Protein AF-A0A9W2WEI1-F1 (afdb_monomer)

Foldseek 3Di:
DDDDDPVRLVVCLVVVPQVVLLVLVCVLCVVLLVLLLVLLVVLQPVDDLLVNLVSLLVLLVVVLCSQQNPLCVLLVVLLVVLLVLCVVCQVPLQSLVSSLVVLLVSLQCLCPPDDDNLSNLLQLQLSLLLSLASSLVRVCVSVCVDVGDDDPSLSSSSSSRSLARRLAFRDHSVLSSVLSNNDDDDPLLVVLLVVLLVLLSVLSCCLTRCLVRVLCVVPVPPPDDDDDDPVCVVVVVVVVLSNLLSLLSSLLSNLSSSQSSNLNSCSSSPGQWDDDPNDIHNHDGQADVCCQQQPLALVSNVCRSGVRLNVSLVPSQLVVQCVVPNLRSLQRSLVSVQSSSPDDPLSSCLSNVSSVRRVVLQVVQVVVCVVQLEQSHSDGDDPPDRRPHYPDPVNVVNSNVNSVVSNVSSSVSSVSQVVVCPPDDNDRNCSDCCSSSVPPDDDDDDDDDDDDDQADADLAPPRRDHDPQADAAPDDPVVLVVVLCVVLVVLLVVLLVCLCPVDPDNDDPVVSVVSSVVSNVCCCVCPLLVCLLVCLVVLRNDHPSSSNVQVVVCSVPVVSNPPQCQSNDVGHDDDD

Radius of gyration: 28.06 Å; Cα contacts (8 Å, |Δi|>4): 655; chains: 1; bounding box: 72×70×80 Å

InterPro domains:
  IPR004299 Membrane bound O-acyl transferase, MBOAT [PF03062] (63-362)
  IPR049941 Lysophospholipid acyltransferase 7/Porcupine-like [PTHR13906] (7-425)

pLDDT: mean 80.07, std 18.39, range [24.11, 97.31]

Mean predicted aligned error: 14.89 Å

Organism: Physeter macrocephalus (NCBI:txid9755)

Structure (mmCIF, N/CA/C/O backbone):
data_AF-A0A9W2WEI1-F1
#
_entry.id   AF-A0A9W2WEI1-F1
#
loop_
_atom_site.group_PDB
_atom_site.id
_atom_site.type_symbol
_atom_site.label_atom_id
_atom_site.label_alt_id
_atom_site.label_comp_id
_atom_site.label_asym_id
_atom_site.label_entity_id
_atom_site.label_seq_id
_atom_site.pdbx_PDB_ins_code
_atom_site.Cartn_x
_atom_site.Cartn_y
_atom_site.Cartn_z
_atom_site.occupancy
_atom_site.B_iso_or_equiv
_atom_site.auth_seq_id
_atom_site.auth_comp_id
_atom_site.auth_asym_id
_atom_site.auth_atom_id
_atom_site.pdbx_PDB_model_num
ATOM 1 N N . MET A 1 1 ? 34.973 21.757 -0.760 1.00 37.44 1 MET A N 1
ATOM 2 C CA . MET A 1 1 ? 34.450 21.645 0.619 1.00 37.44 1 MET A CA 1
ATOM 3 C C . MET A 1 1 ? 35.521 21.006 1.488 1.00 37.44 1 MET A C 1
ATOM 5 O O . MET A 1 1 ? 36.190 20.101 1.003 1.00 37.44 1 MET A O 1
ATOM 9 N N . ALA A 1 2 ? 35.740 21.514 2.704 1.00 37.28 2 ALA A N 1
ATOM 10 C CA . ALA A 1 2 ? 36.702 20.939 3.643 1.00 37.28 2 ALA A CA 1
ATOM 11 C C . ALA A 1 2 ? 36.312 19.486 3.955 1.00 37.28 2 ALA A C 1
ATOM 13 O O . ALA A 1 2 ? 35.150 19.197 4.232 1.00 37.28 2 ALA A O 1
ATOM 14 N N . THR A 1 3 ? 37.265 18.564 3.854 1.00 51.44 3 THR A N 1
ATOM 15 C CA . THR A 1 3 ? 37.056 17.156 4.192 1.00 51.44 3 THR A CA 1
ATOM 16 C C . THR A 1 3 ? 36.926 17.042 5.706 1.00 51.44 3 THR A C 1
ATOM 18 O O . THR A 1 3 ? 37.941 17.041 6.401 1.00 51.44 3 THR A O 1
ATOM 21 N N . PHE A 1 4 ? 35.695 16.985 6.218 1.00 57.44 4 PHE A N 1
ATOM 22 C CA . PHE A 1 4 ? 35.443 16.635 7.616 1.00 57.44 4 PHE A CA 1
ATOM 23 C C . PHE A 1 4 ? 36.195 15.349 7.971 1.00 57.44 4 PHE A C 1
ATOM 25 O O . PHE A 1 4 ? 36.218 14.392 7.185 1.00 57.44 4 PHE A O 1
ATOM 32 N N . SER A 1 5 ? 36.797 15.299 9.158 1.00 70.88 5 SER A N 1
ATOM 33 C CA . SER A 1 5 ? 37.268 14.024 9.688 1.00 70.88 5 SER A CA 1
ATOM 34 C C . SER A 1 5 ? 36.066 13.089 9.886 1.00 70.88 5 SER A C 1
ATOM 36 O O . SER A 1 5 ? 34.939 13.529 10.126 1.00 70.88 5 SER A O 1
ATOM 38 N N . ARG A 1 6 ? 36.280 11.769 9.792 1.00 67.44 6 ARG A N 1
ATOM 39 C CA . ARG A 1 6 ? 35.198 10.780 9.988 1.00 67.44 6 ARG A CA 1
ATOM 40 C C . ARG A 1 6 ? 34.459 10.995 11.313 1.00 67.44 6 ARG A C 1
ATOM 42 O O . ARG A 1 6 ? 33.246 10.845 11.355 1.00 67.44 6 ARG A O 1
ATOM 49 N N . GLN A 1 7 ? 35.179 11.365 12.373 1.00 71.94 7 GLN A N 1
ATOM 50 C CA . GLN A 1 7 ? 34.595 11.625 13.690 1.00 71.94 7 GLN A CA 1
ATOM 51 C C . GLN A 1 7 ? 33.699 12.870 13.703 1.00 71.94 7 GLN A C 1
ATOM 53 O O . GLN A 1 7 ? 32.587 12.789 14.218 1.00 71.94 7 GLN A O 1
ATOM 58 N N . GLU A 1 8 ? 34.131 13.976 13.093 1.00 72.50 8 GLU A N 1
ATOM 59 C CA . GLU A 1 8 ? 33.323 15.202 12.998 1.00 72.50 8 GLU A CA 1
ATOM 60 C C . GLU A 1 8 ? 32.055 14.979 12.168 1.00 72.50 8 GLU A C 1
ATOM 62 O O . GLU A 1 8 ? 30.982 15.431 12.561 1.00 72.50 8 GLU A O 1
ATOM 67 N N . PHE A 1 9 ? 32.145 14.217 11.072 1.00 69.94 9 PHE A N 1
ATOM 68 C CA . PHE A 1 9 ? 30.979 13.861 10.258 1.00 69.94 9 PHE A CA 1
ATOM 69 C C . PHE A 1 9 ? 29.944 13.054 11.056 1.00 69.94 9 PHE A C 1
ATOM 71 O O . PHE A 1 9 ? 28.764 13.397 11.058 1.00 69.94 9 PHE A O 1
ATOM 78 N N . PHE A 1 10 ? 30.366 12.009 11.780 1.00 74.25 10 PHE A N 1
ATOM 79 C CA . PHE A 1 10 ? 29.437 11.213 12.592 1.00 74.25 10 PHE A CA 1
ATOM 80 C C . PHE A 1 10 ? 28.855 12.003 13.772 1.00 74.25 10 PHE A C 1
ATOM 82 O O . PHE A 1 10 ? 27.688 11.808 14.109 1.00 74.25 10 PHE A O 1
ATOM 89 N N . GLN A 1 11 ? 29.621 12.917 14.378 1.00 75.69 11 GLN A N 1
ATOM 90 C CA . GLN A 1 11 ? 29.100 13.811 15.417 1.00 75.69 11 GLN A CA 1
ATOM 91 C C . GLN A 1 11 ? 28.064 14.795 14.863 1.00 75.69 11 GLN A C 1
ATOM 93 O O . GLN A 1 11 ? 27.003 14.953 15.469 1.00 75.69 11 GLN A O 1
ATOM 98 N N . GLN A 1 12 ? 28.321 15.397 13.699 1.00 73.25 12 GLN A N 1
ATOM 99 C CA . GLN A 1 12 ? 27.358 16.272 13.029 1.00 73.25 12 GLN A CA 1
ATOM 100 C C . GLN A 1 12 ? 26.109 15.519 12.570 1.00 73.25 12 GLN A C 1
ATOM 102 O O . GLN A 1 12 ? 25.011 16.037 12.723 1.00 73.25 12 GLN A O 1
ATOM 107 N N . LEU A 1 13 ? 26.232 14.285 12.074 1.00 73.38 13 LEU A N 1
ATOM 108 C CA . LEU A 1 13 ? 25.075 13.462 11.712 1.00 73.38 13 LEU A CA 1
ATOM 109 C C . LEU A 1 13 ? 24.208 13.145 12.940 1.00 73.38 13 LEU A C 1
ATOM 111 O O . LEU A 1 13 ? 22.978 13.209 12.878 1.00 73.38 13 LEU A O 1
ATOM 115 N N . LEU A 1 14 ? 24.850 12.833 14.070 1.00 76.50 14 LEU A N 1
ATOM 116 C CA . LEU A 1 14 ? 24.162 12.518 15.318 1.00 76.50 14 LEU A CA 1
ATOM 117 C C . LEU A 1 14 ? 23.419 13.729 15.894 1.00 76.50 14 LEU A C 1
ATOM 119 O O . LEU A 1 14 ? 22.234 13.623 16.210 1.00 76.50 14 LEU A O 1
ATOM 123 N N . GLN A 1 15 ? 24.104 14.867 16.022 1.00 78.19 15 GLN A N 1
ATOM 124 C CA . GLN A 1 15 ? 23.542 16.080 16.625 1.00 78.19 15 GLN A CA 1
ATOM 125 C C . GLN A 1 15 ? 22.657 16.873 15.656 1.00 78.19 15 GLN A C 1
ATOM 127 O O . GLN A 1 15 ? 21.677 17.475 16.081 1.00 78.19 15 GLN A O 1
ATOM 132 N N . GLY A 1 16 ? 22.989 16.865 14.367 1.00 72.56 16 GLY A N 1
ATOM 133 C CA . GLY A 1 16 ? 22.326 17.661 13.338 1.00 72.56 16 GLY A CA 1
ATOM 134 C C . GLY A 1 16 ? 21.128 16.984 12.679 1.00 72.56 16 GLY A C 1
ATOM 135 O O . GLY A 1 16 ? 20.242 17.692 12.216 1.00 72.56 16 GLY A O 1
ATOM 136 N N . CYS A 1 17 ? 21.062 15.646 12.647 1.00 77.56 17 CYS A N 1
ATOM 137 C CA . CYS A 1 17 ? 19.959 14.938 11.986 1.00 77.56 17 CYS A CA 1
ATOM 138 C C . CYS A 1 17 ? 19.306 13.862 12.858 1.00 77.56 17 CYS A C 1
ATOM 140 O O . CYS A 1 17 ? 18.090 13.898 13.051 1.00 77.56 17 CYS A O 1
ATOM 142 N N . LEU A 1 18 ? 20.080 12.925 13.423 1.00 78.44 18 LEU A N 1
ATOM 143 C CA . LEU A 1 18 ? 19.516 11.750 14.105 1.00 78.44 18 LEU A CA 1
ATOM 144 C C . LEU A 1 18 ? 18.673 12.115 15.329 1.00 78.44 18 LEU A C 1
ATOM 146 O O . LEU A 1 18 ? 17.522 11.688 15.425 1.00 78.44 18 LEU A O 1
ATOM 150 N N . LEU A 1 19 ? 19.238 12.885 16.264 1.00 79.19 19 LEU A N 1
ATOM 151 C CA . LEU A 1 19 ? 18.548 13.234 17.504 1.00 79.19 19 LEU A CA 1
ATOM 152 C C . LEU A 1 19 ? 17.327 14.145 17.255 1.00 79.19 19 LEU A C 1
ATOM 154 O O . LEU A 1 19 ? 16.250 13.790 17.737 1.00 79.19 19 LEU A O 1
ATOM 158 N N . PRO A 1 20 ? 17.426 15.234 16.459 1.00 82.25 20 PRO A N 1
ATOM 159 C CA . PRO A 1 20 ? 16.265 16.059 16.125 1.00 82.25 20 PRO A CA 1
ATOM 160 C C . PRO A 1 20 ? 15.157 15.277 15.413 1.00 82.25 20 PRO A C 1
ATOM 162 O O . PRO A 1 20 ? 13.998 15.390 15.799 1.00 82.25 20 PRO A O 1
ATOM 165 N N . THR A 1 21 ? 15.503 14.428 14.436 1.00 79.38 21 THR A N 1
ATOM 166 C CA . THR A 1 21 ? 14.515 13.620 13.699 1.00 79.38 21 THR A CA 1
ATOM 167 C C . THR A 1 21 ? 13.787 12.649 14.628 1.00 79.38 21 THR A C 1
ATOM 169 O O . THR A 1 21 ? 12.565 12.519 14.565 1.00 79.38 21 THR A O 1
ATOM 172 N N . ALA A 1 22 ? 14.523 11.958 15.504 1.00 80.81 22 ALA A N 1
ATOM 173 C CA . ALA A 1 22 ? 13.934 11.016 16.450 1.00 80.81 22 ALA A CA 1
ATOM 174 C C . ALA A 1 22 ? 13.004 11.719 17.449 1.00 80.81 22 ALA A C 1
ATOM 176 O O . ALA A 1 22 ? 11.920 11.214 17.740 1.00 80.81 22 ALA A O 1
ATOM 177 N N . GLN A 1 23 ? 13.420 12.885 17.951 1.00 83.31 23 GLN A N 1
ATOM 178 C CA . GLN A 1 23 ? 12.637 13.674 18.893 1.00 83.31 23 GLN A CA 1
ATOM 179 C C . GLN A 1 23 ? 11.362 14.219 18.241 1.00 83.31 23 GLN A C 1
ATOM 181 O O . GLN A 1 23 ? 10.279 13.986 18.766 1.00 83.31 23 GLN A O 1
ATOM 186 N N . GLN A 1 24 ? 11.467 14.829 17.058 1.00 78.81 24 GLN A N 1
ATOM 187 C CA . GLN A 1 24 ? 10.308 15.309 16.299 1.00 78.81 24 GLN A CA 1
ATOM 188 C C . GLN A 1 24 ? 9.323 14.178 15.986 1.00 78.81 24 GLN A C 1
ATOM 190 O O . GLN A 1 24 ? 8.123 14.324 16.213 1.00 78.81 24 GLN A O 1
ATOM 195 N N . GLY A 1 25 ? 9.828 13.026 15.529 1.00 79.81 25 GLY A N 1
ATOM 196 C CA . GLY A 1 25 ? 8.993 11.861 15.256 1.00 79.81 25 GLY A CA 1
ATOM 197 C C . GLY A 1 25 ? 8.246 11.376 16.500 1.00 79.81 25 GLY A C 1
ATOM 198 O O . GLY A 1 25 ? 7.063 11.057 16.412 1.00 79.81 25 GLY A O 1
ATOM 199 N N . LEU A 1 26 ? 8.900 11.359 17.668 1.00 84.44 26 LEU A N 1
ATOM 200 C CA . LEU A 1 26 ? 8.264 10.985 18.932 1.00 84.44 26 LEU A CA 1
ATOM 201 C C . LEU A 1 26 ? 7.224 12.020 19.382 1.00 84.44 26 LEU A C 1
ATOM 203 O O . LEU A 1 26 ? 6.109 11.634 19.741 1.00 84.44 26 LEU A O 1
ATOM 207 N N . ASP A 1 27 ? 7.562 13.309 19.324 1.00 83.44 27 ASP A N 1
ATOM 208 C CA . ASP A 1 27 ? 6.706 14.427 19.741 1.00 83.44 27 ASP A CA 1
ATOM 209 C C . ASP A 1 27 ? 5.375 14.454 18.979 1.00 83.44 27 ASP A C 1
ATOM 211 O O . ASP A 1 27 ? 4.347 14.860 19.522 1.00 83.44 27 ASP A O 1
ATOM 215 N N . GLN A 1 28 ? 5.364 13.953 17.747 1.00 81.12 28 GLN A N 1
ATOM 216 C CA . GLN A 1 28 ? 4.164 13.926 16.921 1.00 81.12 28 GLN A CA 1
ATOM 217 C C . GLN A 1 28 ? 3.321 12.650 17.091 1.00 81.12 28 GLN A C 1
ATOM 219 O O . GLN A 1 28 ? 2.125 12.667 16.806 1.00 81.12 28 GLN A O 1
ATOM 224 N N . ILE A 1 29 ? 3.895 11.536 17.565 1.00 88.81 29 ILE A N 1
ATOM 225 C CA . ILE A 1 29 ? 3.182 10.244 17.667 1.00 88.81 29 ILE A CA 1
ATOM 226 C C . ILE A 1 29 ? 2.872 9.810 19.102 1.00 88.81 29 ILE A C 1
ATOM 228 O O . ILE A 1 29 ? 2.023 8.935 19.292 1.00 88.81 29 ILE A O 1
ATOM 232 N N . TRP A 1 30 ? 3.540 10.368 20.119 1.00 91.06 30 TRP A N 1
ATOM 233 C CA . TRP A 1 30 ? 3.430 9.874 21.498 1.00 91.06 30 TRP A CA 1
ATOM 234 C C . TRP A 1 30 ? 1.987 9.892 22.007 1.00 91.06 30 TRP A C 1
ATOM 236 O O . TRP A 1 30 ? 1.565 8.946 22.674 1.00 91.06 30 TRP A O 1
ATOM 246 N N . LEU A 1 31 ? 1.210 10.922 21.650 1.00 93.00 31 LEU A N 1
ATOM 247 C CA . LEU A 1 31 ? -0.178 11.045 22.080 1.00 93.00 31 LEU A CA 1
ATOM 248 C C . LEU A 1 31 ? -1.032 9.921 21.483 1.00 93.00 31 LEU A C 1
ATOM 250 O O . LEU A 1 31 ? -1.812 9.295 22.198 1.00 93.00 31 LEU A O 1
ATOM 254 N N . LEU A 1 32 ? -0.833 9.593 20.203 1.00 93.00 32 LEU A N 1
ATOM 255 C CA . LEU A 1 32 ? -1.518 8.475 19.550 1.00 93.00 32 LEU A CA 1
ATOM 256 C C . LEU A 1 32 ? -1.181 7.139 20.224 1.00 93.00 32 LEU A C 1
ATOM 258 O O . LEU A 1 32 ? -2.082 6.341 20.496 1.00 93.00 32 LEU A O 1
ATOM 262 N N . LEU A 1 33 ? 0.098 6.908 20.538 1.00 94.88 33 LEU A N 1
ATOM 263 C CA . LEU A 1 33 ? 0.537 5.706 21.252 1.00 94.88 33 LEU A CA 1
ATOM 264 C C . LEU A 1 33 ? -0.098 5.629 22.650 1.00 94.88 33 LEU A C 1
ATOM 266 O O . LEU A 1 33 ? -0.601 4.574 23.043 1.00 94.88 33 LEU A O 1
ATOM 270 N N . ALA A 1 34 ? -0.145 6.750 23.372 1.00 95.25 34 ALA A N 1
ATOM 271 C CA . ALA A 1 34 ? -0.758 6.833 24.692 1.00 95.25 34 ALA A CA 1
ATOM 272 C C . ALA A 1 34 ? -2.259 6.511 24.649 1.00 95.25 34 ALA A C 1
ATOM 274 O O . ALA A 1 34 ? -2.725 5.702 25.452 1.00 95.25 34 ALA A O 1
ATOM 275 N N . ILE A 1 35 ? -3.013 7.061 23.689 1.00 94.62 35 ILE A N 1
ATOM 276 C CA . ILE A 1 35 ? -4.451 6.772 23.545 1.00 94.62 35 ILE A CA 1
ATOM 277 C C . ILE A 1 35 ? -4.675 5.303 23.161 1.00 94.62 35 ILE A C 1
ATOM 279 O O . ILE A 1 35 ? -5.574 4.663 23.709 1.00 94.62 35 ILE A O 1
ATOM 283 N N . CYS A 1 36 ? -3.861 4.740 22.259 1.00 94.62 36 CYS A N 1
ATOM 284 C CA . CYS A 1 36 ? -3.950 3.325 21.885 1.00 94.62 36 CYS A CA 1
ATOM 285 C C . CYS A 1 36 ? -3.755 2.414 23.105 1.00 94.62 36 CYS A C 1
ATOM 287 O O . CYS A 1 36 ? -4.551 1.498 23.330 1.00 94.62 36 CYS A O 1
ATOM 289 N N . LEU A 1 37 ? -2.731 2.696 23.917 1.00 94.50 37 LEU A N 1
ATOM 290 C CA . LEU A 1 37 ? -2.461 1.959 25.147 1.00 94.50 37 LEU A CA 1
ATOM 291 C C . LEU A 1 37 ? -3.588 2.145 26.172 1.00 94.50 37 LEU A C 1
ATOM 293 O O . LEU A 1 37 ? -4.061 1.161 26.737 1.00 94.50 37 LEU A O 1
ATOM 297 N N . ALA A 1 38 ? -4.062 3.375 26.376 1.00 93.44 38 ALA A N 1
ATOM 298 C CA . ALA A 1 38 ? -5.158 3.675 27.292 1.00 93.44 38 ALA A CA 1
ATOM 299 C C . ALA A 1 38 ? -6.442 2.926 26.902 1.00 93.44 38 ALA A C 1
ATOM 301 O O . ALA A 1 38 ? -7.033 2.247 27.740 1.00 93.44 38 ALA A O 1
ATOM 302 N N . CYS A 1 39 ? -6.830 2.952 25.622 1.00 91.00 39 CYS A N 1
ATOM 303 C CA . CYS A 1 39 ? -7.976 2.191 25.116 1.00 91.00 39 CYS A CA 1
ATOM 304 C C . CYS A 1 39 ? -7.804 0.686 25.352 1.00 91.00 39 CYS A C 1
ATOM 306 O O . CYS A 1 39 ? -8.732 0.019 25.816 1.00 91.00 39 CYS A O 1
ATOM 308 N N . ARG A 1 40 ? -6.601 0.150 25.108 1.00 90.69 40 ARG A N 1
ATOM 309 C CA . ARG A 1 40 ? -6.307 -1.267 25.337 1.00 90.69 40 ARG A CA 1
ATOM 310 C C . ARG A 1 40 ? -6.428 -1.655 26.812 1.00 90.69 40 ARG A C 1
ATOM 312 O O . ARG A 1 40 ? -6.963 -2.723 27.113 1.00 90.69 40 ARG A O 1
ATOM 319 N N . LEU A 1 41 ? -5.953 -0.807 27.725 1.00 91.31 41 LEU A N 1
ATOM 320 C CA . LEU A 1 41 ? -6.079 -1.012 29.170 1.00 91.31 41 LEU A CA 1
ATOM 321 C C . LEU A 1 41 ? -7.541 -0.916 29.628 1.00 91.31 41 LEU A C 1
ATOM 323 O O . LEU A 1 41 ? -7.974 -1.740 30.429 1.00 91.31 41 LEU A O 1
ATOM 327 N N . LEU A 1 42 ? -8.332 0.003 29.068 1.00 89.44 42 LEU A N 1
ATOM 328 C CA . LEU A 1 42 ? -9.763 0.118 29.370 1.00 89.44 42 LEU A CA 1
ATOM 329 C C . LEU A 1 42 ? -10.542 -1.151 28.997 1.00 89.44 42 LEU A C 1
ATOM 331 O O . LEU A 1 42 ? -11.377 -1.614 29.774 1.00 89.44 42 LEU A O 1
ATOM 335 N N . TRP A 1 43 ? -10.250 -1.784 27.855 1.00 87.06 43 TRP A N 1
ATOM 336 C CA . TRP A 1 43 ? -10.948 -3.015 27.446 1.00 87.06 43 TRP A CA 1
ATOM 337 C C . TRP A 1 43 ? -10.664 -4.222 28.344 1.00 87.06 43 TRP A C 1
ATOM 339 O O . TRP A 1 43 ? -11.417 -5.200 28.301 1.00 87.06 43 TRP A O 1
ATOM 349 N N . ARG A 1 44 ? -9.617 -4.150 29.176 1.00 87.12 44 ARG A N 1
ATOM 350 C CA . ARG A 1 44 ? -9.281 -5.169 30.179 1.00 87.12 44 ARG A CA 1
ATOM 351 C C . ARG A 1 44 ? -10.162 -5.096 31.420 1.00 87.12 44 ARG A C 1
ATOM 353 O O . ARG A 1 44 ? -10.273 -6.100 32.113 1.00 87.12 44 ARG A O 1
ATOM 360 N N . LEU A 1 45 ? -10.815 -3.964 31.682 1.00 86.56 45 LEU A N 1
ATOM 361 C CA . LEU A 1 45 ? -11.621 -3.737 32.889 1.00 86.56 45 LEU A CA 1
ATOM 362 C C . LEU A 1 45 ? -12.979 -4.468 32.876 1.00 86.56 45 LEU A C 1
ATOM 364 O O . LEU A 1 45 ? -13.866 -4.126 33.647 1.00 86.56 45 LEU A O 1
ATOM 368 N N . GLY A 1 46 ? -13.176 -5.452 31.989 1.00 80.31 46 GLY A N 1
ATOM 369 C CA . GLY A 1 46 ? -14.416 -6.236 31.925 1.00 80.31 46 GLY A CA 1
ATOM 370 C C . GLY A 1 46 ? -15.657 -5.432 31.517 1.00 80.31 46 GLY A C 1
ATOM 371 O O . GLY A 1 46 ? -16.772 -5.863 31.787 1.00 80.31 46 GLY A O 1
ATOM 372 N N . LEU A 1 47 ? -15.480 -4.268 30.879 1.00 86.06 47 LEU A N 1
ATOM 373 C CA . LEU A 1 47 ? -16.584 -3.383 30.504 1.00 86.06 47 LEU A CA 1
ATOM 374 C C . LEU A 1 47 ? -17.580 -4.059 29.534 1.00 86.06 47 LEU A C 1
ATOM 376 O O . LEU A 1 47 ? -17.163 -4.853 28.684 1.00 86.06 47 LEU A O 1
ATOM 380 N N . PRO A 1 48 ? -18.876 -3.699 29.586 1.00 90.06 48 PRO A N 1
ATOM 381 C CA . PRO A 1 48 ? -19.859 -4.050 28.563 1.00 90.06 48 PRO A CA 1
ATOM 382 C C . PRO A 1 48 ? -19.373 -3.729 27.142 1.00 90.06 48 PRO A C 1
ATOM 384 O O . PRO A 1 48 ? -18.743 -2.694 26.919 1.00 90.06 48 PRO A O 1
ATOM 387 N N . SER A 1 49 ? -19.715 -4.576 26.164 1.00 88.19 49 SER A N 1
ATOM 388 C CA . SER A 1 49 ? -19.280 -4.426 24.760 1.00 88.19 49 SER A CA 1
ATOM 389 C C . SER A 1 49 ? -19.594 -3.034 24.190 1.00 88.19 49 SER A C 1
ATOM 391 O O . SER A 1 49 ? -18.697 -2.396 23.640 1.00 88.19 49 SER A O 1
ATOM 393 N N . TYR A 1 50 ? -20.798 -2.499 24.426 1.00 88.94 50 TYR A N 1
ATOM 394 C CA . TYR A 1 50 ? -21.180 -1.147 23.994 1.00 88.94 50 TYR A CA 1
ATOM 395 C C . TYR A 1 50 ? -20.206 -0.062 24.478 1.00 88.94 50 TYR A C 1
ATOM 397 O O . TYR A 1 50 ? -19.793 0.792 23.695 1.00 88.94 50 TYR A O 1
ATOM 405 N N . LEU A 1 51 ? -19.778 -0.120 25.747 1.00 90.88 51 LEU A N 1
ATOM 406 C CA . LEU A 1 51 ? -18.833 0.850 26.307 1.00 90.88 51 LEU A CA 1
ATOM 407 C C . LEU A 1 51 ? -17.442 0.722 25.683 1.00 90.88 51 LEU A C 1
ATOM 409 O O . LEU A 1 51 ? -16.771 1.733 25.497 1.00 90.88 51 LEU A O 1
ATOM 413 N N . LYS A 1 52 ? -17.020 -0.487 25.300 1.00 91.75 52 LYS A N 1
ATOM 414 C CA . LYS A 1 52 ? -15.746 -0.686 24.596 1.00 91.75 52 LYS A CA 1
ATOM 415 C C . LYS A 1 52 ? -15.777 -0.132 23.165 1.00 91.75 52 LYS A C 1
ATOM 417 O O . LYS A 1 52 ? -14.795 0.460 22.707 1.00 91.75 52 LYS A O 1
ATOM 422 N N . HIS A 1 53 ? -16.901 -0.282 22.462 1.00 93.75 53 HIS A N 1
ATOM 423 C CA . HIS A 1 53 ? -17.096 0.334 21.146 1.00 93.75 53 HIS A CA 1
ATOM 424 C C . HIS A 1 53 ? -17.154 1.863 21.263 1.00 93.75 53 HIS A C 1
ATOM 426 O O . HIS A 1 53 ? -16.426 2.553 20.555 1.00 93.75 53 HIS A O 1
ATOM 432 N N . ALA A 1 54 ? -17.918 2.397 22.219 1.00 93.38 54 ALA A N 1
ATOM 433 C CA . ALA A 1 54 ? -18.005 3.834 22.471 1.00 93.38 54 ALA A CA 1
ATOM 434 C C . ALA A 1 54 ? -16.653 4.452 22.875 1.00 93.38 54 ALA A C 1
ATOM 436 O O . ALA A 1 54 ? -16.302 5.523 22.384 1.00 93.38 54 ALA A O 1
ATOM 437 N N . SER A 1 55 ? -15.852 3.768 23.703 1.00 92.19 55 SER A N 1
ATOM 438 C CA . SER A 1 55 ? -14.512 4.244 24.077 1.00 92.19 55 SER A CA 1
ATOM 439 C C . SER A 1 55 ? -13.582 4.317 22.867 1.00 92.19 55 SER A C 1
ATOM 441 O O . SER A 1 55 ? -12.782 5.240 22.747 1.00 92.19 55 SER A O 1
ATOM 443 N N . THR A 1 56 ? -13.710 3.354 21.952 1.00 92.25 56 THR A N 1
ATOM 444 C CA . THR A 1 56 ? -12.972 3.340 20.690 1.00 92.25 56 THR A CA 1
ATOM 445 C C . THR A 1 56 ? -13.380 4.511 19.805 1.00 92.25 56 THR A C 1
ATOM 447 O O . THR A 1 56 ? -12.506 5.196 19.286 1.00 92.25 56 THR A O 1
ATOM 450 N N . VAL A 1 57 ? -14.687 4.768 19.670 1.00 95.38 57 VAL A N 1
ATOM 451 C CA . VAL A 1 57 ? -15.210 5.921 18.923 1.00 95.38 57 VAL A CA 1
ATOM 452 C C . VAL A 1 57 ? -14.644 7.217 19.495 1.00 95.38 57 VAL A C 1
ATOM 454 O O . VAL A 1 57 ? -14.085 8.007 18.745 1.00 95.38 57 VAL A O 1
ATOM 457 N N . ALA A 1 58 ? -14.716 7.412 20.814 1.00 95.25 58 ALA A N 1
ATOM 458 C CA . ALA A 1 58 ? -14.192 8.609 21.467 1.00 95.25 58 ALA A CA 1
ATOM 459 C C . ALA A 1 58 ? -12.676 8.775 21.253 1.00 95.25 58 ALA A C 1
ATOM 461 O O . ALA A 1 58 ? -12.223 9.853 20.872 1.00 95.25 58 ALA A O 1
ATOM 462 N N . GLY A 1 59 ? -11.896 7.701 21.432 1.00 94.62 59 GLY A N 1
ATOM 463 C CA . GLY A 1 59 ? -10.450 7.712 21.202 1.00 94.62 59 GLY A CA 1
ATOM 464 C C . GLY A 1 59 ? -10.082 8.004 19.746 1.00 94.62 59 GLY A C 1
ATOM 465 O O . GLY A 1 59 ? -9.200 8.819 19.487 1.00 94.62 59 GLY A O 1
ATOM 466 N N . GLY A 1 60 ? -10.792 7.394 18.794 1.00 94.88 60 GLY A N 1
ATOM 467 C CA . GLY A 1 60 ? -10.596 7.620 17.365 1.00 94.88 60 GLY A CA 1
ATOM 468 C C . GLY A 1 60 ? -10.976 9.031 16.920 1.00 94.88 60 GLY A C 1
ATOM 469 O O . GLY A 1 60 ? -10.218 9.645 16.176 1.00 94.88 60 GLY A O 1
ATOM 470 N N . PHE A 1 61 ? -12.089 9.578 17.419 1.00 94.56 61 PHE A N 1
ATOM 471 C CA . PHE A 1 61 ? -12.476 10.975 17.188 1.00 94.56 61 PHE A CA 1
ATOM 472 C C . PHE A 1 61 ? -11.440 11.950 17.747 1.00 94.56 61 PHE A C 1
ATOM 474 O O . PHE A 1 61 ? -11.057 12.892 17.061 1.00 94.56 61 PHE A O 1
ATOM 481 N N . PHE A 1 62 ? -10.948 11.710 18.964 1.00 95.25 62 PHE A N 1
ATOM 482 C CA . PHE A 1 62 ? -9.902 12.539 19.557 1.00 95.25 62 PHE A CA 1
ATOM 483 C C . PHE A 1 62 ? -8.599 12.475 18.748 1.00 95.25 62 PHE A C 1
ATOM 485 O O . PHE A 1 62 ? -7.998 13.511 18.476 1.00 95.25 62 PHE A O 1
ATOM 492 N N . SER A 1 63 ? -8.187 11.283 18.295 1.00 93.50 63 SER A N 1
ATOM 493 C CA . SER A 1 63 ? -7.030 11.135 17.400 1.00 93.50 63 SER A CA 1
ATOM 494 C C . SER A 1 63 ? -7.235 11.858 16.065 1.00 93.50 63 SER A C 1
ATOM 496 O O . SER A 1 63 ? -6.342 12.570 15.622 1.00 93.50 63 SER A O 1
ATOM 498 N N . LEU A 1 64 ? -8.411 11.734 15.444 1.00 93.12 64 LEU A N 1
ATOM 499 C CA . LEU A 1 64 ? -8.738 12.455 14.211 1.00 93.12 64 LEU A CA 1
ATOM 500 C C . LEU A 1 64 ? -8.675 13.974 14.404 1.00 93.12 64 LEU A C 1
ATOM 502 O O . LEU A 1 64 ? -8.079 14.660 13.580 1.00 93.12 64 LEU A O 1
ATOM 506 N N . TYR A 1 65 ? -9.239 14.494 15.494 1.00 93.62 65 TYR A N 1
ATOM 507 C CA . TYR A 1 65 ? -9.186 15.920 15.809 1.00 93.62 65 TYR A CA 1
ATOM 508 C C . TYR A 1 65 ? -7.752 16.394 16.059 1.00 93.62 65 TYR A C 1
ATOM 510 O O . TYR A 1 65 ? -7.360 17.451 15.582 1.00 93.62 65 TYR A O 1
ATOM 518 N N . HIS A 1 66 ? -6.938 15.606 16.761 1.00 91.50 66 HIS A N 1
ATOM 519 C CA . HIS A 1 66 ? -5.552 15.973 17.032 1.00 91.50 66 HIS A CA 1
ATOM 520 C C . HIS A 1 66 ? -4.729 16.150 15.744 1.00 91.50 66 HIS A C 1
ATOM 522 O O . HIS A 1 66 ? -4.029 17.152 15.606 1.00 91.50 66 HIS A O 1
ATOM 528 N N . PHE A 1 67 ? -4.852 15.220 14.789 1.00 88.94 67 PHE A N 1
ATOM 529 C CA . PHE A 1 67 ? -4.083 15.256 13.537 1.00 88.94 67 PHE A CA 1
ATOM 530 C C . PHE A 1 67 ? -4.698 16.160 12.460 1.00 88.94 67 PHE A C 1
ATOM 532 O O . PHE A 1 67 ? -3.969 16.841 11.745 1.00 88.94 67 PHE A O 1
ATOM 539 N N . PHE A 1 68 ? -6.027 16.185 12.333 1.00 89.50 68 PHE A N 1
ATOM 540 C CA . PHE A 1 68 ? -6.719 16.858 11.225 1.00 89.50 68 PHE A CA 1
ATOM 541 C C . PHE A 1 68 ? -7.547 18.075 11.654 1.00 89.50 68 PHE A C 1
ATOM 543 O O . PHE A 1 68 ? -8.112 18.756 10.799 1.00 89.50 68 PHE A O 1
ATOM 550 N N . GLN A 1 69 ? -7.631 18.377 12.951 1.00 90.38 69 GLN A N 1
ATOM 551 C CA . GLN A 1 69 ? -8.402 19.499 13.495 1.00 90.38 69 GLN A CA 1
ATOM 552 C C . GLN A 1 69 ? -9.861 19.462 12.999 1.00 90.38 69 GLN A C 1
ATOM 554 O O . GLN A 1 69 ? -10.486 18.399 12.959 1.00 90.38 69 GLN A O 1
ATOM 559 N N . LEU A 1 70 ? -10.424 20.603 12.586 1.00 89.62 70 LEU A N 1
ATOM 560 C CA . LEU A 1 70 ? -11.787 20.686 12.046 1.00 89.62 70 LEU A CA 1
ATOM 561 C C . LEU A 1 70 ? -11.967 19.936 10.720 1.00 89.62 70 LEU A C 1
ATOM 563 O O . LEU A 1 70 ? -13.090 19.585 10.358 1.00 89.62 70 LEU A O 1
ATOM 567 N N . HIS A 1 71 ? -10.886 19.626 10.007 1.00 89.50 71 HIS A N 1
ATOM 568 C CA . HIS A 1 71 ? -10.976 18.926 8.733 1.00 89.50 71 HIS A CA 1
ATOM 569 C C . HIS A 1 71 ? -11.419 17.463 8.876 1.00 89.50 71 HIS A C 1
ATOM 571 O O . HIS A 1 71 ? -11.865 16.859 7.900 1.00 89.50 71 HIS A O 1
ATOM 577 N N . MET A 1 72 ? -11.408 16.903 10.094 1.00 91.56 72 MET A N 1
ATOM 578 C CA . MET A 1 72 ? -11.959 15.570 10.357 1.00 91.56 72 MET A CA 1
ATOM 579 C C . MET A 1 72 ? -13.445 15.437 9.979 1.00 91.56 72 MET A C 1
ATOM 581 O O . MET A 1 72 ? -13.920 14.321 9.773 1.00 91.56 72 MET A O 1
ATOM 585 N N . VAL A 1 73 ? -14.182 16.554 9.864 1.00 92.69 73 VAL A N 1
ATOM 586 C CA . VAL A 1 73 ? -15.602 16.576 9.475 1.00 92.69 73 VAL A CA 1
ATOM 587 C C . VAL A 1 73 ? -15.841 15.806 8.177 1.00 92.69 73 VAL A C 1
ATOM 589 O O . VAL A 1 73 ? -16.816 15.070 8.090 1.00 92.69 73 VAL A O 1
ATOM 592 N N . TRP A 1 74 ? -14.937 15.877 7.200 1.00 92.38 74 TRP A N 1
ATOM 593 C CA . TRP A 1 74 ? -15.080 15.142 5.940 1.00 92.38 74 TRP A CA 1
ATOM 594 C C . TRP A 1 74 ? -14.984 13.621 6.127 1.00 92.38 74 TRP A C 1
ATOM 596 O O . TRP A 1 74 ? -15.789 12.867 5.586 1.00 92.38 74 TRP A O 1
ATOM 606 N N . VAL A 1 75 ? -14.068 13.150 6.978 1.00 94.12 75 VAL A N 1
ATOM 607 C CA . VAL A 1 75 ? -13.978 11.723 7.344 1.00 94.12 75 VAL A CA 1
ATOM 608 C C . VAL A 1 75 ? -15.260 11.268 8.055 1.00 94.12 75 VAL A C 1
ATOM 610 O O . VAL A 1 75 ? -15.763 10.163 7.822 1.00 94.12 75 VAL A O 1
ATOM 613 N N . VAL A 1 76 ? -15.829 12.142 8.889 1.00 95.06 76 VAL A N 1
ATOM 614 C CA . VAL A 1 76 ? -17.085 11.876 9.599 1.00 95.06 76 VAL A CA 1
ATOM 615 C C . VAL A 1 76 ? -18.276 11.826 8.648 1.00 95.06 76 VAL A C 1
ATOM 617 O O . VAL A 1 76 ? -19.071 10.889 8.724 1.00 95.06 76 VAL A O 1
ATOM 620 N N . LEU A 1 77 ? -18.376 12.769 7.711 1.00 95.38 77 LEU A N 1
ATOM 621 C CA . LEU A 1 77 ? -19.416 12.797 6.683 1.00 95.38 77 LEU A CA 1
ATOM 622 C C . LEU A 1 77 ? -19.382 11.535 5.816 1.00 95.38 77 LEU A C 1
ATOM 624 O O . LEU A 1 77 ? -20.430 10.925 5.602 1.00 95.38 77 LEU A O 1
ATOM 628 N N . LEU A 1 78 ? -18.194 11.094 5.387 1.00 96.12 78 LEU A N 1
ATOM 629 C CA . LEU A 1 78 ? -18.033 9.830 4.664 1.00 96.12 78 LEU A CA 1
ATOM 630 C C . LEU A 1 78 ? -18.546 8.642 5.489 1.00 96.12 78 LEU A C 1
ATOM 632 O O . LEU A 1 78 ? -19.285 7.804 4.976 1.00 96.12 78 LEU A O 1
ATOM 636 N N . SER A 1 79 ? -18.197 8.578 6.774 1.00 96.56 79 SER A N 1
ATOM 637 C CA . SER A 1 79 ? -18.610 7.484 7.664 1.00 96.56 79 SER A CA 1
ATOM 638 C C . SER A 1 79 ? -20.129 7.442 7.871 1.00 96.56 79 SER A C 1
ATOM 640 O O . SER A 1 79 ? -20.735 6.369 7.831 1.00 96.56 79 SER A O 1
ATOM 642 N N . LEU A 1 80 ? -20.765 8.606 8.043 1.00 96.75 80 LEU A N 1
ATOM 643 C CA . LEU A 1 80 ? -22.221 8.733 8.151 1.00 96.75 80 LEU A CA 1
ATOM 644 C C . LEU A 1 80 ? -22.919 8.326 6.849 1.00 96.75 80 LEU A C 1
ATOM 646 O O . LEU A 1 80 ? -23.885 7.563 6.888 1.00 96.75 80 LEU A O 1
ATOM 650 N N . LEU A 1 81 ? -22.398 8.772 5.702 1.00 97.06 81 LEU A N 1
ATOM 651 C CA . LEU A 1 81 ? -22.897 8.388 4.383 1.00 97.06 81 LEU A CA 1
ATOM 652 C C . LEU A 1 81 ? -22.798 6.871 4.171 1.00 97.06 81 LEU A C 1
ATOM 654 O O . LEU A 1 81 ? -23.758 6.251 3.716 1.00 97.06 81 LEU A O 1
ATOM 658 N N . CYS A 1 82 ? -21.681 6.254 4.565 1.00 97.31 82 CYS A N 1
ATOM 659 C CA . CYS A 1 82 ? -21.498 4.806 4.479 1.00 97.31 82 CYS A CA 1
ATOM 660 C C . CYS A 1 82 ? -22.547 4.043 5.298 1.00 97.31 82 CYS A C 1
ATOM 662 O O . CYS A 1 82 ? -23.142 3.083 4.802 1.00 97.31 82 CYS A O 1
ATOM 664 N N . TYR A 1 83 ? -22.800 4.473 6.539 1.00 96.31 83 TYR A N 1
ATOM 665 C CA . TYR A 1 83 ? -23.813 3.842 7.385 1.00 96.31 83 TYR A CA 1
ATOM 666 C C . TYR A 1 83 ? -25.223 4.021 6.818 1.00 96.31 83 TYR A C 1
ATOM 668 O O . TYR A 1 83 ? -25.998 3.066 6.785 1.00 96.31 83 TYR A O 1
ATOM 676 N N . LEU A 1 84 ? -25.543 5.220 6.321 1.00 95.75 84 LEU A N 1
ATOM 677 C CA . LEU A 1 84 ? -26.826 5.511 5.687 1.00 95.75 84 LEU A CA 1
ATOM 678 C C . LEU A 1 84 ? -27.074 4.585 4.491 1.00 95.75 84 LEU A C 1
ATOM 680 O O . LEU A 1 84 ? -28.133 3.967 4.412 1.00 95.75 84 LEU A O 1
ATOM 684 N N . VAL A 1 85 ? -26.094 4.429 3.596 1.00 95.62 85 VAL A N 1
ATOM 685 C CA . VAL A 1 85 ? -26.208 3.523 2.441 1.00 95.62 85 VAL A CA 1
ATOM 686 C C . VAL A 1 85 ? -26.405 2.078 2.891 1.00 95.62 85 VAL A C 1
ATOM 688 O O . VAL A 1 85 ? -27.291 1.402 2.369 1.00 95.62 85 VAL A O 1
ATOM 691 N N . LEU A 1 86 ? -25.639 1.604 3.880 1.00 94.12 86 LEU A N 1
ATOM 692 C CA . LEU A 1 86 ? -25.797 0.246 4.415 1.00 94.12 86 LEU A CA 1
ATOM 693 C C . LEU A 1 86 ? -27.176 0.025 5.043 1.00 94.12 86 LEU A C 1
ATOM 695 O O . LEU A 1 86 ? -27.775 -1.032 4.851 1.00 94.12 86 LEU A O 1
ATOM 699 N N . PHE A 1 87 ? -27.698 1.023 5.755 1.00 93.06 87 PHE A N 1
ATOM 700 C CA . PHE A 1 87 ? -29.018 0.970 6.370 1.00 93.06 87 PHE A CA 1
ATOM 701 C C . PHE A 1 87 ? -30.146 0.968 5.328 1.00 93.06 87 PHE A C 1
ATOM 703 O O . PHE A 1 87 ? -31.066 0.151 5.416 1.00 93.06 87 PHE A O 1
ATOM 710 N N . LEU A 1 88 ? -30.063 1.838 4.315 1.00 93.44 88 LEU A N 1
ATOM 711 C CA . LEU A 1 88 ? -31.023 1.893 3.207 1.00 93.44 88 LEU A CA 1
ATOM 712 C C . LEU A 1 88 ? -30.990 0.605 2.373 1.00 93.44 88 LEU A C 1
ATOM 714 O O . LEU A 1 88 ? -32.033 0.092 1.976 1.00 93.44 88 LEU A O 1
ATOM 718 N N . CYS A 1 89 ? -29.802 0.033 2.173 1.00 91.88 89 CYS A N 1
ATOM 719 C CA . CYS A 1 89 ? -29.601 -1.194 1.408 1.00 91.88 89 CYS A CA 1
ATOM 720 C C . CYS A 1 89 ? -29.661 -2.472 2.262 1.00 91.88 89 CYS A C 1
ATOM 722 O O . CYS A 1 89 ? -29.290 -3.532 1.763 1.00 91.88 89 CYS A O 1
ATOM 724 N N . ARG A 1 90 ? -30.130 -2.431 3.519 1.00 89.06 90 ARG A N 1
ATOM 725 C CA . ARG A 1 90 ? -30.052 -3.582 4.449 1.00 89.06 90 ARG A CA 1
ATOM 726 C C . ARG A 1 90 ? -30.705 -4.871 3.938 1.00 89.06 90 ARG A C 1
ATOM 728 O O . ARG A 1 90 ? -30.287 -5.957 4.324 1.00 89.06 90 ARG A O 1
ATOM 735 N N . HIS A 1 91 ? -31.712 -4.751 3.072 1.00 87.38 91 HIS A N 1
ATOM 736 C CA . HIS A 1 91 ? -32.419 -5.882 2.458 1.00 87.38 91 HIS A CA 1
ATOM 737 C C . HIS A 1 91 ? -31.904 -6.243 1.055 1.00 87.38 91 HIS A C 1
ATOM 739 O O . HIS A 1 91 ? -32.341 -7.234 0.482 1.00 87.38 91 HIS A O 1
ATOM 745 N N . SER A 1 92 ? -30.975 -5.463 0.497 1.00 89.75 92 SER A N 1
ATOM 746 C CA . SER A 1 92 ? -30.365 -5.726 -0.809 1.00 89.75 92 SER A CA 1
ATOM 747 C C . SER A 1 92 ? -29.283 -6.807 -0.712 1.00 89.75 92 SER A C 1
ATOM 749 O O . SER A 1 92 ? -28.676 -6.994 0.345 1.00 89.75 92 SER A O 1
ATOM 751 N N . SER A 1 93 ? -29.015 -7.492 -1.825 1.00 88.50 93 SER A N 1
ATOM 752 C CA . SER A 1 93 ? -27.920 -8.470 -1.981 1.00 88.50 93 SER A CA 1
ATOM 753 C C . SER A 1 93 ? -26.647 -7.869 -2.600 1.00 88.50 93 SER A C 1
ATOM 755 O O . SER A 1 93 ? -25.705 -8.599 -2.898 1.00 88.50 93 SER A O 1
ATOM 757 N N . HIS A 1 94 ? -26.636 -6.556 -2.859 1.00 91.38 94 HIS A N 1
ATOM 758 C CA . HIS A 1 94 ? -25.540 -5.847 -3.534 1.00 91.38 94 HIS A CA 1
ATOM 759 C C . HIS A 1 94 ? -25.024 -4.649 -2.720 1.00 91.38 94 HIS A C 1
ATOM 761 O O . HIS A 1 94 ? -24.672 -3.607 -3.281 1.00 91.38 94 HIS A O 1
ATOM 767 N N . ARG A 1 95 ? -25.007 -4.763 -1.387 1.00 92.62 95 ARG A N 1
ATOM 768 C CA . ARG A 1 95 ? -24.654 -3.675 -0.460 1.00 92.62 95 ARG A CA 1
ATOM 769 C C . ARG A 1 95 ? -23.236 -3.178 -0.709 1.00 92.62 95 ARG A C 1
ATOM 771 O O . ARG A 1 95 ? -23.021 -1.971 -0.781 1.00 92.62 95 ARG A O 1
ATOM 778 N N . GLY A 1 96 ? -22.286 -4.096 -0.893 1.00 92.00 96 GLY A N 1
ATOM 779 C CA . GLY A 1 96 ? -20.880 -3.792 -1.152 1.00 92.00 96 GLY A CA 1
ATOM 780 C C . GLY A 1 96 ? -20.677 -2.976 -2.427 1.00 92.00 96 GLY A C 1
ATOM 781 O O . GLY A 1 96 ? -19.889 -2.030 -2.432 1.00 92.00 96 GLY A O 1
ATOM 782 N N . VAL A 1 97 ? -21.435 -3.274 -3.488 1.00 92.88 97 VAL A N 1
ATOM 783 C CA . VAL A 1 97 ? -21.358 -2.546 -4.768 1.00 92.88 97 VAL A CA 1
ATOM 784 C C . VAL A 1 97 ? -21.909 -1.128 -4.629 1.00 92.88 97 VAL A C 1
ATOM 786 O O . VAL A 1 97 ? -21.206 -0.179 -4.975 1.00 92.88 97 VAL A O 1
ATOM 789 N N . PHE A 1 98 ? -23.118 -0.961 -4.079 1.00 94.25 98 PHE A N 1
ATOM 790 C CA . PHE A 1 98 ? -23.704 0.370 -3.859 1.00 94.25 98 PHE A CA 1
ATOM 791 C C . PHE A 1 98 ? -22.819 1.243 -2.966 1.00 94.25 98 PHE A C 1
ATOM 793 O O . PHE A 1 98 ? -22.591 2.419 -3.261 1.00 94.25 98 PHE A O 1
ATOM 800 N N . LEU A 1 99 ? -22.271 0.648 -1.907 1.00 95.50 99 LEU A N 1
ATOM 801 C CA . LEU A 1 99 ? -21.367 1.326 -0.993 1.00 95.50 99 LEU A CA 1
ATOM 802 C C . LEU A 1 99 ? -20.055 1.733 -1.679 1.00 95.50 99 LEU A C 1
ATOM 804 O O . LEU A 1 99 ? -19.641 2.880 -1.546 1.00 95.50 99 LEU A O 1
ATOM 808 N N . SER A 1 100 ? -19.447 0.846 -2.473 1.00 94.62 100 SER A N 1
ATOM 809 C CA . SER A 1 100 ? -18.220 1.146 -3.230 1.00 94.62 100 SER A CA 1
ATOM 810 C C . SER A 1 100 ? -18.418 2.299 -4.213 1.00 94.62 100 SER A C 1
ATOM 812 O O . SER A 1 100 ? -17.591 3.204 -4.264 1.00 94.62 100 SER A O 1
ATOM 814 N N . VAL A 1 101 ? -19.524 2.295 -4.967 1.00 94.44 101 VAL A N 1
ATOM 815 C CA . VAL A 1 101 ? -19.841 3.366 -5.925 1.00 94.44 101 VAL A CA 1
ATOM 816 C C . VAL A 1 101 ? -20.072 4.691 -5.201 1.00 94.44 101 VAL A C 1
ATOM 818 O O . VAL A 1 101 ? -19.531 5.711 -5.616 1.00 94.44 101 VAL A O 1
ATOM 821 N N . THR A 1 102 ? -20.820 4.681 -4.095 1.00 95.94 102 THR A N 1
ATOM 822 C CA . THR A 1 102 ? -21.092 5.900 -3.318 1.00 95.94 102 THR A CA 1
ATOM 823 C C . THR A 1 102 ? -19.812 6.495 -2.732 1.00 95.94 102 THR A C 1
ATOM 825 O O . THR A 1 102 ? -19.588 7.699 -2.837 1.00 95.94 102 THR A O 1
ATOM 828 N N . ILE A 1 103 ? -18.948 5.654 -2.155 1.00 95.94 103 ILE A N 1
ATOM 829 C CA . ILE A 1 103 ? -17.650 6.075 -1.619 1.00 95.94 103 ILE A CA 1
ATOM 830 C C . ILE A 1 103 ? -16.770 6.637 -2.733 1.00 95.94 103 ILE A C 1
ATOM 832 O O . ILE A 1 103 ? -16.177 7.695 -2.554 1.00 95.94 103 ILE A O 1
ATOM 836 N N . LEU A 1 104 ? -16.705 5.967 -3.886 1.00 93.81 104 LEU A N 1
ATOM 837 C CA . LEU A 1 104 ? -15.930 6.456 -5.021 1.00 93.81 104 LEU A CA 1
ATOM 838 C C . LEU A 1 104 ? -16.420 7.841 -5.459 1.00 93.81 104 LEU A C 1
ATOM 840 O O . LEU A 1 104 ? -15.611 8.752 -5.564 1.00 93.81 104 LEU A O 1
ATOM 844 N N . ILE A 1 105 ? -17.730 8.031 -5.642 1.00 93.12 105 ILE A N 1
ATOM 845 C CA . ILE A 1 105 ? -18.299 9.342 -5.995 1.00 93.12 105 ILE A CA 1
ATOM 846 C C . ILE A 1 105 ? -17.916 10.397 -4.953 1.00 93.12 105 ILE A C 1
ATOM 848 O O . ILE A 1 105 ? -17.459 11.470 -5.331 1.00 93.12 105 ILE A O 1
ATOM 852 N N . TYR A 1 106 ? -18.038 10.086 -3.659 1.00 94.25 106 TYR A N 1
ATOM 853 C CA . TYR A 1 106 ? -17.658 11.003 -2.584 1.00 94.25 106 TYR A CA 1
ATOM 854 C C . TYR A 1 106 ? -16.181 11.411 -2.663 1.00 94.25 106 TYR A C 1
ATOM 856 O O . TYR A 1 106 ? -15.869 12.599 -2.607 1.00 94.25 106 TYR A O 1
ATOM 864 N N . LEU A 1 107 ? -15.272 10.445 -2.834 1.00 91.62 107 LEU A N 1
ATOM 865 C CA . LEU A 1 107 ? -13.835 10.715 -2.921 1.00 91.62 107 LEU A CA 1
ATOM 866 C C . LEU A 1 107 ? -13.488 11.559 -4.158 1.00 91.62 107 LEU A C 1
ATOM 868 O O . LEU A 1 107 ? -12.690 12.488 -4.060 1.00 91.62 107 LEU A O 1
ATOM 872 N N . LEU A 1 108 ? -14.116 11.286 -5.307 1.00 89.19 108 LEU A N 1
ATOM 873 C CA . LEU A 1 108 ? -13.894 12.056 -6.536 1.00 89.19 108 LEU A CA 1
ATOM 874 C C . LEU A 1 108 ? -14.501 13.464 -6.458 1.00 89.19 108 LEU A C 1
ATOM 876 O O . LEU A 1 108 ? -13.902 14.418 -6.951 1.00 89.19 108 LEU A O 1
ATOM 880 N N . MET A 1 109 ? -15.669 13.620 -5.830 1.00 89.31 109 MET A N 1
ATOM 881 C CA . MET A 1 109 ? -16.253 14.937 -5.559 1.00 89.31 109 MET A CA 1
ATOM 882 C C . MET A 1 109 ? -15.356 15.755 -4.634 1.00 89.31 109 MET A C 1
ATOM 884 O O . MET A 1 109 ? -15.139 16.938 -4.891 1.00 89.31 109 MET A O 1
ATOM 888 N N . GLY A 1 110 ? -14.810 15.121 -3.597 1.00 86.19 110 GLY A N 1
ATOM 889 C CA . GLY A 1 110 ? -13.862 15.740 -2.683 1.00 86.19 110 GLY A CA 1
ATOM 890 C C . GLY A 1 110 ? -12.609 16.262 -3.378 1.00 86.19 110 GLY A C 1
ATOM 891 O O . GLY A 1 110 ? -12.244 17.413 -3.167 1.00 86.19 110 GLY A O 1
ATOM 892 N N . GLU A 1 111 ? -12.028 15.455 -4.271 1.00 82.94 111 GLU A N 1
ATOM 893 C CA . GLU A 1 111 ? -10.836 15.818 -5.048 1.00 82.94 111 GLU A CA 1
ATOM 894 C C . GLU A 1 111 ? -11.085 16.972 -6.030 1.00 82.94 111 GLU A C 1
ATOM 896 O O . GLU A 1 111 ? -10.210 17.808 -6.228 1.00 82.94 111 GLU A O 1
ATOM 901 N N . MET A 1 112 ? -12.254 17.005 -6.679 1.00 81.62 112 MET A N 1
ATOM 902 C CA . MET A 1 112 ? -12.512 17.937 -7.784 1.00 81.62 112 MET A CA 1
ATOM 903 C C . MET A 1 112 ? -13.259 19.215 -7.375 1.00 81.62 112 MET A C 1
ATOM 905 O O . MET A 1 112 ? -13.161 20.210 -8.089 1.00 81.62 112 MET A O 1
ATOM 909 N N . HIS A 1 113 ? -14.051 19.197 -6.295 1.00 75.50 113 HIS A N 1
ATOM 910 C CA . HIS A 1 113 ? -15.049 20.251 -6.055 1.00 75.50 113 HIS A CA 1
ATOM 911 C C . HIS A 1 113 ? -15.215 20.717 -4.601 1.00 75.50 113 HIS A C 1
ATOM 913 O O . HIS A 1 113 ? -15.706 21.827 -4.408 1.00 75.50 113 HIS A O 1
ATOM 919 N N . MET A 1 114 ? -14.904 19.909 -3.577 1.00 66.00 114 MET A N 1
ATOM 920 C CA . MET A 1 114 ? -15.356 20.230 -2.207 1.00 66.00 114 MET A CA 1
ATOM 921 C C . MET A 1 114 ? -14.330 20.953 -1.329 1.00 66.00 114 MET A C 1
ATOM 923 O O . MET A 1 114 ? -14.737 21.720 -0.457 1.00 66.00 114 MET A O 1
ATOM 927 N N . VAL A 1 115 ? -13.032 20.691 -1.497 1.00 70.75 115 VAL A N 1
ATOM 928 C CA . VAL A 1 115 ? -11.980 21.154 -0.573 1.00 70.75 115 VAL A CA 1
ATOM 929 C C . VAL A 1 115 ? -10.749 21.581 -1.367 1.00 70.75 115 VAL A C 1
ATOM 931 O O . VAL A 1 115 ? -10.502 21.068 -2.456 1.00 70.75 115 VAL A O 1
ATOM 934 N N . ASP A 1 116 ? -9.969 22.518 -0.826 1.00 78.38 116 ASP A N 1
ATOM 935 C CA . ASP A 1 116 ? -8.647 22.823 -1.362 1.00 78.38 116 ASP A CA 1
ATOM 936 C C . ASP A 1 116 ? -7.768 21.562 -1.399 1.00 78.38 116 ASP A C 1
ATOM 938 O O . ASP A 1 116 ? -7.813 20.705 -0.509 1.00 78.38 116 ASP A O 1
ATOM 942 N N . THR A 1 117 ? -6.964 21.443 -2.453 1.00 73.62 117 THR A N 1
ATOM 943 C CA . THR A 1 117 ? -6.161 20.246 -2.733 1.00 73.62 117 THR A CA 1
ATOM 944 C C . THR A 1 117 ? -5.238 19.895 -1.568 1.00 73.62 117 THR A C 1
ATOM 946 O O . THR A 1 117 ? -5.181 18.737 -1.161 1.00 73.62 117 THR A O 1
ATOM 949 N N . VAL A 1 118 ? -4.597 20.899 -0.965 1.00 74.94 118 VAL A N 1
ATOM 950 C CA . VAL A 1 118 ? -3.671 20.732 0.163 1.00 74.94 118 VAL A CA 1
ATOM 951 C C . VAL A 1 118 ? -4.373 20.104 1.366 1.00 74.94 118 VAL A C 1
ATOM 953 O O . VAL A 1 118 ? -3.904 19.107 1.915 1.00 74.94 118 VAL A O 1
ATOM 956 N N . THR A 1 119 ? -5.516 20.645 1.778 1.00 77.94 119 THR A N 1
ATOM 957 C CA . THR A 1 119 ? -6.275 20.123 2.918 1.00 77.94 119 THR A CA 1
ATOM 958 C C . THR A 1 119 ? -6.850 18.742 2.629 1.00 77.94 119 THR A C 1
ATOM 960 O O . THR A 1 119 ? -6.787 17.859 3.490 1.00 77.94 119 THR A O 1
ATOM 963 N N . TRP A 1 120 ? -7.375 18.515 1.423 1.00 82.75 120 TRP A N 1
ATOM 964 C CA . TRP A 1 120 ? -7.891 17.208 1.019 1.00 82.75 120 TRP A CA 1
ATOM 965 C C . TRP A 1 120 ? -6.803 16.128 1.063 1.00 82.75 120 TRP A C 1
ATOM 967 O O . TRP A 1 120 ? -7.016 15.042 1.611 1.00 82.75 120 TRP A O 1
ATOM 977 N N . HIS A 1 121 ? -5.600 16.444 0.574 1.00 78.94 121 HIS A N 1
ATOM 978 C CA . HIS A 1 121 ? -4.456 15.531 0.596 1.00 78.94 121 HIS A CA 1
ATOM 979 C C . HIS A 1 121 ? -4.026 15.165 2.022 1.00 78.94 121 HIS A C 1
ATOM 981 O O . HIS A 1 121 ? -3.719 13.995 2.252 1.00 78.94 121 HIS A O 1
ATOM 987 N N . LYS A 1 122 ? -4.116 16.087 3.000 1.00 79.94 122 LYS A N 1
ATOM 988 C CA . LYS A 1 122 ? -3.808 15.795 4.420 1.00 79.94 122 LYS A CA 1
ATOM 989 C C . LYS A 1 122 ? -4.652 14.654 4.981 1.00 79.94 122 LYS A C 1
ATOM 991 O O . LYS A 1 122 ? -4.128 13.769 5.648 1.00 79.94 122 LYS A O 1
ATOM 996 N N . MET A 1 123 ? -5.958 14.655 4.718 1.00 83.69 123 MET A N 1
ATOM 997 C CA . MET A 1 123 ? -6.888 13.679 5.306 1.00 83.69 123 MET A CA 1
ATOM 998 C C . MET A 1 123 ? -7.167 12.457 4.423 1.00 83.69 123 MET A C 1
ATOM 1000 O O . MET A 1 123 ? -7.850 11.526 4.864 1.00 83.69 123 MET A O 1
ATOM 1004 N N . ARG A 1 124 ? -6.661 12.444 3.183 1.00 86.00 124 ARG A N 1
ATOM 1005 C CA . ARG A 1 124 ? -6.902 11.378 2.198 1.00 86.00 124 ARG A CA 1
ATOM 1006 C C . ARG A 1 124 ? -6.593 9.994 2.766 1.00 86.00 124 ARG A C 1
ATOM 1008 O O . ARG A 1 124 ? -7.389 9.074 2.595 1.00 86.00 124 ARG A O 1
ATOM 1015 N N . GLY A 1 125 ? -5.478 9.847 3.485 1.00 87.62 125 GLY A N 1
ATOM 1016 C CA . GLY A 1 125 ? -5.086 8.574 4.100 1.00 87.62 125 GLY A CA 1
ATOM 1017 C C . GLY A 1 125 ? -6.161 8.007 5.038 1.00 87.62 125 GLY A C 1
ATOM 1018 O O . GLY A 1 125 ? -6.560 6.851 4.898 1.00 87.62 125 GLY A O 1
ATOM 1019 N N . ALA A 1 126 ? -6.707 8.838 5.931 1.00 91.44 126 ALA A N 1
ATOM 1020 C CA . ALA A 1 126 ? -7.771 8.433 6.851 1.00 91.44 126 ALA A CA 1
ATOM 1021 C C . ALA A 1 126 ? -9.076 8.082 6.112 1.00 91.44 126 ALA A C 1
ATOM 1023 O O . ALA A 1 126 ? -9.740 7.096 6.445 1.00 91.44 126 ALA A O 1
ATOM 1024 N N . GLN A 1 127 ? -9.427 8.839 5.066 1.00 92.50 127 GLN A N 1
ATOM 1025 C CA . GLN A 1 127 ? -10.596 8.540 4.233 1.00 92.50 127 GLN A CA 1
ATOM 1026 C C . GLN A 1 127 ? -10.460 7.210 3.490 1.00 92.50 127 GLN A C 1
ATOM 1028 O O . GLN A 1 127 ? -11.415 6.437 3.454 1.00 92.50 127 GLN A O 1
ATOM 1033 N N . MET A 1 128 ? -9.278 6.908 2.945 1.00 92.19 128 MET A N 1
ATOM 1034 C CA . MET A 1 128 ? -9.001 5.624 2.297 1.00 92.19 128 MET A CA 1
ATOM 1035 C C . MET A 1 128 ? -9.183 4.453 3.269 1.00 92.19 128 MET A C 1
ATOM 1037 O O . MET A 1 128 ? -9.793 3.448 2.909 1.00 92.19 128 MET A O 1
ATOM 1041 N N . ILE A 1 129 ? -8.719 4.581 4.516 1.00 94.19 129 ILE A N 1
ATOM 1042 C CA . ILE A 1 129 ? -8.884 3.535 5.537 1.00 94.19 129 ILE A CA 1
ATOM 1043 C C . ILE A 1 129 ? -10.369 3.315 5.850 1.00 94.19 129 ILE A C 1
ATOM 1045 O O . ILE A 1 129 ? -10.830 2.170 5.872 1.00 94.19 129 ILE A O 1
ATOM 1049 N N . VAL A 1 130 ? -11.134 4.396 6.046 1.00 95.94 130 VAL A N 1
ATOM 1050 C CA . VAL A 1 130 ? -12.591 4.329 6.249 1.00 95.94 130 VAL A CA 1
ATOM 1051 C C . VAL A 1 130 ? -13.282 3.677 5.050 1.00 95.94 130 VAL A C 1
ATOM 1053 O O . VAL A 1 130 ? -14.080 2.759 5.236 1.00 95.94 130 VAL A O 1
ATOM 1056 N N . ALA A 1 131 ? -12.928 4.085 3.830 1.00 95.81 131 ALA A N 1
ATOM 1057 C CA . ALA A 1 131 ? -13.451 3.531 2.588 1.00 95.81 131 ALA A CA 1
ATOM 1058 C C . ALA A 1 131 ? -13.203 2.020 2.490 1.00 95.81 131 ALA A C 1
ATOM 1060 O O . ALA A 1 131 ? -14.141 1.245 2.306 1.00 95.81 131 ALA A O 1
ATOM 1061 N N . MET A 1 132 ? -11.957 1.579 2.679 1.00 96.00 132 MET A N 1
ATOM 1062 C CA . MET A 1 132 ? -11.591 0.163 2.613 1.00 96.00 132 MET A CA 1
ATOM 1063 C C . MET A 1 132 ? -12.346 -0.661 3.656 1.00 96.00 132 MET A C 1
ATOM 1065 O O . MET A 1 132 ? -12.881 -1.724 3.334 1.00 96.00 132 MET A O 1
ATOM 1069 N N . LYS A 1 133 ? -12.432 -0.180 4.901 1.00 97.06 133 LYS A N 1
ATOM 1070 C CA . LYS A 1 133 ? -13.175 -0.846 5.979 1.00 97.06 133 LYS A CA 1
ATOM 1071 C C . LYS A 1 133 ? -14.666 -0.957 5.667 1.00 97.06 133 LYS A C 1
ATOM 1073 O O . LYS A 1 133 ? -15.228 -2.047 5.758 1.00 97.06 133 LYS A O 1
ATOM 1078 N N . ALA A 1 134 ? -15.293 0.145 5.258 1.00 96.81 134 ALA A N 1
ATOM 1079 C CA . ALA A 1 134 ? -16.713 0.185 4.931 1.00 96.81 134 ALA A CA 1
ATOM 1080 C C . ALA A 1 134 ? -17.044 -0.747 3.753 1.00 96.81 134 ALA A C 1
ATOM 1082 O O . ALA A 1 134 ? -17.940 -1.582 3.873 1.00 96.81 134 ALA A O 1
ATOM 1083 N N . VAL A 1 135 ? -16.279 -0.677 2.656 1.00 96.31 135 VAL A N 1
ATOM 1084 C CA . VAL A 1 135 ? -16.443 -1.564 1.491 1.00 96.31 135 VAL A CA 1
ATOM 1085 C C . VAL A 1 135 ? -16.278 -3.033 1.878 1.00 96.31 135 VAL A C 1
ATOM 1087 O O . VAL A 1 135 ? -17.082 -3.861 1.452 1.00 96.31 135 VAL A O 1
ATOM 1090 N N . SER A 1 136 ? -15.280 -3.353 2.709 1.00 96.31 136 SER A N 1
ATOM 1091 C CA . SER A 1 136 ? -15.059 -4.728 3.188 1.00 96.31 136 SER A CA 1
ATOM 1092 C C . SER A 1 136 ? -16.285 -5.253 3.912 1.00 96.31 136 SER A C 1
ATOM 1094 O O . SER A 1 136 ? -16.828 -6.279 3.523 1.00 96.31 136 SER A O 1
ATOM 1096 N N . LEU A 1 137 ? -16.786 -4.490 4.889 1.00 96.44 137 LEU A N 1
ATOM 1097 C CA . LEU A 1 137 ? -17.980 -4.859 5.639 1.00 96.44 137 LEU A CA 1
ATOM 1098 C C . LEU A 1 137 ? -19.202 -5.022 4.723 1.00 96.44 137 LEU A C 1
ATOM 1100 O O . LEU A 1 137 ? -19.972 -5.960 4.898 1.00 96.44 137 LEU A O 1
ATOM 1104 N N . GLY A 1 138 ? -19.370 -4.145 3.728 1.00 95.44 138 GLY A N 1
ATOM 1105 C CA . GLY A 1 138 ? -20.446 -4.254 2.742 1.00 95.44 138 GLY A CA 1
ATOM 1106 C C . GLY A 1 138 ? -20.403 -5.566 1.951 1.00 95.44 138 GLY A C 1
ATOM 1107 O O . GLY A 1 138 ? -21.430 -6.225 1.806 1.00 95.44 138 GLY A O 1
ATOM 1108 N N . PHE A 1 139 ? -19.224 -5.979 1.479 1.00 95.38 139 PHE A N 1
ATOM 1109 C CA . PHE A 1 139 ? -19.058 -7.250 0.766 1.00 95.38 139 PHE A CA 1
ATOM 1110 C C . PHE A 1 139 ? -19.125 -8.476 1.683 1.00 95.38 139 PHE A C 1
ATOM 1112 O O . PHE A 1 139 ? -19.661 -9.501 1.269 1.00 95.38 139 PHE A O 1
ATOM 1119 N N . ASP A 1 140 ? -18.613 -8.391 2.910 1.00 95.25 140 ASP A N 1
ATOM 1120 C CA . ASP A 1 140 ? -18.680 -9.483 3.888 1.00 95.25 140 ASP A CA 1
ATOM 1121 C C . ASP A 1 140 ? -20.143 -9.749 4.306 1.00 95.25 140 ASP A C 1
ATOM 1123 O O . ASP A 1 140 ? -20.548 -10.900 4.480 1.00 95.25 140 ASP A O 1
ATOM 1127 N N . LEU A 1 141 ? -20.973 -8.698 4.374 1.00 94.56 141 LEU A N 1
ATOM 1128 C CA . LEU A 1 141 ? -22.428 -8.801 4.538 1.00 94.56 141 LEU A CA 1
ATOM 1129 C C . LEU A 1 141 ? -23.108 -9.463 3.328 1.00 94.56 141 LEU A C 1
ATOM 1131 O O . LEU A 1 141 ? -23.984 -10.304 3.517 1.00 94.56 141 LEU A O 1
ATOM 1135 N N . ASP A 1 142 ? -22.716 -9.108 2.099 1.00 93.69 142 ASP A N 1
ATOM 1136 C CA . ASP A 1 142 ? -23.265 -9.719 0.876 1.00 93.69 142 ASP A CA 1
ATOM 1137 C C . ASP A 1 142 ? -22.894 -11.211 0.758 1.00 93.69 142 ASP A C 1
ATOM 1139 O O . ASP A 1 142 ? -23.666 -12.007 0.226 1.00 93.69 142 ASP A O 1
ATOM 1143 N N . ARG A 1 143 ? -21.719 -11.605 1.271 1.00 93.31 143 ARG A N 1
ATOM 1144 C CA . ARG A 1 143 ? -21.240 -13.000 1.310 1.00 93.31 143 ARG A CA 1
ATOM 1145 C C . ARG A 1 143 ? -21.832 -13.823 2.456 1.00 93.31 143 ARG A C 1
ATOM 1147 O O . ARG A 1 143 ? -21.658 -15.038 2.464 1.00 93.31 143 ARG A O 1
ATOM 1154 N N . GLY A 1 144 ? -22.508 -13.184 3.412 1.00 90.31 144 GLY A N 1
ATOM 1155 C CA . GLY A 1 144 ? -23.017 -13.837 4.620 1.00 90.31 144 GLY A CA 1
ATOM 1156 C C . GLY A 1 144 ? -21.936 -14.189 5.650 1.00 90.31 144 GLY A C 1
ATOM 1157 O O . GLY A 1 144 ? -22.205 -14.965 6.561 1.00 90.31 144 GLY A O 1
ATOM 1158 N N . GLU A 1 145 ? -20.729 -13.623 5.534 1.00 90.31 145 GLU A N 1
ATOM 1159 C CA . GLU A 1 145 ? -19.666 -13.767 6.542 1.00 90.31 145 GLU A CA 1
ATOM 1160 C C . GLU A 1 145 ? -20.010 -12.988 7.824 1.00 90.31 145 GLU A C 1
ATOM 1162 O O . GLU A 1 145 ? -19.623 -13.376 8.926 1.00 90.31 145 GLU A O 1
ATOM 1167 N N . VAL A 1 146 ? -20.792 -11.911 7.688 1.00 89.38 146 VAL A N 1
ATOM 1168 C CA . VAL A 1 146 ? -21.373 -11.149 8.798 1.00 89.38 146 VAL A CA 1
ATOM 1169 C C . VAL A 1 146 ? -22.893 -11.320 8.770 1.00 89.38 146 VAL A C 1
ATOM 1171 O O . VAL A 1 146 ? -23.546 -10.968 7.790 1.00 89.38 146 VAL A O 1
ATOM 1174 N N . GLY A 1 147 ? -23.469 -11.863 9.848 1.00 82.31 147 GLY A N 1
ATOM 1175 C CA . GLY A 1 147 ? -24.874 -12.295 9.871 1.00 82.31 147 GLY A CA 1
ATOM 1176 C C . GLY A 1 147 ? -25.919 -11.173 9.788 1.00 82.31 147 GLY A C 1
ATOM 1177 O O . GLY A 1 147 ? -27.026 -11.405 9.310 1.00 82.31 147 GLY A O 1
ATOM 1178 N N . ALA A 1 148 ? -25.592 -9.956 10.229 1.00 87.25 148 ALA A N 1
ATOM 1179 C CA . ALA A 1 148 ? -26.493 -8.805 10.185 1.00 87.25 148 ALA A CA 1
ATOM 1180 C C . ALA A 1 148 ? -25.717 -7.483 10.133 1.00 87.25 148 ALA A C 1
ATOM 1182 O O . ALA A 1 148 ? -24.540 -7.428 10.488 1.00 87.25 148 ALA A O 1
ATOM 1183 N N . VAL A 1 149 ? -26.389 -6.406 9.709 1.00 89.44 149 VAL A N 1
ATOM 1184 C CA . VAL A 1 149 ? -25.813 -5.052 9.736 1.00 89.44 149 VAL A CA 1
ATOM 1185 C C . VAL A 1 149 ? -25.482 -4.681 11.192 1.00 89.44 149 VAL A C 1
ATOM 1187 O O . VAL A 1 149 ? -26.390 -4.734 12.025 1.00 89.44 149 VAL A O 1
ATOM 1190 N N . PRO A 1 150 ? -24.227 -4.305 11.512 1.00 92.88 150 PRO A N 1
ATOM 1191 C CA . PRO A 1 150 ? -23.845 -3.928 12.872 1.00 92.88 150 PRO A CA 1
ATOM 1192 C C . PRO A 1 150 ? -24.625 -2.718 13.393 1.00 92.88 150 PRO A C 1
ATOM 1194 O O . PRO A 1 150 ? -25.095 -1.871 12.622 1.00 92.88 150 PRO A O 1
ATOM 1197 N N . SER A 1 151 ? -24.718 -2.596 14.718 1.00 93.38 151 SER A N 1
ATOM 1198 C CA . SER A 1 151 ? -25.289 -1.399 15.340 1.00 93.38 151 SER A CA 1
ATOM 1199 C C . SER A 1 151 ? -24.482 -0.141 14.967 1.00 93.38 151 SER A C 1
ATOM 1201 O O . SER A 1 151 ? -23.293 -0.247 14.645 1.00 93.38 151 SER A O 1
ATOM 1203 N N . PRO A 1 152 ? -25.069 1.073 15.034 1.00 93.81 152 PRO A N 1
ATOM 1204 C CA . PRO A 1 152 ? -24.342 2.303 14.714 1.00 93.81 152 PRO A CA 1
ATOM 1205 C C . PRO A 1 152 ? -23.041 2.447 15.513 1.00 93.81 152 PRO A C 1
ATOM 1207 O O . PRO A 1 152 ? -22.030 2.894 14.982 1.00 93.81 152 PRO A O 1
ATOM 1210 N N . VAL A 1 153 ? -23.042 2.028 16.781 1.00 94.00 153 VAL A N 1
ATOM 1211 C CA . VAL A 1 153 ? -21.878 2.155 17.667 1.00 94.00 153 VAL A CA 1
ATOM 1212 C C . VAL A 1 153 ? -20.798 1.121 17.346 1.00 94.00 153 VAL A C 1
ATOM 1214 O O . VAL A 1 153 ? -19.620 1.467 17.359 1.00 94.00 153 VAL A O 1
ATOM 1217 N N . GLU A 1 154 ? -21.162 -0.111 16.981 1.00 94.62 154 GLU A N 1
ATOM 1218 C CA . GLU A 1 154 ? -20.194 -1.110 16.498 1.00 94.62 154 GLU A CA 1
ATOM 1219 C C . GLU A 1 154 ? -19.592 -0.710 15.149 1.00 94.62 154 GLU A C 1
ATOM 1221 O O . GLU A 1 154 ? -18.382 -0.828 14.955 1.00 94.62 154 GLU A O 1
ATOM 1226 N N . PHE A 1 155 ? -20.419 -0.199 14.232 1.00 95.94 155 PHE A N 1
ATOM 1227 C CA . PHE A 1 155 ? -19.973 0.281 12.927 1.00 95.94 155 PHE A CA 1
ATOM 1228 C C . PHE A 1 155 ? -19.010 1.465 13.064 1.00 95.94 155 PHE A C 1
ATOM 1230 O O . PHE A 1 155 ? -17.896 1.425 12.542 1.00 95.94 155 PHE A O 1
ATOM 1237 N N . MET A 1 156 ? -19.400 2.498 13.818 1.00 96.38 156 MET A N 1
ATOM 1238 C CA . MET A 1 156 ? -18.540 3.660 14.058 1.00 96.38 156 MET A CA 1
ATOM 1239 C C . MET A 1 156 ? -17.292 3.274 14.853 1.00 96.38 156 MET A C 1
ATOM 1241 O O . MET A 1 156 ? -16.207 3.772 14.565 1.00 96.38 156 MET A O 1
ATOM 1245 N N . GLY A 1 157 ? -17.407 2.349 15.808 1.00 95.81 157 GLY A N 1
ATOM 1246 C CA . GLY A 1 157 ? -16.266 1.826 16.556 1.00 95.81 157 GLY A CA 1
ATOM 1247 C C . GLY A 1 157 ? -15.265 1.086 15.669 1.00 95.81 157 GLY A C 1
ATOM 1248 O O . GLY A 1 157 ? -14.060 1.212 15.882 1.00 95.81 157 GLY A O 1
ATOM 1249 N N . TYR A 1 158 ? -15.738 0.350 14.661 1.00 96.81 158 TYR A N 1
ATOM 1250 C CA . TYR A 1 158 ? -14.881 -0.315 13.681 1.00 96.81 158 TYR A CA 1
ATOM 1251 C C . TYR A 1 158 ? -14.154 0.688 12.783 1.00 96.81 158 TYR A C 1
ATOM 1253 O O . TYR A 1 158 ? -12.931 0.594 12.613 1.00 96.81 158 TYR A O 1
ATOM 1261 N N . LEU A 1 159 ? -14.881 1.663 12.226 1.00 96.69 159 LEU A N 1
ATOM 1262 C CA . LEU A 1 159 ? -14.288 2.693 11.373 1.00 96.69 159 LEU A CA 1
ATOM 1263 C C . LEU A 1 159 ? -13.247 3.504 12.149 1.00 96.69 159 LEU A C 1
ATOM 1265 O O . LEU A 1 159 ? -12.079 3.523 11.754 1.00 96.69 159 LEU A O 1
ATOM 1269 N N . TYR A 1 160 ? -13.632 4.039 13.308 1.00 96.31 160 TYR A N 1
ATOM 1270 C CA . TYR A 1 160 ? -12.794 4.870 14.174 1.00 96.31 160 TYR A CA 1
ATOM 1271 C C . TYR A 1 160 ? -11.936 4.076 15.157 1.00 96.31 160 TYR A C 1
ATOM 1273 O O . TYR A 1 160 ? -11.557 4.588 16.209 1.00 96.31 160 TYR A O 1
ATOM 1281 N N . PHE A 1 161 ? -11.591 2.829 14.833 1.00 96.12 161 PHE A N 1
ATOM 1282 C CA . PHE A 1 161 ? -10.664 2.071 15.660 1.00 96.12 161 PHE A CA 1
ATOM 1283 C C . PHE A 1 161 ? -9.334 2.817 15.811 1.00 96.12 161 PHE A C 1
ATOM 1285 O O . PHE A 1 161 ? -8.600 2.980 14.832 1.00 96.12 161 PHE A O 1
ATOM 1292 N N . VAL A 1 162 ? -9.037 3.248 17.044 1.00 94.31 162 VAL A N 1
ATOM 1293 C CA . VAL A 1 162 ? -7.948 4.180 17.385 1.00 94.31 162 VAL A CA 1
ATOM 1294 C C . VAL A 1 162 ? -6.592 3.765 16.814 1.00 94.31 162 VAL A C 1
ATOM 1296 O O . VAL A 1 162 ? -5.894 4.585 16.230 1.00 94.31 162 VAL A O 1
ATOM 1299 N N . GLY A 1 163 ? -6.258 2.473 16.874 1.00 92.88 163 GLY A N 1
ATOM 1300 C CA . GLY A 1 163 ? -4.984 1.959 16.364 1.00 92.88 163 GLY A CA 1
ATOM 1301 C C . GLY A 1 163 ? -4.861 1.989 14.841 1.00 92.88 163 GLY A C 1
ATOM 1302 O O . GLY A 1 163 ? -3.781 1.714 14.321 1.00 92.88 163 GLY A O 1
ATOM 1303 N N . THR A 1 164 ? -5.951 2.303 14.129 1.00 95.25 164 THR A N 1
ATOM 1304 C CA . THR A 1 164 ? -6.001 2.265 12.663 1.00 95.25 164 THR A CA 1
ATOM 1305 C C . THR A 1 164 ? -6.482 3.512 11.952 1.00 95.25 164 THR A C 1
ATOM 1307 O O . THR A 1 164 ? -6.182 3.648 10.780 1.00 95.25 164 THR A O 1
ATOM 1310 N N . ILE A 1 165 ? -7.194 4.423 12.608 1.00 93.94 165 ILE A N 1
ATOM 1311 C CA . ILE A 1 165 ? -7.894 5.503 11.900 1.00 93.94 165 ILE A CA 1
ATOM 1312 C C . ILE A 1 165 ? -6.969 6.551 11.251 1.00 93.94 165 ILE A C 1
ATOM 1314 O O . ILE A 1 165 ? -7.317 7.082 10.202 1.00 93.94 165 ILE A O 1
ATOM 1318 N N . VAL A 1 166 ? -5.805 6.842 11.846 1.00 90.12 166 VAL A N 1
ATOM 1319 C CA . VAL A 1 166 ? -4.874 7.864 11.321 1.00 90.12 166 VAL A CA 1
ATOM 1320 C C . VAL A 1 166 ? -3.877 7.254 10.332 1.00 90.12 166 VAL A C 1
ATOM 1322 O O . VAL A 1 166 ? -3.875 7.607 9.159 1.00 90.12 166 VAL A O 1
ATOM 1325 N N . PHE A 1 167 ? -3.055 6.308 10.798 1.00 84.69 167 PHE A N 1
ATOM 1326 C CA . PHE A 1 167 ? -1.977 5.705 10.001 1.00 84.69 167 PHE A CA 1
ATOM 1327 C C . PHE A 1 167 ? -2.135 4.205 9.780 1.00 84.69 167 PHE A C 1
ATOM 1329 O O . PHE A 1 167 ? -1.352 3.624 9.037 1.00 84.69 167 PHE A O 1
ATOM 1336 N N . GLY A 1 168 ? -3.057 3.548 10.490 1.00 82.50 168 GLY A N 1
ATOM 1337 C CA . GLY A 1 168 ? -2.989 2.098 10.630 1.00 82.50 168 GLY A CA 1
ATOM 1338 C C . GLY A 1 168 ? -3.433 1.321 9.394 1.00 82.50 168 GLY A C 1
ATOM 1339 O O . GLY A 1 168 ? -4.122 1.841 8.516 1.00 82.50 168 GLY A O 1
ATOM 1340 N N . PRO A 1 169 ? -3.079 0.033 9.337 1.00 93.00 169 PRO A N 1
ATOM 1341 C CA . PRO A 1 169 ? -3.468 -0.817 8.234 1.00 93.00 169 PRO A CA 1
ATOM 1342 C C . PRO A 1 169 ? -4.973 -1.082 8.232 1.00 93.00 169 PRO A C 1
ATOM 1344 O O . PRO A 1 169 ? -5.656 -1.034 9.260 1.00 93.00 169 PRO A O 1
ATOM 1347 N N . TRP A 1 170 ? -5.478 -1.467 7.063 1.00 95.12 170 TRP A N 1
ATOM 1348 C CA . TRP A 1 170 ? -6.791 -2.085 6.974 1.00 95.12 170 TRP A CA 1
ATOM 1349 C C . TRP A 1 170 ? -6.834 -3.386 7.794 1.00 95.12 170 TRP A C 1
ATOM 1351 O O . TRP A 1 170 ? -5.927 -4.216 7.716 1.00 95.12 170 TRP A O 1
ATOM 1361 N N . ILE A 1 171 ? -7.914 -3.564 8.558 1.00 94.75 171 ILE A N 1
ATOM 1362 C CA . ILE A 1 171 ? -8.233 -4.786 9.304 1.00 94.75 171 ILE A CA 1
ATOM 1363 C C . ILE A 1 171 ? -9.680 -5.191 9.019 1.00 94.75 171 ILE A C 1
ATOM 1365 O O . ILE A 1 171 ? -10.540 -4.328 8.815 1.00 94.75 171 ILE A O 1
ATOM 1369 N N . SER A 1 172 ? -9.964 -6.493 9.039 1.00 94.50 172 SER A N 1
ATOM 1370 C CA . SER A 1 172 ? -11.332 -7.005 8.886 1.00 94.50 172 SER A CA 1
ATOM 1371 C C . SER A 1 172 ? -12.214 -6.641 10.088 1.00 94.50 172 SER A C 1
ATOM 1373 O O . SER A 1 172 ? -11.713 -6.399 11.193 1.00 94.50 172 SER A O 1
ATOM 1375 N N . PHE A 1 173 ? -13.536 -6.646 9.894 1.00 95.38 173 PHE A N 1
ATOM 1376 C CA . PHE A 1 173 ? -14.488 -6.420 10.986 1.00 95.38 173 PHE A CA 1
ATOM 1377 C C . PHE A 1 173 ? -14.353 -7.482 12.091 1.00 95.38 173 PHE A C 1
ATOM 1379 O O . PHE A 1 173 ? -14.350 -7.154 13.276 1.00 95.38 173 PHE A O 1
ATOM 1386 N N . HIS A 1 174 ? -14.128 -8.743 11.716 1.00 93.00 174 HIS A N 1
ATOM 1387 C CA . HIS A 1 174 ? -13.892 -9.828 12.668 1.00 93.00 174 HIS A CA 1
ATOM 1388 C C . HIS A 1 174 ? -12.636 -9.592 13.527 1.00 93.00 174 HIS A C 1
ATOM 1390 O O . HIS A 1 174 ? -12.688 -9.697 14.753 1.00 93.00 174 HIS A O 1
ATOM 1396 N N . SER A 1 175 ? -11.516 -9.197 12.909 1.00 92.62 175 SER A N 1
ATOM 1397 C CA . SER A 1 175 ? -10.275 -8.872 13.630 1.00 92.62 175 SER A CA 1
ATOM 1398 C C . SER A 1 175 ? -10.456 -7.695 14.596 1.00 92.62 175 SER A C 1
ATOM 1400 O O . SER A 1 175 ? -9.869 -7.684 15.678 1.00 92.62 175 SER A O 1
ATOM 1402 N N . TYR A 1 176 ? -11.286 -6.713 14.234 1.00 94.50 176 TYR A N 1
ATOM 1403 C CA . TYR A 1 176 ? -11.655 -5.615 15.126 1.00 94.50 176 TYR A CA 1
ATOM 1404 C C . TYR A 1 176 ? -12.426 -6.106 16.360 1.00 94.50 176 TYR A C 1
ATOM 1406 O O . TYR A 1 176 ? -12.052 -5.765 17.483 1.00 94.50 176 TYR A O 1
ATOM 1414 N N . LEU A 1 177 ? -13.450 -6.947 16.180 1.00 92.81 177 LEU A N 1
ATOM 1415 C CA . LEU A 1 177 ? -14.215 -7.506 17.301 1.00 92.81 177 LEU A CA 1
ATOM 1416 C C . LEU A 1 177 ? -13.306 -8.274 18.273 1.00 92.81 177 LEU A C 1
ATOM 1418 O O . LEU A 1 177 ? -13.399 -8.096 19.489 1.00 92.81 177 LEU A O 1
ATOM 1422 N N . GLN A 1 178 ? -12.363 -9.058 17.745 1.00 91.31 178 GLN A N 1
ATOM 1423 C CA . GLN A 1 178 ? -11.358 -9.761 18.544 1.00 91.31 178 GLN A CA 1
ATOM 1424 C C . GLN A 1 178 ? -10.414 -8.811 19.305 1.00 91.31 178 GLN A C 1
ATOM 1426 O O . GLN A 1 178 ? -10.035 -9.096 20.445 1.00 91.31 178 GLN A O 1
ATOM 1431 N N . ALA A 1 179 ? -10.047 -7.667 18.720 1.00 91.44 179 ALA A N 1
ATOM 1432 C CA . ALA A 1 179 ? -9.233 -6.658 19.398 1.00 91.44 179 ALA A CA 1
ATOM 1433 C C . ALA A 1 179 ? -9.981 -6.040 20.594 1.00 91.44 179 ALA A C 1
ATOM 1435 O O . ALA A 1 179 ? -9.414 -5.925 21.685 1.00 91.44 179 ALA A O 1
ATOM 1436 N N . VAL A 1 180 ? -11.269 -5.724 20.418 1.00 91.06 180 VAL A N 1
ATOM 1437 C CA . VAL A 1 180 ? -12.140 -5.129 21.448 1.00 91.06 180 VAL A CA 1
ATOM 1438 C C . VAL A 1 180 ? -12.420 -6.092 22.611 1.00 91.06 180 VAL A C 1
ATOM 1440 O O . VAL A 1 180 ? -12.613 -5.659 23.749 1.00 91.06 180 VAL A O 1
ATOM 1443 N N . GLN A 1 181 ? -12.375 -7.410 22.392 1.00 87.31 181 GLN A N 1
ATOM 1444 C CA . GLN A 1 181 ? -12.542 -8.388 23.477 1.00 87.31 181 GLN A CA 1
ATOM 1445 C C . GLN A 1 181 ? -11.515 -8.213 24.615 1.00 87.31 181 GLN A C 1
ATOM 1447 O O . GLN A 1 181 ? -11.852 -8.487 25.766 1.00 87.31 181 GLN A O 1
ATOM 1452 N N . GLY A 1 182 ? -10.329 -7.646 24.351 1.00 78.94 182 GLY A N 1
ATOM 1453 C CA . GLY A 1 182 ? -9.397 -7.220 25.406 1.00 78.94 182 GLY A CA 1
ATOM 1454 C C . GLY A 1 182 ? -8.536 -8.349 25.991 1.00 78.94 182 GLY A C 1
ATOM 1455 O O . GLY A 1 182 ? -8.464 -8.533 27.209 1.00 78.94 182 GLY A O 1
ATOM 1456 N N . ARG A 1 183 ? -7.849 -9.107 25.125 1.00 82.69 183 ARG A N 1
ATOM 1457 C CA . ARG A 1 183 ? -6.918 -10.187 25.520 1.00 82.69 183 ARG A CA 1
ATOM 1458 C C . ARG A 1 183 ? -5.780 -9.708 26.446 1.00 82.69 183 ARG A C 1
ATOM 1460 O O . ARG A 1 183 ? -5.380 -8.542 26.360 1.00 82.69 183 ARG A O 1
ATOM 1467 N N . PRO A 1 184 ? -5.228 -10.590 27.307 1.00 84.12 184 PRO A N 1
ATOM 1468 C CA . PRO A 1 184 ? -4.138 -10.238 28.216 1.00 84.12 184 PRO A CA 1
ATOM 1469 C C . PRO A 1 184 ? -2.888 -9.743 27.498 1.00 84.12 184 PRO A C 1
ATOM 1471 O O . PRO A 1 184 ? -2.555 -10.183 26.398 1.00 84.12 184 PRO A O 1
ATOM 1474 N N . LEU A 1 185 ? -2.197 -8.808 28.152 1.00 87.50 185 LEU A N 1
ATOM 1475 C CA . LEU A 1 185 ? -0.915 -8.298 27.688 1.00 87.50 185 LEU A CA 1
ATOM 1476 C C . LEU A 1 185 ? 0.119 -9.419 27.811 1.00 87.50 185 LEU A C 1
ATOM 1478 O O . LEU A 1 185 ? 0.312 -9.983 28.886 1.00 87.50 185 LEU A O 1
ATOM 1482 N N . SER A 1 186 ? 0.767 -9.752 26.700 1.00 90.19 186 SER A N 1
ATOM 1483 C CA . SER A 1 186 ? 1.795 -10.792 26.649 1.00 90.19 186 SER A CA 1
ATOM 1484 C C . SER A 1 186 ? 3.175 -10.172 26.437 1.00 90.19 186 SER A C 1
ATOM 1486 O O . SER A 1 186 ? 3.306 -9.079 25.887 1.00 90.19 186 SER A O 1
ATOM 1488 N N . ARG A 1 187 ? 4.241 -10.880 26.828 1.00 91.12 187 ARG A N 1
ATOM 1489 C CA . ARG A 1 187 ? 5.614 -10.429 26.533 1.00 91.12 187 ARG A CA 1
ATOM 1490 C C . ARG A 1 187 ? 5.877 -10.358 25.024 1.00 91.12 187 ARG A C 1
ATOM 1492 O O . ARG A 1 187 ? 6.521 -9.421 24.570 1.00 91.12 187 ARG A O 1
ATOM 1499 N N . ARG A 1 188 ? 5.322 -11.304 24.253 1.00 92.19 188 ARG A N 1
ATOM 1500 C CA . ARG A 1 188 ? 5.414 -11.339 22.781 1.00 92.19 188 ARG A CA 1
ATOM 1501 C C . ARG A 1 188 ? 4.764 -10.112 22.134 1.00 92.19 188 ARG A C 1
ATOM 1503 O O . ARG A 1 188 ? 5.328 -9.553 21.203 1.00 92.19 188 ARG A O 1
ATOM 1510 N N . TRP A 1 189 ? 3.628 -9.662 22.669 1.00 93.31 189 TRP A N 1
ATOM 1511 C CA . TRP A 1 189 ? 2.971 -8.421 22.251 1.00 93.31 189 TRP A CA 1
ATOM 1512 C C . TRP A 1 189 ? 3.882 -7.204 22.434 1.00 93.31 189 TRP A C 1
ATOM 1514 O O . TRP A 1 189 ? 4.125 -6.469 21.481 1.00 93.31 189 TRP A O 1
ATOM 1524 N N . LEU A 1 190 ? 4.441 -7.024 23.636 1.00 94.06 190 LEU A N 1
ATOM 1525 C CA . LEU A 1 190 ? 5.311 -5.880 23.923 1.00 94.06 190 LEU A CA 1
ATOM 1526 C C . LEU A 1 190 ? 6.579 -5.912 23.059 1.00 94.06 190 LEU A C 1
ATOM 1528 O O . LEU A 1 190 ? 6.986 -4.885 22.524 1.00 94.06 190 LEU A O 1
ATOM 1532 N N . GLN A 1 191 ? 7.170 -7.097 22.873 1.00 94.88 191 GLN A N 1
ATOM 1533 C CA . GLN A 1 191 ? 8.311 -7.296 21.976 1.00 94.88 191 GLN A CA 1
ATOM 1534 C C . GLN A 1 191 ? 7.975 -6.928 20.529 1.00 94.88 191 GLN A C 1
ATOM 1536 O O . GLN A 1 191 ? 8.791 -6.293 19.864 1.00 94.88 191 GLN A O 1
ATOM 1541 N N . LYS A 1 192 ? 6.783 -7.294 20.042 1.00 94.81 192 LYS A N 1
ATOM 1542 C CA . LYS A 1 192 ? 6.322 -6.925 18.702 1.00 94.81 192 LYS A CA 1
ATOM 1543 C C . LYS A 1 192 ? 6.175 -5.410 18.570 1.00 94.81 192 LYS A C 1
ATOM 1545 O O . LYS A 1 192 ? 6.789 -4.853 17.670 1.00 94.81 192 LYS A O 1
ATOM 1550 N N . VAL A 1 193 ? 5.465 -4.746 19.488 1.00 95.31 193 VAL A N 1
ATOM 1551 C CA . VAL A 1 193 ? 5.307 -3.278 19.475 1.00 95.31 193 VAL A CA 1
ATOM 1552 C C . VAL A 1 193 ? 6.667 -2.575 19.502 1.00 95.31 193 VAL A C 1
ATOM 1554 O O . VAL A 1 193 ? 6.927 -1.712 18.667 1.00 95.31 193 VAL A O 1
ATOM 1557 N N . ALA A 1 194 ? 7.559 -2.973 20.415 1.00 95.75 194 ALA A N 1
ATOM 1558 C CA . ALA A 1 194 ? 8.893 -2.386 20.531 1.00 95.75 194 ALA A CA 1
ATOM 1559 C C . ALA A 1 194 ? 9.724 -2.587 19.254 1.00 95.75 194 ALA A C 1
ATOM 1561 O O . ALA A 1 194 ? 10.381 -1.657 18.790 1.00 95.75 194 ALA A O 1
ATOM 1562 N N . ARG A 1 195 ? 9.660 -3.780 18.645 1.00 96.00 195 ARG A N 1
ATOM 1563 C CA . ARG A 1 195 ? 10.339 -4.072 17.377 1.00 96.00 195 ARG A CA 1
ATOM 1564 C C . ARG A 1 195 ? 9.795 -3.219 16.232 1.00 96.00 195 ARG A C 1
ATOM 1566 O O . ARG A 1 195 ? 10.594 -2.691 15.466 1.00 96.00 195 ARG A O 1
ATOM 1573 N N . SER A 1 196 ? 8.477 -3.082 16.108 1.00 95.75 196 SER A N 1
ATOM 1574 C CA . SER A 1 196 ? 7.856 -2.268 15.058 1.00 95.75 196 SER A CA 1
ATOM 1575 C C . SER A 1 196 ? 8.227 -0.789 15.212 1.00 95.75 196 SER A C 1
ATOM 1577 O O . SER A 1 196 ? 8.631 -0.170 14.235 1.00 95.75 196 SER A O 1
ATOM 1579 N N . LEU A 1 197 ? 8.214 -0.242 16.435 1.00 94.50 197 LEU A N 1
ATOM 1580 C CA . LEU A 1 197 ? 8.658 1.136 16.697 1.00 94.50 197 LEU A CA 1
ATOM 1581 C C . LEU A 1 197 ? 10.149 1.342 16.391 1.00 94.50 197 LEU A C 1
ATOM 1583 O O . LEU A 1 197 ? 10.513 2.342 15.776 1.00 94.50 197 LEU A O 1
ATOM 1587 N N . ALA A 1 198 ? 11.010 0.391 16.763 1.00 94.44 198 ALA A N 1
ATOM 1588 C CA . ALA A 1 198 ? 12.437 0.462 16.453 1.00 94.44 198 ALA A CA 1
ATOM 1589 C C . ALA A 1 198 ? 12.700 0.427 14.938 1.00 94.44 198 ALA A C 1
ATOM 1591 O O . ALA A 1 198 ? 13.523 1.191 14.436 1.00 94.44 198 ALA A O 1
ATOM 1592 N N . LEU A 1 199 ? 11.982 -0.425 14.197 1.00 94.62 199 LEU A N 1
ATOM 1593 C CA . LEU A 1 199 ? 12.064 -0.477 12.734 1.00 94.62 199 LEU A CA 1
ATOM 1594 C C . LEU A 1 199 ? 11.506 0.790 12.079 1.00 94.62 199 LEU A C 1
ATOM 1596 O O . LEU A 1 199 ? 12.095 1.262 11.110 1.00 94.62 199 LEU A O 1
ATOM 1600 N N . ALA A 1 200 ? 10.421 1.359 12.612 1.00 92.38 200 ALA A N 1
ATOM 1601 C CA . ALA A 1 200 ? 9.881 2.632 12.149 1.00 92.38 200 ALA A CA 1
ATOM 1602 C C . ALA A 1 200 ? 10.929 3.744 12.303 1.00 92.38 200 ALA A C 1
ATOM 1604 O O . ALA A 1 200 ? 11.272 4.396 11.320 1.00 92.38 200 ALA A O 1
ATOM 1605 N N . LEU A 1 201 ? 11.509 3.898 13.498 1.00 90.06 201 LEU A N 1
ATOM 1606 C CA . LEU A 1 201 ? 12.551 4.893 13.757 1.00 90.06 201 LEU A CA 1
ATOM 1607 C C . LEU A 1 201 ? 13.774 4.696 12.850 1.00 90.06 201 LEU A C 1
ATOM 1609 O O . LEU A 1 201 ? 14.288 5.664 12.297 1.00 90.06 201 LEU A O 1
ATOM 1613 N N . LEU A 1 202 ? 14.209 3.447 12.653 1.00 91.00 202 LEU A N 1
ATOM 1614 C CA . LEU A 1 202 ? 15.289 3.128 11.722 1.00 91.00 202 LEU A CA 1
ATOM 1615 C C . LEU A 1 202 ? 14.949 3.572 10.293 1.00 91.00 202 LEU A C 1
ATOM 1617 O O . LEU A 1 202 ? 15.794 4.163 9.630 1.00 91.00 202 LEU A O 1
ATOM 1621 N N . CYS A 1 203 ? 13.728 3.317 9.817 1.00 90.56 203 CYS A N 1
ATOM 1622 C CA . CYS A 1 203 ? 13.309 3.724 8.475 1.00 90.56 203 CYS A CA 1
ATOM 1623 C C . CYS A 1 203 ? 13.227 5.246 8.329 1.00 90.56 203 CYS A C 1
ATOM 1625 O O . CYS A 1 203 ? 13.677 5.774 7.316 1.00 90.56 203 CYS A O 1
ATOM 1627 N N . LEU A 1 204 ? 12.729 5.945 9.354 1.00 85.56 204 LEU A N 1
ATOM 1628 C CA . LEU A 1 204 ? 12.691 7.406 9.383 1.00 85.56 204 LEU A CA 1
ATOM 1629 C C . LEU A 1 204 ? 14.107 7.976 9.250 1.00 85.56 204 LEU A C 1
ATOM 1631 O O . LEU A 1 204 ? 14.379 8.736 8.326 1.00 85.56 204 LEU A O 1
ATOM 1635 N N . VAL A 1 205 ? 15.030 7.502 10.089 1.00 82.69 205 VAL A N 1
ATOM 1636 C CA . VAL A 1 205 ? 16.453 7.863 10.040 1.00 82.69 205 VAL A CA 1
ATOM 1637 C C . VAL A 1 205 ? 17.082 7.554 8.679 1.00 82.69 205 VAL A C 1
ATOM 1639 O O . VAL A 1 205 ? 17.851 8.361 8.159 1.00 82.69 205 VAL A O 1
ATOM 1642 N N . LEU A 1 206 ? 16.779 6.395 8.088 1.00 83.12 206 LEU A N 1
ATOM 1643 C CA . LEU A 1 206 ? 17.322 6.027 6.781 1.00 83.12 206 LEU A CA 1
ATOM 1644 C C . LEU A 1 206 ? 16.832 6.975 5.677 1.00 83.12 206 LEU A C 1
ATOM 1646 O O . LEU A 1 206 ? 17.636 7.392 4.844 1.00 83.12 206 LEU A O 1
ATOM 1650 N N . SER A 1 207 ? 15.553 7.359 5.711 1.00 81.50 207 SER A N 1
ATOM 1651 C CA . SER A 1 207 ? 14.969 8.286 4.736 1.00 81.50 207 SER A CA 1
ATOM 1652 C C . SER A 1 207 ? 15.499 9.719 4.865 1.00 81.50 207 SER A C 1
ATOM 1654 O O . SER A 1 207 ? 15.844 10.331 3.859 1.00 81.50 207 SER A O 1
ATOM 1656 N N . THR A 1 208 ? 15.629 10.250 6.086 1.00 75.81 208 THR A N 1
ATOM 1657 C CA . THR A 1 208 ? 15.961 11.669 6.302 1.00 75.81 208 THR A CA 1
ATOM 1658 C C . THR A 1 208 ? 17.452 11.930 6.483 1.00 75.81 208 THR A C 1
ATOM 1660 O O . THR A 1 208 ? 17.955 12.955 6.035 1.00 75.81 208 THR A O 1
ATOM 1663 N N . CYS A 1 209 ? 18.177 11.014 7.129 1.00 72.38 209 CYS A N 1
ATOM 1664 C CA . CYS A 1 209 ? 19.568 11.235 7.523 1.00 72.38 209 CYS A CA 1
ATOM 1665 C C . CYS A 1 209 ? 20.565 10.426 6.698 1.00 72.38 209 CYS A C 1
ATOM 1667 O O . CYS A 1 209 ? 21.702 10.854 6.534 1.00 72.38 209 CYS A O 1
ATOM 1669 N N . VAL A 1 210 ? 20.197 9.245 6.197 1.00 68.44 210 VAL A N 1
ATOM 1670 C CA . VAL A 1 210 ? 21.161 8.396 5.480 1.00 68.44 210 VAL A CA 1
ATOM 1671 C C . VAL A 1 210 ? 21.172 8.675 3.985 1.00 68.44 210 VAL A C 1
ATOM 1673 O O . VAL A 1 210 ? 22.264 8.788 3.440 1.00 68.44 210 VAL A O 1
ATOM 1676 N N . GLY A 1 211 ? 20.018 8.859 3.337 1.00 64.12 211 GLY A N 1
ATOM 1677 C CA . GLY A 1 211 ? 19.972 9.256 1.922 1.00 64.12 211 GLY A CA 1
ATOM 1678 C C . GLY A 1 211 ? 20.828 10.504 1.644 1.00 64.12 211 GLY A C 1
ATOM 1679 O O . GLY A 1 211 ? 21.891 10.369 1.035 1.00 64.12 211 GLY A O 1
ATOM 1680 N N . PRO A 1 212 ? 20.479 11.670 2.226 1.00 59.41 212 PRO A N 1
ATOM 1681 C CA . PRO A 1 212 ? 21.124 12.942 1.889 1.00 59.41 212 PRO A CA 1
ATOM 1682 C C . PRO A 1 212 ? 22.594 13.072 2.314 1.00 59.41 212 PRO A C 1
ATOM 1684 O O . PRO A 1 212 ? 23.336 13.845 1.717 1.00 59.41 212 PRO A O 1
ATOM 1687 N N . TYR A 1 213 ? 23.039 12.357 3.356 1.00 59.00 213 TYR A N 1
ATOM 1688 C CA . TYR A 1 213 ? 24.391 12.530 3.915 1.00 59.00 213 TYR A CA 1
ATOM 1689 C C . TYR A 1 213 ? 25.345 11.378 3.586 1.00 59.00 213 TYR A C 1
ATOM 1691 O O . TYR A 1 213 ? 26.545 11.599 3.422 1.00 59.00 213 TYR A O 1
ATOM 1699 N N . LEU A 1 214 ? 24.849 10.140 3.500 1.00 57.97 214 LEU A N 1
ATOM 1700 C CA . LEU A 1 214 ? 25.693 8.960 3.305 1.00 57.97 214 LEU A CA 1
ATOM 1701 C C . LEU A 1 214 ? 26.000 8.726 1.819 1.00 57.97 214 LEU A C 1
ATOM 1703 O O . LEU A 1 214 ? 27.108 8.302 1.480 1.00 57.97 214 LEU A O 1
ATOM 1707 N N . PHE A 1 215 ? 25.044 9.018 0.931 1.00 58.22 215 PHE A N 1
ATOM 1708 C CA . PHE A 1 215 ? 25.207 8.802 -0.507 1.00 58.22 215 PHE A CA 1
ATOM 1709 C C . PHE A 1 215 ? 26.254 9.746 -1.129 1.00 58.22 215 PHE A C 1
ATOM 1711 O O . PHE A 1 215 ? 27.178 9.237 -1.777 1.00 58.22 215 PHE A O 1
ATOM 1718 N N . PRO A 1 216 ? 26.251 11.066 -0.835 1.00 56.00 216 PRO A N 1
ATOM 1719 C CA . PRO A 1 216 ? 27.309 11.972 -1.297 1.00 56.00 216 PRO A CA 1
ATOM 1720 C C . PRO A 1 216 ? 28.681 11.691 -0.665 1.00 56.00 216 PRO A C 1
ATOM 1722 O O . PRO A 1 216 ? 29.712 12.015 -1.256 1.00 56.00 216 PRO A O 1
ATOM 1725 N N . TYR A 1 217 ? 28.715 11.075 0.527 1.00 54.59 217 TYR A N 1
ATOM 1726 C CA . TYR A 1 217 ? 29.956 10.724 1.226 1.00 54.59 217 TYR A CA 1
ATOM 1727 C C . TYR A 1 217 ? 30.667 9.506 0.610 1.00 54.59 217 TYR A C 1
ATOM 1729 O O . TYR A 1 217 ? 31.887 9.528 0.441 1.00 54.59 217 TYR A O 1
ATOM 1737 N N . PHE A 1 218 ? 29.934 8.440 0.258 1.00 56.22 218 PHE A N 1
ATOM 1738 C CA . PHE A 1 218 ? 30.526 7.240 -0.358 1.00 56.22 218 PHE A CA 1
ATOM 1739 C C . PHE A 1 218 ? 30.732 7.365 -1.869 1.00 56.22 218 PHE A C 1
ATOM 1741 O O . PHE A 1 218 ? 31.651 6.749 -2.413 1.00 56.22 218 PHE A O 1
ATOM 1748 N N . ILE A 1 219 ? 29.899 8.153 -2.547 1.00 53.41 219 ILE A N 1
ATOM 1749 C CA . ILE A 1 219 ? 30.007 8.419 -3.978 1.00 53.41 219 ILE A CA 1
ATOM 1750 C C . ILE A 1 219 ? 30.160 9.935 -4.133 1.00 53.41 219 ILE A C 1
ATOM 1752 O O . ILE A 1 219 ? 29.157 10.635 -4.234 1.00 53.41 219 ILE A O 1
ATOM 1756 N N . PRO A 1 220 ? 31.391 10.480 -4.147 1.00 52.38 220 PRO A N 1
ATOM 1757 C CA . PRO A 1 220 ? 31.595 11.896 -4.420 1.00 52.38 220 PRO A CA 1
ATOM 1758 C C . PRO A 1 220 ? 31.141 12.194 -5.856 1.00 52.38 220 PRO A C 1
ATOM 1760 O O . PRO A 1 220 ? 31.825 11.868 -6.832 1.00 52.38 220 PRO A O 1
ATOM 1763 N N . LEU A 1 221 ? 29.938 12.755 -5.974 1.00 51.66 221 LEU A N 1
ATOM 1764 C CA . LEU A 1 221 ? 29.313 13.142 -7.238 1.00 51.66 221 LEU A CA 1
ATOM 1765 C C . LEU A 1 221 ? 29.875 14.471 -7.771 1.00 51.66 221 LEU A C 1
ATOM 1767 O O . LEU A 1 221 ? 29.885 14.672 -8.983 1.00 51.66 221 LEU A O 1
ATOM 1771 N N . ASP A 1 222 ? 30.462 15.295 -6.897 1.00 46.41 222 ASP A N 1
ATOM 1772 C CA . ASP A 1 222 ? 31.132 16.553 -7.242 1.00 46.41 222 ASP A CA 1
ATOM 1773 C C . ASP A 1 222 ? 32.655 16.375 -7.290 1.00 46.41 222 ASP A C 1
ATOM 1775 O O . ASP A 1 222 ? 33.415 16.815 -6.428 1.00 46.41 222 ASP A O 1
ATOM 1779 N N . GLY A 1 223 ? 33.109 15.665 -8.320 1.00 42.19 223 GLY A N 1
ATOM 1780 C CA . GLY A 1 223 ? 34.521 15.488 -8.655 1.00 42.19 223 GLY A CA 1
ATOM 1781 C C . GLY A 1 223 ? 34.810 16.003 -10.057 1.00 42.19 223 GLY A C 1
ATOM 1782 O O . GLY A 1 223 ? 35.235 15.235 -10.920 1.00 42.19 223 GLY A O 1
ATOM 1783 N N . ASP A 1 224 ? 34.527 17.280 -10.304 1.00 43.31 224 ASP A N 1
ATOM 1784 C CA . ASP A 1 224 ? 34.798 17.921 -11.586 1.00 43.31 224 ASP A CA 1
ATOM 1785 C C . ASP A 1 224 ? 36.253 18.399 -11.631 1.00 43.31 224 ASP A C 1
ATOM 1787 O O . ASP A 1 224 ? 36.617 19.397 -11.009 1.00 43.31 224 ASP A O 1
ATOM 1791 N N . ARG A 1 225 ? 37.099 17.653 -12.353 1.00 44.28 225 ARG A N 1
ATOM 1792 C CA . ARG A 1 225 ? 38.139 18.166 -13.266 1.00 44.28 225 ARG A CA 1
ATOM 1793 C C . ARG A 1 225 ? 38.968 17.009 -13.827 1.00 44.28 225 ARG A C 1
ATOM 1795 O O . ARG A 1 225 ? 39.570 16.238 -13.093 1.00 44.28 225 ARG A O 1
ATOM 1802 N N . VAL A 1 226 ? 39.048 16.988 -15.160 1.00 47.78 226 VAL A N 1
ATOM 1803 C CA . VAL A 1 226 ? 39.932 16.158 -15.997 1.00 47.78 226 VAL A CA 1
ATOM 1804 C C . VAL A 1 226 ? 39.518 14.682 -16.089 1.00 47.78 226 VAL A C 1
ATOM 1806 O O . VAL A 1 226 ? 39.852 13.905 -15.210 1.00 47.78 226 VAL A O 1
ATOM 1809 N N . LEU A 1 227 ? 38.823 14.280 -17.175 1.00 43.03 227 LEU A N 1
ATOM 1810 C CA . LEU A 1 227 ? 39.057 13.032 -17.949 1.00 43.03 227 LEU A CA 1
ATOM 1811 C C . LEU A 1 227 ? 38.008 12.803 -19.082 1.00 43.03 227 LEU A C 1
ATOM 1813 O O . LEU A 1 227 ? 36.837 12.524 -18.844 1.00 43.03 227 LEU A O 1
ATOM 1817 N N . ARG A 1 228 ? 38.508 12.887 -20.326 1.00 43.44 228 ARG A N 1
ATOM 1818 C CA . ARG A 1 228 ? 38.082 12.402 -21.671 1.00 43.44 228 ARG A CA 1
ATOM 1819 C C . ARG A 1 228 ? 36.631 11.895 -21.946 1.00 43.44 228 ARG A C 1
ATOM 1821 O O . ARG A 1 228 ? 36.139 10.922 -21.373 1.00 43.44 228 ARG A O 1
ATOM 1828 N N . ASN A 1 229 ? 36.040 12.457 -23.014 1.00 54.59 229 ASN A N 1
ATOM 1829 C CA . ASN A 1 229 ? 34.612 12.528 -23.397 1.00 54.59 229 ASN A CA 1
ATOM 1830 C C . ASN A 1 229 ? 33.751 11.245 -23.539 1.00 54.59 229 ASN A C 1
ATOM 1832 O O . ASN A 1 229 ? 32.547 11.340 -23.324 1.00 54.59 229 ASN A O 1
ATOM 1836 N N . LYS A 1 230 ? 34.268 10.041 -23.832 1.00 45.25 230 LYS A N 1
ATOM 1837 C CA . LYS A 1 230 ? 33.394 8.836 -23.945 1.00 45.25 230 LYS A CA 1
ATOM 1838 C C . LYS A 1 230 ? 33.049 8.193 -22.595 1.00 45.25 230 LYS A C 1
ATOM 1840 O O . LYS A 1 230 ? 31.949 7.679 -22.416 1.00 45.25 230 LYS A O 1
ATOM 1845 N N . LYS A 1 231 ? 33.956 8.276 -21.615 1.00 46.66 231 LYS A N 1
ATOM 1846 C CA . LYS A 1 231 ? 33.723 7.778 -20.246 1.00 46.66 231 LYS A CA 1
ATOM 1847 C C . LYS A 1 231 ? 32.756 8.690 -19.471 1.00 46.66 231 LYS A C 1
ATOM 1849 O O . LYS A 1 231 ? 32.057 8.211 -18.585 1.00 46.66 231 LYS A O 1
ATOM 1854 N N . ARG A 1 232 ? 32.666 9.975 -19.852 1.00 46.94 232 ARG A N 1
ATOM 1855 C CA . ARG A 1 232 ? 31.794 11.003 -19.252 1.00 46.94 232 ARG A CA 1
ATOM 1856 C C . ARG A 1 232 ? 30.299 10.768 -19.510 1.00 46.94 232 ARG A C 1
ATOM 1858 O O . ARG A 1 232 ? 29.525 10.923 -18.577 1.00 46.94 232 ARG A O 1
ATOM 1865 N N . LYS A 1 233 ? 29.882 10.328 -20.709 1.00 46.94 233 LYS A N 1
ATOM 1866 C CA . LYS A 1 233 ? 28.454 10.065 -21.018 1.00 46.94 233 LYS A CA 1
ATOM 1867 C C . LYS A 1 233 ? 27.910 8.847 -20.256 1.00 46.94 233 LYS A C 1
ATOM 1869 O O . LYS A 1 233 ? 26.848 8.928 -19.644 1.00 46.94 233 LYS A O 1
ATOM 1874 N N . ALA A 1 234 ? 28.680 7.755 -20.206 1.00 49.88 234 ALA A N 1
ATOM 1875 C CA . ALA A 1 234 ? 28.332 6.567 -19.420 1.00 49.88 234 ALA A CA 1
ATOM 1876 C C . ALA A 1 234 ? 28.372 6.840 -17.904 1.00 49.88 234 ALA A C 1
ATOM 1878 O O . ALA A 1 234 ? 27.447 6.458 -17.193 1.00 49.88 234 ALA A O 1
ATOM 1879 N N . ARG A 1 235 ? 29.391 7.567 -17.413 1.00 54.00 235 ARG A N 1
ATOM 1880 C CA . ARG A 1 235 ? 29.480 7.975 -16.000 1.00 54.00 235 ARG A CA 1
ATOM 1881 C C . ARG A 1 235 ? 28.357 8.942 -15.616 1.00 54.00 235 ARG A C 1
ATOM 1883 O O . ARG A 1 235 ? 27.768 8.760 -14.565 1.00 54.00 235 ARG A O 1
ATOM 1890 N N . GLY A 1 236 ? 28.007 9.901 -16.473 1.00 61.75 236 GLY A N 1
ATOM 1891 C CA . GLY A 1 236 ? 26.897 10.831 -16.245 1.00 61.75 236 GLY A CA 1
ATOM 1892 C C . GLY A 1 236 ? 25.531 10.142 -16.225 1.00 61.75 236 GLY A C 1
ATOM 1893 O O . GLY A 1 236 ? 24.696 10.478 -15.397 1.00 61.75 236 GLY A O 1
ATOM 1894 N N . THR A 1 237 ? 25.320 9.135 -17.077 1.00 64.25 237 THR A N 1
ATOM 1895 C CA . THR A 1 237 ? 24.088 8.324 -17.061 1.00 64.25 237 THR A CA 1
ATOM 1896 C C . THR A 1 237 ? 24.016 7.462 -15.798 1.00 64.25 237 THR A C 1
ATOM 1898 O O . THR A 1 237 ? 22.994 7.449 -15.127 1.00 64.25 237 THR A O 1
ATOM 1901 N N . MET A 1 238 ? 25.115 6.801 -15.411 1.00 67.19 238 MET A N 1
ATOM 1902 C CA . MET A 1 238 ? 25.188 6.029 -14.162 1.00 67.19 238 MET A CA 1
ATOM 1903 C C . MET A 1 238 ? 24.948 6.908 -12.927 1.00 67.19 238 MET A C 1
ATOM 1905 O O . MET A 1 238 ? 24.247 6.493 -12.015 1.00 67.19 238 MET A O 1
ATOM 1909 N N . VAL A 1 239 ? 25.496 8.125 -12.909 1.00 66.88 239 VAL A N 1
ATOM 1910 C CA . VAL A 1 239 ? 25.275 9.106 -11.837 1.00 66.88 239 VAL A CA 1
ATOM 1911 C C . VAL A 1 239 ? 23.804 9.512 -11.735 1.00 66.88 239 VAL A C 1
ATOM 1913 O O . VAL A 1 239 ? 23.278 9.568 -10.629 1.00 66.88 239 VAL A O 1
ATOM 1916 N N . ARG A 1 240 ? 23.126 9.742 -12.866 1.00 68.31 240 ARG A N 1
ATOM 1917 C CA . ARG A 1 240 ? 21.693 10.080 -12.885 1.00 68.31 240 ARG A CA 1
ATOM 1918 C C . ARG A 1 240 ? 20.832 8.936 -12.355 1.00 68.31 240 ARG A C 1
ATOM 1920 O O . ARG A 1 240 ? 20.036 9.149 -11.450 1.00 68.31 240 ARG A O 1
ATOM 1927 N N . TRP A 1 241 ? 21.098 7.702 -12.785 1.00 69.44 241 TRP A N 1
ATOM 1928 C CA . TRP A 1 241 ? 20.426 6.518 -12.233 1.00 69.44 241 TRP A CA 1
ATOM 1929 C C . TRP A 1 241 ? 20.700 6.296 -10.745 1.00 69.44 241 TRP A C 1
ATOM 1931 O O . TRP A 1 241 ? 19.816 5.845 -10.025 1.00 69.44 241 TRP A O 1
ATOM 1941 N N . LEU A 1 242 ? 21.906 6.613 -10.273 1.00 71.75 242 LEU A N 1
ATOM 1942 C CA . LEU A 1 242 ? 22.246 6.528 -8.855 1.00 71.75 242 LEU A CA 1
ATOM 1943 C C . LEU A 1 242 ? 21.476 7.558 -8.018 1.00 71.75 242 LEU A C 1
ATOM 1945 O O . LEU A 1 242 ? 20.986 7.188 -6.958 1.00 71.75 242 LEU A O 1
ATOM 1949 N N . ARG A 1 243 ? 21.305 8.796 -8.505 1.00 69.31 243 ARG A N 1
ATOM 1950 C CA . ARG A 1 243 ? 20.450 9.804 -7.850 1.00 69.31 243 ARG A CA 1
ATOM 1951 C C . ARG A 1 243 ? 18.971 9.425 -7.882 1.00 69.31 243 ARG A C 1
ATOM 1953 O O . ARG A 1 243 ? 18.305 9.505 -6.859 1.00 69.31 243 ARG A O 1
ATOM 1960 N N . ALA A 1 244 ? 18.471 8.944 -9.020 1.00 68.94 244 ALA A N 1
ATOM 1961 C CA . ALA A 1 244 ? 17.096 8.454 -9.125 1.00 68.94 244 ALA A CA 1
ATOM 1962 C C . ALA A 1 244 ? 16.841 7.289 -8.152 1.00 68.94 244 ALA A C 1
ATOM 1964 O O . ALA A 1 244 ? 15.801 7.229 -7.501 1.00 68.94 244 ALA A O 1
ATOM 1965 N N . TYR A 1 245 ? 17.815 6.386 -8.003 1.00 76.12 245 TYR A N 1
ATOM 1966 C CA . TYR A 1 245 ? 17.762 5.310 -7.018 1.00 76.12 245 TYR A CA 1
ATOM 1967 C C . TYR A 1 245 ? 17.814 5.836 -5.577 1.00 76.12 245 TYR A C 1
ATOM 1969 O O . TYR A 1 245 ? 17.046 5.369 -4.745 1.00 76.12 245 TYR A O 1
ATOM 1977 N N . GLU A 1 246 ? 18.674 6.810 -5.269 1.00 74.81 246 GLU A N 1
ATOM 1978 C CA . GLU A 1 246 ? 18.734 7.462 -3.953 1.00 74.81 246 GLU A CA 1
ATOM 1979 C C . GLU A 1 246 ? 17.385 8.088 -3.567 1.00 74.81 246 GLU A C 1
ATOM 1981 O O . GLU A 1 246 ? 16.861 7.798 -2.488 1.00 74.81 246 GLU A O 1
ATOM 1986 N N . SER A 1 247 ? 16.800 8.885 -4.467 1.00 71.56 247 SER A N 1
ATOM 1987 C CA . SER A 1 247 ? 15.491 9.521 -4.276 1.00 71.56 247 SER A CA 1
ATOM 1988 C C . SER A 1 247 ? 14.388 8.471 -4.086 1.00 71.56 247 SER A C 1
ATOM 1990 O O . SER A 1 247 ? 13.639 8.516 -3.105 1.00 71.56 247 SER A O 1
ATOM 1992 N N . ALA A 1 248 ? 14.364 7.435 -4.936 1.00 75.94 248 ALA A N 1
ATOM 1993 C CA . ALA A 1 248 ? 13.420 6.325 -4.815 1.00 75.94 248 ALA A CA 1
ATOM 1994 C C . ALA A 1 248 ? 13.552 5.594 -3.468 1.00 75.94 248 ALA A C 1
ATOM 1996 O O . ALA A 1 248 ? 12.553 5.362 -2.791 1.00 75.94 248 ALA A O 1
ATOM 1997 N N . VAL A 1 249 ? 14.773 5.279 -3.031 1.00 78.38 249 VAL A N 1
ATOM 1998 C CA . VAL A 1 249 ? 15.027 4.615 -1.745 1.00 78.38 249 VAL A CA 1
ATOM 1999 C C . VAL A 1 249 ? 14.573 5.496 -0.581 1.00 78.38 249 VAL A C 1
ATOM 2001 O O . VAL A 1 249 ? 13.884 5.002 0.310 1.00 78.38 249 VAL A O 1
ATOM 2004 N N . SER A 1 250 ? 14.884 6.795 -0.582 1.00 78.69 250 SER A N 1
ATOM 2005 C CA . SER A 1 250 ? 14.402 7.712 0.462 1.00 78.69 250 SER A CA 1
ATOM 2006 C C . SER A 1 250 ? 12.869 7.716 0.543 1.00 78.69 250 SER A C 1
ATOM 2008 O O . SER A 1 250 ? 12.291 7.518 1.621 1.00 78.69 250 SER A O 1
ATOM 2010 N N . PHE A 1 251 ? 12.200 7.800 -0.613 1.00 78.94 251 PHE A N 1
ATOM 2011 C CA . PHE A 1 251 ? 10.748 7.690 -0.709 1.00 78.94 251 PHE A CA 1
ATOM 2012 C C . PHE A 1 251 ? 10.232 6.341 -0.178 1.00 78.94 251 PHE A C 1
ATOM 2014 O O . PHE A 1 251 ? 9.285 6.309 0.613 1.00 78.94 251 PHE A O 1
ATOM 2021 N N . HIS A 1 252 ? 10.860 5.216 -0.519 1.00 87.12 252 HIS A N 1
ATOM 2022 C CA . HIS A 1 252 ? 10.463 3.899 -0.012 1.00 87.12 252 HIS A CA 1
ATOM 2023 C C . HIS A 1 252 ? 10.586 3.801 1.512 1.00 87.12 252 HIS A C 1
ATOM 2025 O O . HIS A 1 252 ? 9.647 3.370 2.184 1.00 87.12 252 HIS A O 1
ATOM 2031 N N . PHE A 1 253 ? 11.708 4.248 2.082 1.00 87.31 253 PHE A N 1
ATOM 2032 C CA . PHE A 1 253 ? 11.940 4.193 3.525 1.00 87.31 253 PHE A CA 1
ATOM 2033 C C . PHE A 1 253 ? 10.991 5.104 4.312 1.00 87.31 253 PHE A C 1
ATOM 2035 O O . PHE A 1 253 ? 10.553 4.715 5.397 1.00 87.31 253 PHE A O 1
ATOM 2042 N N . SER A 1 254 ? 10.567 6.237 3.742 1.00 84.69 254 SER A N 1
ATOM 2043 C CA . SER A 1 254 ? 9.495 7.049 4.333 1.00 84.69 254 SER A CA 1
ATOM 2044 C C . SER A 1 254 ? 8.161 6.290 4.419 1.00 84.69 254 SER A C 1
ATOM 2046 O O . SER A 1 254 ? 7.474 6.332 5.441 1.00 84.69 254 SER A O 1
ATOM 2048 N N . ASN A 1 255 ? 7.823 5.511 3.386 1.00 86.81 255 ASN A N 1
ATOM 2049 C CA . ASN A 1 255 ? 6.627 4.669 3.372 1.00 86.81 255 ASN A CA 1
ATOM 2050 C C . ASN A 1 255 ? 6.757 3.490 4.346 1.00 86.81 255 ASN A C 1
ATOM 2052 O O . ASN A 1 255 ? 5.793 3.156 5.036 1.00 86.81 255 ASN A O 1
ATOM 2056 N N . TYR A 1 256 ? 7.941 2.878 4.461 1.00 92.62 256 TYR A N 1
ATOM 2057 C CA . TYR A 1 256 ? 8.189 1.823 5.448 1.00 92.62 256 TYR A CA 1
ATOM 2058 C C . TYR A 1 256 ? 8.081 2.336 6.880 1.00 92.62 256 TYR A C 1
ATOM 2060 O O . TYR A 1 256 ? 7.563 1.615 7.730 1.00 92.62 256 TYR A O 1
ATOM 2068 N N . PHE A 1 257 ? 8.512 3.571 7.155 1.00 92.06 257 PHE A N 1
ATOM 2069 C CA . PHE A 1 257 ? 8.298 4.205 8.455 1.00 92.06 257 PHE A CA 1
ATOM 2070 C C . PHE A 1 257 ? 6.808 4.245 8.806 1.00 92.06 257 PHE A C 1
ATOM 2072 O O . PHE A 1 257 ? 6.423 3.728 9.857 1.00 92.06 257 PHE A O 1
ATOM 2079 N N . VAL A 1 258 ? 5.965 4.767 7.907 1.00 90.38 258 VAL A N 1
ATOM 2080 C CA . VAL A 1 258 ? 4.508 4.793 8.114 1.00 90.38 258 VAL A CA 1
ATOM 2081 C C . VAL A 1 258 ? 3.962 3.369 8.252 1.00 90.38 258 VAL A C 1
ATOM 2083 O O . VAL A 1 258 ? 3.175 3.103 9.155 1.00 90.38 258 VAL A O 1
ATOM 2086 N N . GLY A 1 259 ? 4.433 2.421 7.437 1.00 93.44 259 GLY A N 1
ATOM 2087 C CA . GLY A 1 259 ? 4.059 1.008 7.518 1.00 93.44 259 GLY A CA 1
ATOM 2088 C C . GLY A 1 259 ? 4.367 0.372 8.879 1.00 93.44 259 GLY A C 1
ATOM 2089 O O . GLY A 1 259 ? 3.493 -0.244 9.487 1.00 93.44 259 GLY A O 1
ATOM 2090 N N . PHE A 1 260 ? 5.567 0.553 9.426 1.00 95.50 260 PHE A N 1
ATOM 2091 C CA . PHE A 1 260 ? 5.920 0.012 10.742 1.00 95.50 260 PHE A CA 1
ATOM 2092 C C . PHE A 1 260 ? 5.266 0.773 11.902 1.00 95.50 260 PHE A C 1
ATOM 2094 O O . PHE A 1 260 ? 4.921 0.159 12.913 1.00 95.50 260 PHE A O 1
ATOM 2101 N N . LEU A 1 261 ? 5.033 2.080 11.759 1.00 93.94 261 LEU A N 1
ATOM 2102 C CA . LEU A 1 261 ? 4.263 2.860 12.729 1.00 93.94 261 LEU A CA 1
ATOM 2103 C C . LEU A 1 261 ? 2.808 2.375 12.787 1.00 93.94 261 LEU A C 1
ATOM 2105 O O . LEU A 1 261 ? 2.277 2.147 13.870 1.00 93.94 261 LEU A O 1
ATOM 2109 N N . SER A 1 262 ? 2.200 2.142 11.624 1.00 94.44 262 SER A N 1
ATOM 2110 C CA . SER A 1 262 ? 0.845 1.607 11.469 1.00 94.44 262 SER A CA 1
ATOM 2111 C C . SER A 1 262 ? 0.694 0.224 12.122 1.00 94.44 262 SER A C 1
ATOM 2113 O O . SER A 1 262 ? -0.303 -0.076 12.784 1.00 94.44 262 SER A O 1
ATOM 2115 N N . GLU A 1 263 ? 1.726 -0.611 11.993 1.00 95.44 263 GLU A N 1
ATOM 2116 C CA . GLU A 1 263 ? 1.828 -1.911 12.644 1.00 95.44 263 GLU A CA 1
ATOM 2117 C C . GLU A 1 263 ? 1.928 -1.767 14.166 1.00 95.44 263 GLU A C 1
ATOM 2119 O O . GLU A 1 263 ? 1.241 -2.482 14.902 1.00 95.44 263 GLU A O 1
ATOM 2124 N N . ALA A 1 264 ? 2.738 -0.817 14.643 1.00 95.56 264 ALA A N 1
ATOM 2125 C CA . ALA A 1 264 ? 2.903 -0.534 16.061 1.00 95.56 264 ALA A CA 1
ATOM 2126 C C . ALA A 1 264 ? 1.600 -0.033 16.698 1.00 95.56 264 ALA A C 1
ATOM 2128 O O . ALA A 1 264 ? 1.205 -0.569 17.730 1.00 95.56 264 ALA A O 1
ATOM 2129 N N . THR A 1 265 ? 0.898 0.932 16.092 1.00 95.50 265 THR A N 1
ATOM 2130 C CA . THR A 1 265 ? -0.359 1.485 16.632 1.00 95.50 265 THR A CA 1
ATOM 2131 C C . THR A 1 265 ? -1.478 0.447 16.646 1.00 95.50 265 THR A C 1
ATOM 2133 O O . THR A 1 265 ? -2.186 0.319 17.647 1.00 95.50 265 THR A O 1
ATOM 2136 N N . ALA A 1 266 ? -1.613 -0.351 15.582 1.00 95.44 266 ALA A N 1
ATOM 2137 C CA . ALA A 1 266 ? -2.614 -1.412 15.512 1.00 95.44 266 ALA A CA 1
ATOM 2138 C C . ALA A 1 266 ? -2.333 -2.526 16.533 1.00 95.44 266 ALA A C 1
ATOM 2140 O O . ALA A 1 266 ? -3.244 -2.943 17.252 1.00 95.44 266 ALA A O 1
ATOM 2141 N N . THR A 1 267 ? -1.070 -2.951 16.654 1.00 95.06 267 THR A N 1
ATOM 2142 C CA . THR A 1 267 ? -0.645 -3.957 17.640 1.00 95.06 267 THR A CA 1
ATOM 2143 C C . THR A 1 267 ? -0.795 -3.433 19.066 1.00 95.06 267 THR A C 1
ATOM 2145 O O . THR A 1 267 ? -1.293 -4.147 19.932 1.00 95.06 267 THR A O 1
ATOM 2148 N N . LEU A 1 268 ? -0.432 -2.175 19.328 1.00 94.94 268 LEU A N 1
ATOM 2149 C CA . LEU A 1 268 ? -0.559 -1.528 20.638 1.00 94.94 268 LEU A CA 1
ATOM 2150 C C . LEU A 1 268 ? -2.026 -1.419 21.072 1.00 94.94 268 LEU A C 1
ATOM 2152 O O . LEU A 1 268 ? -2.352 -1.745 22.213 1.00 94.94 268 LEU A O 1
ATOM 2156 N N . ALA A 1 269 ? -2.920 -1.065 20.144 1.00 93.44 269 ALA A N 1
ATOM 2157 C CA . ALA A 1 269 ? -4.365 -1.129 20.352 1.00 93.44 269 ALA A CA 1
ATOM 2158 C C . ALA A 1 269 ? -4.886 -2.579 20.449 1.00 93.44 269 ALA A C 1
ATOM 2160 O O . ALA A 1 269 ? -6.016 -2.806 20.861 1.00 93.44 269 ALA A O 1
ATOM 2161 N N . GLY A 1 270 ? -4.073 -3.588 20.133 1.00 91.50 270 GLY A N 1
ATOM 2162 C CA . GLY A 1 270 ? -4.370 -5.001 20.355 1.00 91.50 270 GLY A CA 1
ATOM 2163 C C . GLY A 1 270 ? -5.062 -5.721 19.199 1.00 91.50 270 GLY A C 1
ATOM 2164 O O . GLY A 1 270 ? -5.704 -6.746 19.436 1.00 91.50 270 GLY A O 1
ATOM 2165 N N . ALA A 1 271 ? -4.931 -5.195 17.982 1.00 92.00 271 ALA A N 1
ATOM 2166 C CA . ALA A 1 271 ? -5.252 -5.879 16.732 1.00 92.00 271 ALA A CA 1
ATOM 2167 C C . ALA A 1 271 ? -3.998 -6.552 16.138 1.00 92.00 271 ALA A C 1
ATOM 2169 O O . ALA A 1 271 ? -2.880 -6.266 16.557 1.00 92.00 271 ALA A O 1
ATOM 2170 N N . GLY A 1 272 ? -4.170 -7.419 15.135 1.00 85.88 272 GLY A N 1
ATOM 2171 C CA . GLY A 1 272 ? -3.031 -7.940 14.371 1.00 85.88 272 GLY A CA 1
ATOM 2172 C C . GLY A 1 272 ? -2.341 -9.171 14.966 1.00 85.88 272 GLY A C 1
ATOM 2173 O O . GLY A 1 272 ? -1.113 -9.258 14.957 1.00 85.88 272 GLY A O 1
ATOM 2174 N N . PHE A 1 273 ? -3.134 -10.097 15.503 1.00 88.06 273 PHE A N 1
ATOM 2175 C CA . PHE A 1 273 ? -2.667 -11.402 15.954 1.00 88.06 273 PHE A CA 1
ATOM 2176 C C . PHE A 1 273 ? -3.392 -12.520 15.205 1.00 88.06 273 PHE A C 1
ATOM 2178 O O . PHE A 1 273 ? -4.569 -12.376 14.860 1.00 88.06 273 PHE A O 1
ATOM 2185 N N . THR A 1 274 ? -2.699 -13.638 15.033 1.00 85.25 274 THR A N 1
ATOM 2186 C CA . THR A 1 274 ? -3.250 -14.898 14.539 1.00 85.25 274 THR A CA 1
ATOM 2187 C C . THR A 1 274 ? -3.235 -15.916 15.679 1.00 85.25 274 THR A C 1
ATOM 2189 O O . THR A 1 274 ? -2.305 -15.962 16.489 1.00 85.25 274 THR A O 1
ATOM 2192 N N . GLU A 1 275 ? -4.299 -16.708 15.778 1.00 80.50 275 GLU A N 1
ATOM 2193 C CA . GLU A 1 275 ? -4.434 -17.772 16.770 1.00 80.50 275 GLU A CA 1
ATOM 2194 C C . GLU A 1 275 ? -4.669 -19.094 16.048 1.00 80.50 275 GLU A C 1
ATOM 2196 O O . GLU A 1 275 ? -5.684 -19.275 15.377 1.00 80.50 275 GLU A O 1
ATOM 2201 N N . GLU A 1 276 ? -3.721 -20.017 16.191 1.00 78.44 276 GLU A N 1
ATOM 2202 C CA . GLU A 1 276 ? -3.839 -21.374 15.670 1.00 78.44 276 GLU A CA 1
ATOM 2203 C C . GLU A 1 276 ? -3.578 -22.371 16.802 1.00 78.44 276 GLU A C 1
ATOM 2205 O O . GLU A 1 276 ? -2.490 -22.386 17.374 1.00 78.44 276 GLU A O 1
ATOM 2210 N N . LYS A 1 277 ? -4.580 -23.202 17.131 1.00 70.62 277 LYS A N 1
ATOM 2211 C CA . LYS A 1 277 ? -4.485 -24.294 18.126 1.00 70.62 277 LYS A CA 1
ATOM 2212 C C . LYS A 1 277 ? -3.794 -23.861 19.436 1.00 70.62 277 LYS A C 1
ATOM 2214 O O . LYS A 1 277 ? -2.799 -24.457 19.839 1.00 70.62 277 LYS A O 1
ATOM 2219 N N . ASP A 1 278 ? -4.300 -22.790 20.052 1.00 71.44 278 ASP A N 1
ATOM 2220 C CA . ASP A 1 278 ? -3.791 -22.154 21.284 1.00 71.44 278 ASP A CA 1
ATOM 2221 C C . ASP A 1 278 ? -2.416 -21.461 21.184 1.00 71.44 278 ASP A C 1
ATOM 2223 O O . ASP A 1 278 ? -1.946 -20.860 22.156 1.00 71.44 278 ASP A O 1
ATOM 2227 N N . HIS A 1 279 ? -1.770 -21.459 20.013 1.00 81.19 279 HIS A N 1
ATOM 2228 C CA . HIS A 1 279 ? -0.572 -20.660 19.779 1.00 81.19 279 HIS A CA 1
ATOM 2229 C C . HIS A 1 279 ? -0.951 -19.271 19.257 1.00 81.19 279 HIS A C 1
ATOM 2231 O O . HIS A 1 279 ? -1.384 -19.103 18.117 1.00 81.19 279 HIS A O 1
ATOM 2237 N N . LEU A 1 280 ? -0.784 -18.264 20.118 1.00 83.19 280 LEU A N 1
ATOM 2238 C CA . LEU A 1 280 ? -1.002 -16.865 19.767 1.00 83.19 280 LEU A CA 1
ATOM 2239 C C . LEU A 1 280 ? 0.298 -16.222 19.270 1.00 83.19 280 LEU A C 1
ATOM 2241 O O . LEU A 1 280 ? 1.297 -16.137 20.002 1.00 83.19 280 LEU A O 1
ATOM 2245 N N . GLU A 1 281 ? 0.251 -15.713 18.042 1.00 86.88 281 GLU A N 1
ATOM 2246 C CA . GLU A 1 281 ? 1.342 -14.983 17.402 1.00 86.88 281 GLU A CA 1
ATOM 2247 C C . GLU A 1 281 ? 0.908 -13.568 17.018 1.00 86.88 281 GLU A C 1
ATOM 2249 O O . GLU A 1 281 ? -0.175 -13.351 16.484 1.00 86.88 281 GLU A O 1
ATOM 2254 N N . TRP A 1 282 ? 1.766 -12.587 17.309 1.00 88.00 282 TRP A N 1
ATOM 2255 C CA . TRP A 1 282 ? 1.579 -11.196 16.887 1.00 88.00 282 TRP A CA 1
ATOM 2256 C C . TRP A 1 282 ? 2.338 -10.971 15.582 1.00 88.00 282 TRP A C 1
ATOM 2258 O O . TRP A 1 282 ? 3.503 -10.562 15.579 1.00 88.00 282 TRP A O 1
ATOM 2268 N N . ASP A 1 283 ? 1.683 -11.300 14.479 1.00 87.06 283 ASP A N 1
ATOM 2269 C CA . ASP A 1 283 ? 2.268 -11.479 13.151 1.00 87.06 283 ASP A CA 1
ATOM 2270 C C . ASP A 1 283 ? 1.809 -10.430 12.125 1.00 87.06 283 ASP A C 1
ATOM 2272 O O . ASP A 1 283 ? 2.201 -10.505 10.954 1.00 87.06 283 ASP A O 1
ATOM 2276 N N . LEU A 1 284 ? 1.059 -9.403 12.554 1.00 91.44 284 LEU A N 1
ATOM 2277 C CA . LEU A 1 284 ? 0.713 -8.270 11.695 1.00 91.44 284 LEU A CA 1
ATOM 2278 C C . LEU A 1 284 ? 1.968 -7.718 11.029 1.00 91.44 284 LEU A C 1
ATOM 2280 O O . LEU A 1 284 ? 2.926 -7.322 11.694 1.00 91.44 284 LEU A O 1
ATOM 2284 N N . THR A 1 285 ? 1.947 -7.741 9.703 1.00 93.50 285 THR A N 1
ATOM 2285 C CA . THR A 1 285 ? 3.049 -7.305 8.856 1.00 93.50 285 THR A CA 1
ATOM 2286 C C . THR A 1 285 ? 2.472 -6.400 7.788 1.00 93.50 285 THR A C 1
ATOM 2288 O O . THR A 1 285 ? 1.680 -6.854 6.961 1.00 93.50 285 THR A O 1
ATOM 2291 N N . VAL A 1 286 ? 2.858 -5.127 7.806 1.00 94.44 286 VAL A N 1
ATOM 2292 C CA . VAL A 1 286 ? 2.326 -4.142 6.851 1.00 94.44 286 VAL A CA 1
ATOM 2293 C C . VAL A 1 286 ? 3.159 -4.090 5.576 1.00 94.44 286 VAL A C 1
ATOM 2295 O O . VAL A 1 286 ? 2.598 -4.098 4.481 1.00 94.44 286 VAL A O 1
ATOM 2298 N N . SER A 1 287 ? 4.484 -4.145 5.704 1.00 93.75 287 SER A N 1
ATOM 2299 C CA . SER A 1 287 ? 5.422 -4.071 4.580 1.00 93.75 287 SER A CA 1
ATOM 2300 C C . SER A 1 287 ? 6.583 -5.048 4.772 1.00 93.75 287 SER A C 1
ATOM 2302 O O . SER A 1 287 ? 6.957 -5.376 5.899 1.00 93.75 287 SER A O 1
ATOM 2304 N N . LYS A 1 288 ? 7.179 -5.518 3.670 1.00 94.50 288 LYS A N 1
ATOM 2305 C CA . LYS A 1 288 ? 8.395 -6.354 3.678 1.00 94.50 288 LYS A CA 1
ATOM 2306 C C . LYS A 1 288 ? 9.509 -5.675 2.865 1.00 94.50 288 LYS A C 1
ATOM 2308 O O . LYS A 1 288 ? 9.695 -6.048 1.707 1.00 94.50 288 LYS A O 1
ATOM 2313 N N . PRO A 1 289 ? 10.278 -4.739 3.461 1.00 93.06 289 PRO A N 1
ATOM 2314 C CA . PRO A 1 289 ? 11.268 -3.928 2.742 1.00 93.06 289 PRO A CA 1
ATOM 2315 C C . PRO A 1 289 ? 12.274 -4.749 1.933 1.00 93.06 289 PRO A C 1
ATOM 2317 O O . PRO A 1 289 ? 12.533 -4.453 0.775 1.00 93.06 289 PRO A O 1
ATOM 2320 N N . LEU A 1 290 ? 12.776 -5.858 2.488 1.00 91.88 290 LEU A N 1
ATOM 2321 C CA . LEU A 1 290 ? 13.757 -6.706 1.799 1.00 91.88 290 LEU A CA 1
ATOM 2322 C C . LEU A 1 290 ? 13.236 -7.267 0.465 1.00 91.88 290 LEU A C 1
ATOM 2324 O O . LEU A 1 290 ? 13.989 -7.378 -0.494 1.00 91.88 290 LEU A O 1
ATOM 2328 N N . ASN A 1 291 ? 11.946 -7.599 0.401 1.00 93.00 291 ASN A N 1
ATOM 2329 C CA . ASN A 1 291 ? 11.312 -8.130 -0.804 1.00 93.00 291 ASN A CA 1
ATOM 2330 C C . ASN A 1 291 ? 11.010 -7.043 -1.847 1.00 93.00 291 ASN A C 1
ATOM 2332 O O . ASN A 1 291 ? 10.697 -7.375 -2.988 1.00 93.00 291 ASN A O 1
ATOM 2336 N N . VAL A 1 292 ? 11.045 -5.773 -1.444 1.00 92.00 292 VAL A N 1
ATOM 2337 C CA . VAL A 1 292 ? 10.827 -4.617 -2.316 1.00 92.00 292 VAL A CA 1
ATOM 2338 C C . VAL A 1 292 ? 12.158 -4.093 -2.848 1.00 92.00 292 VAL A C 1
ATOM 2340 O O . VAL A 1 292 ? 12.273 -3.898 -4.051 1.00 92.00 292 VAL A O 1
ATOM 2343 N N . GLU A 1 293 ? 13.162 -3.933 -1.979 1.00 90.25 293 GLU A N 1
ATOM 2344 C CA . GLU A 1 293 ? 14.489 -3.414 -2.347 1.00 90.25 293 GLU A CA 1
ATOM 2345 C C . GLU A 1 293 ? 15.354 -4.457 -3.070 1.00 90.25 293 GLU A C 1
ATOM 2347 O O . GLU A 1 293 ? 16.140 -4.122 -3.952 1.00 90.25 293 GLU A O 1
ATOM 2352 N N . LEU A 1 294 ? 15.195 -5.745 -2.736 1.00 91.06 294 LEU A N 1
ATOM 2353 C CA . LEU A 1 294 ? 15.872 -6.862 -3.408 1.00 91.06 294 LEU A CA 1
ATOM 2354 C C . LEU A 1 294 ? 14.844 -7.850 -3.983 1.00 91.06 294 LEU A C 1
ATOM 2356 O O . LEU A 1 294 ? 14.779 -9.013 -3.562 1.00 91.06 294 LEU A O 1
ATOM 2360 N N . PRO A 1 295 ? 14.012 -7.406 -4.940 1.00 93.56 295 PRO A N 1
ATOM 2361 C CA . PRO A 1 295 ? 12.878 -8.178 -5.398 1.00 93.56 295 PRO A CA 1
ATOM 2362 C C . PRO A 1 295 ? 13.311 -9.320 -6.305 1.00 93.56 295 PRO A C 1
ATOM 2364 O O . PRO A 1 295 ? 14.156 -9.176 -7.192 1.00 93.56 295 PRO A O 1
ATOM 2367 N N . ARG A 1 296 ? 12.639 -10.467 -6.175 1.00 92.38 296 ARG A N 1
ATOM 2368 C CA . ARG A 1 296 ? 12.728 -11.505 -7.199 1.00 92.38 296 ARG A CA 1
ATOM 2369 C C . ARG A 1 296 ? 11.996 -11.086 -8.459 1.00 92.38 296 ARG A C 1
ATOM 2371 O O . ARG A 1 296 ? 12.409 -11.558 -9.507 1.00 92.38 296 ARG A O 1
ATOM 2378 N N . SER A 1 297 ? 10.888 -10.339 -8.362 1.00 94.25 297 SER A N 1
ATOM 2379 C CA . SER A 1 297 ? 10.009 -9.910 -9.470 1.00 94.25 297 SER A CA 1
ATOM 2380 C C . SER A 1 297 ? 9.149 -8.705 -9.077 1.00 94.25 297 SER A C 1
ATOM 2382 O O . SER A 1 297 ? 8.918 -8.486 -7.889 1.00 94.25 297 SER A O 1
ATOM 2384 N N . MET A 1 298 ? 8.565 -7.998 -10.047 1.00 91.50 298 MET A N 1
ATOM 2385 C CA . MET A 1 298 ? 7.653 -6.879 -9.775 1.00 91.50 298 MET A CA 1
ATOM 2386 C C . MET A 1 298 ? 6.369 -7.325 -9.071 1.00 91.50 298 MET A C 1
ATOM 2388 O O . MET A 1 298 ? 5.817 -6.590 -8.261 1.00 91.50 298 MET A O 1
ATOM 2392 N N . VAL A 1 299 ? 5.903 -8.557 -9.304 1.00 91.06 299 VAL A N 1
ATOM 2393 C CA . VAL A 1 299 ? 4.764 -9.119 -8.552 1.00 91.06 299 VAL A CA 1
ATOM 2394 C C . VAL A 1 299 ? 5.085 -9.229 -7.054 1.00 91.06 299 VAL A C 1
ATOM 2396 O O . VAL A 1 299 ? 4.205 -9.060 -6.210 1.00 91.06 299 VAL A O 1
ATOM 2399 N N . GLU A 1 300 ? 6.336 -9.526 -6.702 1.00 92.38 300 GLU A N 1
ATOM 2400 C CA . GLU A 1 300 ? 6.769 -9.567 -5.304 1.00 92.38 300 GLU A CA 1
ATOM 2401 C C . GLU A 1 300 ? 6.844 -8.163 -4.699 1.00 92.38 300 GLU A C 1
ATOM 2403 O O . GLU A 1 300 ? 6.362 -7.994 -3.581 1.00 92.38 300 GLU A O 1
ATOM 2408 N N . VAL A 1 301 ? 7.326 -7.169 -5.457 1.00 92.38 301 VAL A N 1
ATOM 2409 C CA . VAL A 1 301 ? 7.327 -5.747 -5.063 1.00 92.38 301 VAL A CA 1
ATOM 2410 C C . VAL A 1 301 ? 5.918 -5.299 -4.682 1.00 92.38 301 VAL A C 1
ATOM 2412 O O . VAL A 1 301 ? 5.670 -4.932 -3.535 1.00 92.38 301 VAL A O 1
ATOM 2415 N N . VAL A 1 302 ? 4.962 -5.409 -5.610 1.00 90.44 302 VAL A N 1
ATOM 2416 C CA . VAL A 1 302 ? 3.608 -4.863 -5.406 1.00 90.44 302 VAL A CA 1
ATOM 2417 C C . VAL A 1 302 ? 2.859 -5.531 -4.265 1.00 90.44 302 VAL A C 1
ATOM 2419 O O . VAL A 1 302 ? 2.115 -4.870 -3.554 1.00 90.44 302 VAL A O 1
ATOM 2422 N N . THR A 1 303 ? 3.085 -6.830 -4.053 1.00 91.12 303 THR A N 1
ATOM 2423 C CA . THR A 1 303 ? 2.435 -7.575 -2.965 1.00 91.12 303 THR A CA 1
ATOM 2424 C C . THR A 1 303 ? 3.159 -7.465 -1.623 1.00 91.12 303 THR A C 1
ATOM 2426 O O . THR A 1 303 ? 2.593 -7.859 -0.604 1.00 91.12 303 THR A O 1
ATOM 2429 N N . SER A 1 304 ? 4.384 -6.931 -1.604 1.00 93.94 304 SER A N 1
ATOM 2430 C CA . SER A 1 304 ? 5.199 -6.741 -0.395 1.00 93.94 304 SER A CA 1
ATOM 2431 C C . SER A 1 304 ? 5.256 -5.286 0.083 1.00 93.94 304 SER A C 1
ATOM 2433 O O . SER A 1 304 ? 5.659 -5.050 1.222 1.00 93.94 304 SER A O 1
ATOM 2435 N N . TRP A 1 305 ? 4.846 -4.332 -0.759 1.00 91.25 305 TRP A N 1
ATOM 2436 C CA . TRP A 1 305 ? 4.847 -2.898 -0.460 1.00 91.25 305 TRP A CA 1
ATOM 2437 C C . TRP A 1 305 ? 3.871 -2.530 0.662 1.00 91.25 305 TRP A C 1
ATOM 2439 O O . TRP A 1 305 ? 4.262 -1.961 1.677 1.00 91.25 305 TRP A O 1
ATOM 2449 N N . ASN A 1 306 ? 2.601 -2.905 0.498 1.00 93.56 306 ASN A N 1
ATOM 2450 C CA . ASN A 1 306 ? 1.543 -2.733 1.491 1.00 93.56 306 ASN A CA 1
ATOM 2451 C C . ASN A 1 306 ? 0.653 -3.982 1.459 1.00 93.56 306 ASN A C 1
ATOM 2453 O O . ASN A 1 306 ? -0.213 -4.134 0.590 1.00 93.56 306 ASN A O 1
ATOM 2457 N N . LEU A 1 307 ? 0.921 -4.916 2.372 1.00 94.06 307 LEU A N 1
ATOM 2458 C CA . LEU A 1 307 ? 0.252 -6.214 2.447 1.00 94.06 307 LEU A CA 1
ATOM 2459 C C . LEU A 1 307 ? -1.255 -6.073 2.728 1.00 94.06 307 LEU A C 1
ATOM 2461 O O . LEU A 1 307 ? -2.026 -6.692 1.993 1.00 94.06 307 LEU A O 1
ATOM 2465 N N . PRO A 1 308 ? -1.708 -5.269 3.715 1.00 94.44 308 PRO A N 1
ATOM 2466 C CA . PRO A 1 308 ? -3.134 -5.057 3.972 1.00 94.44 308 PRO A CA 1
ATOM 2467 C C . PRO A 1 308 ? -3.896 -4.535 2.750 1.00 94.44 308 PRO A C 1
ATOM 2469 O O . PRO A 1 308 ? -4.931 -5.096 2.394 1.00 94.44 308 PRO A O 1
ATOM 2472 N N . MET A 1 309 ? -3.358 -3.525 2.057 1.00 92.62 309 MET A N 1
ATOM 2473 C CA . MET A 1 309 ? -3.958 -2.992 0.828 1.00 92.62 309 MET A CA 1
ATOM 2474 C C . MET A 1 309 ? -3.967 -4.036 -0.293 1.00 92.62 309 MET A C 1
ATOM 2476 O O . MET A 1 309 ? -4.989 -4.240 -0.942 1.00 92.62 309 MET A O 1
ATOM 2480 N N . SER A 1 310 ? -2.862 -4.761 -0.484 1.00 93.12 310 SER A N 1
ATOM 2481 C CA . SER A 1 310 ? -2.764 -5.820 -1.499 1.00 93.12 310 SER A CA 1
ATOM 2482 C C . SER A 1 310 ? -3.761 -6.954 -1.253 1.00 93.12 310 SER A C 1
ATOM 2484 O O . SER A 1 310 ? -4.383 -7.459 -2.189 1.00 93.12 310 SER A O 1
ATOM 2486 N N . TYR A 1 311 ? -3.932 -7.360 0.007 1.00 94.31 311 TYR A N 1
ATOM 2487 C CA . TYR A 1 311 ? -4.902 -8.375 0.404 1.00 94.31 311 TYR A CA 1
ATOM 2488 C C . TYR A 1 311 ? -6.338 -7.885 0.193 1.00 94.31 311 TYR A C 1
ATOM 2490 O O . TYR A 1 311 ? -7.160 -8.620 -0.360 1.00 94.31 311 TYR A O 1
ATOM 2498 N N . TRP A 1 312 ? -6.625 -6.638 0.573 1.00 95.81 312 TRP A N 1
ATOM 2499 C CA . TRP A 1 312 ? -7.922 -6.003 0.362 1.00 95.81 312 TRP A CA 1
ATOM 2500 C C . TRP A 1 312 ? -8.279 -5.925 -1.130 1.00 95.81 312 TRP A C 1
ATOM 2502 O O . TRP A 1 312 ? -9.308 -6.462 -1.546 1.00 95.81 312 TRP A O 1
ATOM 2512 N N . LEU A 1 313 ? -7.387 -5.368 -1.956 1.00 94.81 313 LEU A N 1
ATOM 2513 C CA . LEU A 1 313 ? -7.541 -5.292 -3.411 1.00 94.81 313 LEU A CA 1
ATOM 2514 C C . LEU A 1 313 ? -7.778 -6.676 -4.015 1.00 94.81 313 LEU A C 1
ATOM 2516 O O . LEU A 1 313 ? -8.684 -6.857 -4.827 1.00 94.81 313 LEU A O 1
ATOM 2520 N N . ASN A 1 314 ? -7.009 -7.680 -3.588 1.00 93.56 314 ASN A N 1
ATOM 2521 C CA . ASN A 1 314 ? -7.170 -9.039 -4.083 1.00 93.56 314 ASN A CA 1
ATOM 2522 C C . ASN A 1 314 ? -8.558 -9.622 -3.751 1.00 93.56 314 ASN A C 1
ATOM 2524 O O . ASN A 1 314 ? -9.195 -10.241 -4.604 1.00 93.56 314 ASN A O 1
ATOM 2528 N N . ASN A 1 315 ? -9.043 -9.435 -2.522 1.00 93.88 315 ASN A N 1
ATOM 2529 C CA . ASN A 1 315 ? -10.281 -10.066 -2.060 1.00 93.88 315 ASN A CA 1
ATOM 2530 C C . ASN A 1 315 ? -11.561 -9.341 -2.470 1.00 93.88 315 ASN A C 1
ATOM 2532 O O . ASN A 1 315 ? -12.563 -10.012 -2.731 1.00 93.88 315 ASN A O 1
ATOM 2536 N N . TYR A 1 316 ? -11.538 -8.012 -2.522 1.00 94.00 316 TYR A N 1
ATOM 2537 C CA . TYR A 1 316 ? -12.733 -7.198 -2.752 1.00 94.00 316 TYR A CA 1
ATOM 2538 C C . TYR A 1 316 ? -12.804 -6.611 -4.164 1.00 94.00 316 TYR A C 1
ATOM 2540 O O . TYR A 1 316 ? -13.900 -6.317 -4.636 1.00 94.00 316 TYR A O 1
ATOM 2548 N N . VAL A 1 317 ? -11.678 -6.518 -4.882 1.00 94.50 317 VAL A N 1
ATOM 2549 C CA . VAL A 1 317 ? -11.644 -5.997 -6.258 1.00 94.50 317 VAL A CA 1
ATOM 2550 C C . VAL A 1 317 ? -11.270 -7.095 -7.252 1.00 94.50 317 VAL A C 1
ATOM 2552 O O . VAL A 1 317 ? -12.098 -7.487 -8.073 1.00 94.50 317 VAL A O 1
ATOM 2555 N N . PHE A 1 318 ? -10.068 -7.665 -7.145 1.00 93.31 318 PHE A N 1
ATOM 2556 C CA . PHE A 1 318 ? -9.530 -8.608 -8.129 1.00 93.31 318 PHE A CA 1
ATOM 2557 C C . PHE A 1 318 ? -10.391 -9.863 -8.279 1.00 93.31 318 PHE A C 1
ATOM 2559 O O . PHE A 1 318 ? -10.830 -10.169 -9.385 1.00 93.31 318 PHE A O 1
ATOM 2566 N N . LYS A 1 319 ? -10.684 -10.578 -7.180 1.00 92.81 319 LYS A N 1
ATOM 2567 C CA . LYS A 1 319 ? -11.508 -11.802 -7.215 1.00 92.81 319 LYS A CA 1
ATOM 2568 C C . LYS A 1 319 ? -12.906 -11.561 -7.790 1.00 92.81 319 LYS A C 1
ATOM 2570 O O . LYS A 1 319 ? -13.425 -12.424 -8.492 1.00 92.81 319 LYS A O 1
ATOM 2575 N N . ASN A 1 320 ? -13.488 -10.390 -7.536 1.00 90.19 320 ASN A N 1
ATOM 2576 C CA . ASN A 1 320 ? -14.782 -10.005 -8.097 1.00 90.19 320 ASN A CA 1
ATOM 2577 C C . ASN A 1 320 ? -14.667 -9.680 -9.601 1.00 90.19 320 ASN A C 1
ATOM 2579 O O . ASN A 1 320 ? -15.527 -10.078 -10.387 1.00 90.19 320 ASN A O 1
ATOM 2583 N N . ALA A 1 321 ? -13.571 -9.039 -10.020 1.00 91.75 321 ALA A N 1
ATOM 2584 C CA . ALA A 1 321 ? -13.280 -8.700 -11.413 1.00 91.75 321 ALA A CA 1
ATOM 2585 C C . ALA A 1 321 ? -12.767 -9.885 -12.257 1.00 91.75 321 ALA A C 1
ATOM 2587 O O . ALA A 1 321 ? -12.769 -9.798 -13.484 1.00 91.75 321 ALA A O 1
ATOM 2588 N N . LEU A 1 322 ? -12.377 -11.014 -11.646 1.00 91.19 322 LEU A N 1
ATOM 2589 C CA . LEU A 1 322 ? -11.900 -12.215 -12.355 1.00 91.19 322 LEU A CA 1
ATOM 2590 C C . LEU A 1 322 ? -12.892 -12.744 -13.397 1.00 91.19 322 LEU A C 1
ATOM 2592 O O . LEU A 1 322 ? -12.470 -13.351 -14.381 1.00 91.19 322 LEU A O 1
ATOM 2596 N N . ARG A 1 323 ? -14.193 -12.476 -13.221 1.00 89.81 323 ARG A N 1
ATOM 2597 C CA . ARG A 1 323 ? -15.241 -12.819 -14.196 1.00 89.81 323 ARG A CA 1
ATOM 2598 C C . ARG A 1 323 ? -15.022 -12.159 -15.567 1.00 89.81 323 ARG A C 1
ATOM 2600 O O . ARG A 1 323 ? -15.495 -12.686 -16.565 1.00 89.81 323 ARG A O 1
ATOM 2607 N N . LEU A 1 324 ? -14.275 -11.052 -15.625 1.00 87.94 324 LEU A N 1
ATOM 2608 C CA . LEU A 1 324 ? -13.930 -10.310 -16.847 1.00 87.94 324 LEU A CA 1
ATOM 2609 C C . LEU A 1 324 ? -12.640 -10.815 -17.528 1.00 87.94 324 LEU A C 1
ATOM 2611 O O . LEU A 1 324 ? -12.223 -10.266 -18.548 1.00 87.94 324 LEU A O 1
ATOM 2615 N N . GLY A 1 325 ? -11.986 -11.837 -16.963 1.00 87.12 325 GLY A N 1
ATOM 2616 C CA . GLY A 1 325 ? -10.691 -12.354 -17.408 1.00 87.12 325 GLY A CA 1
ATOM 2617 C C . GLY A 1 325 ? -9.502 -11.761 -16.643 1.00 87.12 325 GLY A C 1
ATOM 2618 O O . GLY A 1 325 ? -9.584 -10.694 -16.043 1.00 87.12 325 GLY A O 1
ATOM 2619 N N . THR A 1 326 ? -8.362 -12.463 -16.653 1.00 84.19 326 THR A N 1
ATOM 2620 C CA . THR A 1 326 ? -7.201 -12.128 -15.804 1.00 84.19 326 THR A CA 1
ATOM 2621 C C . THR A 1 326 ? -6.609 -10.751 -16.099 1.00 84.19 326 THR A C 1
ATOM 2623 O O . THR A 1 326 ? -6.304 -10.020 -15.164 1.00 84.19 326 THR A O 1
ATOM 2626 N N . 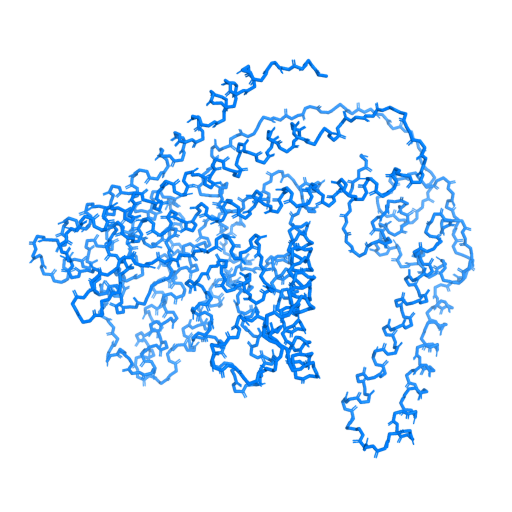PHE A 1 327 ? -6.453 -10.385 -17.375 1.00 81.31 327 PHE A N 1
ATOM 2627 C CA . PHE A 1 327 ? -5.891 -9.083 -17.754 1.00 81.31 327 PHE A CA 1
ATOM 2628 C C . PHE A 1 327 ? -6.801 -7.930 -17.310 1.00 81.31 327 PHE A C 1
ATOM 2630 O O . PHE A 1 327 ? -6.349 -7.025 -16.613 1.00 81.31 327 PHE A O 1
ATOM 2637 N N . SER A 1 328 ? -8.097 -8.015 -17.629 1.00 85.88 328 SER A N 1
ATOM 2638 C CA . SER A 1 328 ? -9.105 -7.039 -17.206 1.00 85.88 328 SER A CA 1
ATOM 2639 C C . SER A 1 328 ? -9.185 -6.932 -15.683 1.00 85.88 328 SER A C 1
ATOM 2641 O O . SER A 1 328 ? -9.270 -5.831 -15.155 1.00 85.88 328 SER A O 1
ATOM 2643 N N . ALA A 1 329 ? -9.089 -8.052 -14.959 1.00 89.56 329 ALA A N 1
ATOM 2644 C CA . ALA A 1 329 ? -9.094 -8.057 -13.499 1.00 89.56 329 ALA A CA 1
ATOM 2645 C C . ALA A 1 329 ? -7.884 -7.323 -12.902 1.00 89.56 329 ALA A C 1
ATOM 2647 O O . ALA A 1 329 ? -8.049 -6.557 -11.953 1.00 89.56 329 ALA A O 1
ATOM 2648 N N . VAL A 1 330 ? -6.682 -7.518 -13.463 1.00 87.62 330 VAL A N 1
ATOM 2649 C CA . VAL A 1 330 ? -5.480 -6.760 -13.073 1.00 87.62 330 VAL A CA 1
ATOM 2650 C C . VAL A 1 330 ? -5.692 -5.272 -13.348 1.00 87.62 330 VAL A C 1
ATOM 2652 O O . VAL A 1 330 ? -5.522 -4.466 -12.437 1.00 87.62 330 VAL A O 1
ATOM 2655 N N . LEU A 1 331 ? -6.132 -4.907 -14.556 1.00 86.12 331 LEU A N 1
ATOM 2656 C CA . LEU A 1 331 ? -6.354 -3.509 -14.928 1.00 86.12 331 LEU A CA 1
ATOM 2657 C C . LEU A 1 331 ? -7.382 -2.824 -14.016 1.00 86.12 331 LEU A C 1
ATOM 2659 O O . LEU A 1 331 ? -7.108 -1.749 -13.498 1.00 86.12 331 LEU A O 1
ATOM 2663 N N . VAL A 1 332 ? -8.524 -3.470 -13.753 1.00 91.06 332 VAL A N 1
ATOM 2664 C CA . VAL A 1 332 ? -9.562 -2.960 -12.839 1.00 91.06 332 VAL A CA 1
ATOM 2665 C C . VAL A 1 332 ? -9.024 -2.805 -11.419 1.00 91.06 332 VAL A C 1
ATOM 2667 O O . VAL A 1 332 ? -9.342 -1.829 -10.750 1.00 91.06 332 VAL A O 1
ATOM 2670 N N . THR A 1 333 ? -8.181 -3.730 -10.960 1.00 92.50 333 THR A N 1
ATOM 2671 C CA . THR A 1 333 ? -7.605 -3.675 -9.610 1.00 92.50 333 THR A CA 1
ATOM 2672 C C . THR A 1 333 ? -6.662 -2.485 -9.451 1.00 92.50 333 THR A C 1
ATOM 2674 O O . THR A 1 333 ? -6.769 -1.749 -8.472 1.00 92.50 333 THR A O 1
ATOM 2677 N N . TYR A 1 334 ? -5.780 -2.248 -10.422 1.00 90.38 334 TYR A N 1
ATOM 2678 C CA . TYR A 1 334 ? -4.886 -1.091 -10.388 1.00 90.38 334 TYR A CA 1
ATOM 2679 C C . TYR A 1 334 ? -5.609 0.228 -10.673 1.00 90.38 334 TYR A C 1
ATOM 2681 O O . TYR A 1 334 ? -5.265 1.232 -10.059 1.00 90.38 334 TYR A O 1
ATOM 2689 N N . ALA A 1 335 ? -6.645 0.232 -11.516 1.00 89.94 335 ALA A N 1
ATOM 2690 C CA . ALA A 1 335 ? -7.499 1.402 -11.713 1.00 89.94 335 ALA A CA 1
ATOM 2691 C C . ALA A 1 335 ? -8.260 1.769 -10.429 1.00 89.94 335 ALA A C 1
ATOM 2693 O O .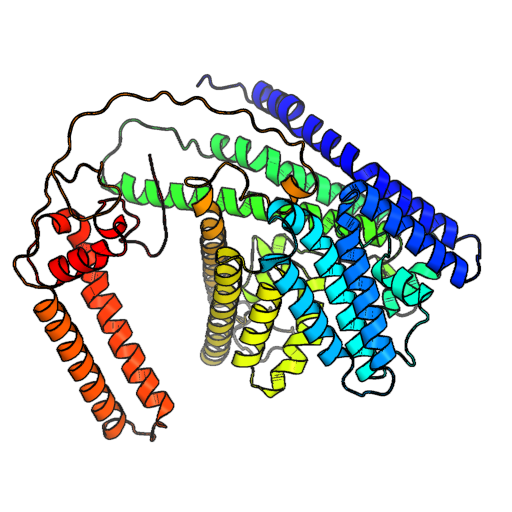 ALA A 1 335 ? -8.274 2.931 -10.038 1.00 89.94 335 ALA A O 1
ATOM 2694 N N . ALA A 1 336 ? -8.827 0.784 -9.723 1.00 91.62 336 ALA A N 1
ATOM 2695 C CA . ALA A 1 336 ? -9.462 1.002 -8.425 1.00 91.62 336 ALA A CA 1
ATOM 2696 C C . ALA A 1 336 ? -8.457 1.511 -7.381 1.00 91.62 336 ALA A C 1
ATOM 2698 O O . ALA A 1 336 ? -8.769 2.429 -6.628 1.00 91.62 336 ALA A O 1
ATOM 2699 N N . SER A 1 337 ? -7.238 0.958 -7.368 1.00 90.81 337 SER A N 1
ATOM 2700 C CA . SER A 1 337 ? -6.157 1.454 -6.513 1.00 90.81 337 SER A CA 1
ATOM 2701 C C . SER A 1 337 ? -5.817 2.912 -6.833 1.00 90.81 337 SER A C 1
ATOM 2703 O O . SER A 1 337 ? -5.742 3.718 -5.915 1.00 90.81 337 SER A O 1
ATOM 2705 N N . ALA A 1 338 ? -5.649 3.266 -8.111 1.00 88.44 338 ALA A N 1
ATOM 2706 C CA . ALA A 1 338 ? -5.347 4.632 -8.533 1.00 88.44 338 ALA A CA 1
ATOM 2707 C C . ALA A 1 338 ? -6.456 5.610 -8.123 1.00 88.44 338 ALA A C 1
ATOM 2709 O O . ALA A 1 338 ? -6.166 6.621 -7.495 1.00 88.44 338 ALA A O 1
ATOM 2710 N N . LEU A 1 339 ? -7.722 5.261 -8.376 1.00 89.06 339 LEU A N 1
ATOM 2711 C CA . LEU A 1 339 ? -8.875 6.088 -8.009 1.00 89.06 339 LEU A CA 1
ATOM 2712 C C . LEU A 1 339 ? -9.000 6.309 -6.495 1.00 89.06 339 LEU A C 1
ATOM 2714 O O . LEU A 1 339 ? -9.367 7.402 -6.074 1.00 89.06 339 LEU A O 1
ATOM 2718 N N . LEU A 1 340 ? -8.666 5.310 -5.668 1.00 87.62 340 LEU A N 1
ATOM 2719 C CA . LEU A 1 340 ? -8.640 5.473 -4.208 1.00 87.62 340 LEU A CA 1
ATOM 2720 C C . LEU A 1 340 ? -7.574 6.470 -3.746 1.00 87.62 340 LEU A C 1
ATOM 2722 O O . LEU A 1 340 ? -7.770 7.143 -2.738 1.00 87.62 340 LEU A O 1
ATOM 2726 N N . HIS A 1 341 ? -6.464 6.578 -4.475 1.00 83.31 341 HIS A N 1
ATOM 2727 C CA . HIS A 1 341 ? -5.427 7.564 -4.194 1.00 83.31 341 HIS A CA 1
ATOM 2728 C C . HIS A 1 341 ? -5.692 8.945 -4.833 1.00 83.31 341 HIS A C 1
ATOM 2730 O O . HIS A 1 341 ? -4.888 9.855 -4.631 1.00 83.31 341 HIS A O 1
ATOM 2736 N N . GLY A 1 342 ? -6.805 9.128 -5.553 1.00 79.69 342 GLY A N 1
ATOM 2737 C CA . GLY A 1 342 ? -7.221 10.396 -6.165 1.00 79.69 342 GLY A CA 1
ATOM 2738 C C . GLY A 1 342 ? -6.818 10.559 -7.638 1.00 79.69 342 GLY A C 1
ATOM 2739 O O . GLY A 1 342 ? -6.319 9.638 -8.280 1.00 79.69 342 GLY A O 1
ATOM 2740 N N . PHE A 1 343 ? -7.031 11.758 -8.191 1.00 74.75 343 PHE A N 1
ATOM 2741 C CA . PHE A 1 343 ? -6.759 12.090 -9.601 1.00 74.75 343 PHE A CA 1
ATOM 2742 C C . PHE A 1 343 ? -5.340 12.630 -9.847 1.00 74.75 343 PHE A C 1
ATOM 2744 O O . PHE A 1 343 ? -5.134 13.547 -10.639 1.00 74.75 343 PHE A O 1
ATOM 2751 N N . SER A 1 344 ? -4.330 12.051 -9.194 1.00 76.62 344 SER A N 1
ATOM 2752 C CA . SER A 1 344 ? -2.939 12.372 -9.534 1.00 76.62 344 SER A CA 1
ATOM 2753 C C . SER A 1 344 ? -2.544 11.647 -10.819 1.00 76.62 344 SER A C 1
ATOM 2755 O O . SER A 1 344 ? -2.491 10.414 -10.851 1.00 76.62 344 SER A O 1
ATOM 2757 N N . PHE A 1 345 ? -2.238 12.410 -11.872 1.00 75.50 345 PHE A N 1
ATOM 2758 C CA . PHE A 1 345 ? -1.757 11.858 -13.140 1.00 75.50 345 PHE A CA 1
ATOM 2759 C C . PHE A 1 345 ? -0.504 10.995 -12.941 1.00 75.50 345 PHE A C 1
ATOM 2761 O O . PHE A 1 345 ? -0.438 9.883 -13.459 1.00 75.50 345 PHE A O 1
ATOM 2768 N N . HIS A 1 346 ? 0.443 11.460 -12.123 1.00 74.31 346 HIS A N 1
ATOM 2769 C CA . HIS A 1 346 ? 1.704 10.768 -11.848 1.00 74.31 346 HIS A CA 1
ATOM 2770 C C . HIS A 1 346 ? 1.471 9.431 -11.148 1.00 74.31 346 HIS A C 1
ATOM 2772 O O . HIS A 1 346 ? 1.946 8.391 -11.604 1.00 74.31 346 HIS A O 1
ATOM 2778 N N . LEU A 1 347 ? 0.670 9.424 -10.080 1.00 77.88 347 LEU A N 1
ATOM 2779 C CA . LEU A 1 347 ? 0.389 8.196 -9.343 1.00 77.88 347 LEU A CA 1
ATOM 2780 C C . LEU A 1 347 ? -0.431 7.202 -10.175 1.00 77.88 347 LEU A C 1
ATOM 2782 O O . LEU A 1 347 ? -0.164 6.000 -10.135 1.00 77.88 347 LEU A O 1
ATOM 2786 N N . ALA A 1 348 ? -1.388 7.689 -10.969 1.00 80.44 348 ALA A N 1
ATOM 2787 C CA . ALA A 1 348 ? -2.130 6.856 -11.907 1.00 80.44 348 ALA A CA 1
ATOM 2788 C C . ALA A 1 348 ? -1.203 6.258 -12.979 1.00 80.44 348 ALA A C 1
ATOM 2790 O O . ALA A 1 348 ? -1.267 5.054 -13.231 1.00 80.44 348 ALA A O 1
ATOM 2791 N N . ALA A 1 349 ? -0.303 7.057 -13.560 1.00 81.25 349 ALA A N 1
ATOM 2792 C CA . ALA A 1 349 ? 0.680 6.599 -14.536 1.00 81.25 349 ALA A CA 1
ATOM 2793 C C . ALA A 1 349 ? 1.616 5.538 -13.941 1.00 81.25 349 ALA A C 1
ATOM 2795 O O . ALA A 1 349 ? 1.824 4.495 -14.563 1.00 81.25 349 ALA A O 1
ATOM 2796 N N . VAL A 1 350 ? 2.113 5.745 -12.717 1.00 85.38 350 VAL A N 1
ATOM 2797 C CA . VAL A 1 350 ? 2.958 4.780 -12.000 1.00 85.38 350 VAL A CA 1
ATOM 2798 C C . VAL A 1 350 ? 2.202 3.479 -11.730 1.00 85.38 350 VAL A C 1
ATOM 2800 O O . VAL A 1 350 ? 2.688 2.408 -12.090 1.00 85.38 350 VAL A O 1
ATOM 2803 N N . LEU A 1 351 ? 0.998 3.540 -11.152 1.00 85.81 351 LEU A N 1
ATOM 2804 C CA . LEU A 1 351 ? 0.217 2.348 -10.798 1.00 85.81 351 LEU A CA 1
ATOM 2805 C C . LEU A 1 351 ? -0.247 1.558 -12.030 1.00 85.81 351 LEU A C 1
ATOM 2807 O O . LEU A 1 351 ? -0.196 0.327 -12.021 1.00 85.81 351 LEU A O 1
ATOM 2811 N N . LEU A 1 352 ? -0.663 2.232 -13.104 1.00 85.19 352 LEU A N 1
ATOM 2812 C CA . LEU A 1 352 ? -1.055 1.572 -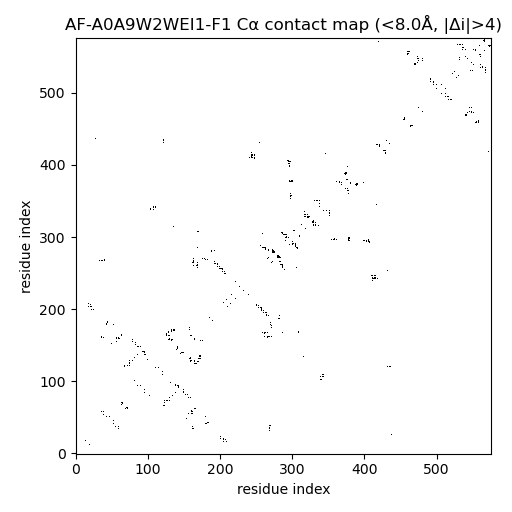14.353 1.00 85.19 352 LEU A CA 1
ATOM 2813 C C . LEU A 1 352 ? 0.155 0.987 -15.095 1.00 85.19 352 LEU A C 1
ATOM 2815 O O . LEU A 1 352 ? 0.076 -0.136 -15.599 1.00 85.19 352 LEU A O 1
ATOM 2819 N N . SER A 1 353 ? 1.297 1.681 -15.102 1.00 86.94 353 SER A N 1
ATOM 2820 C CA . SER A 1 353 ? 2.551 1.144 -15.653 1.00 86.94 353 SER A CA 1
ATOM 2821 C C . SER A 1 353 ? 3.008 -0.085 -14.873 1.00 86.94 353 SER A C 1
ATOM 2823 O O . SER A 1 353 ? 3.368 -1.106 -15.457 1.00 86.94 353 SER A O 1
ATOM 2825 N N . LEU A 1 354 ? 2.909 -0.035 -13.546 1.00 88.19 354 LEU A N 1
ATOM 2826 C CA . LEU A 1 354 ? 3.202 -1.153 -12.661 1.00 88.19 354 LEU A CA 1
ATOM 2827 C C . LEU A 1 354 ? 2.279 -2.353 -12.938 1.00 88.19 354 LEU A C 1
ATOM 2829 O O . LEU A 1 354 ? 2.754 -3.490 -12.993 1.00 88.19 354 LEU A O 1
ATOM 2833 N N . ALA A 1 355 ? 0.989 -2.126 -13.205 1.00 85.62 355 ALA A N 1
ATOM 2834 C CA . ALA A 1 355 ? 0.048 -3.165 -13.633 1.00 85.62 355 ALA A CA 1
ATOM 2835 C C . ALA A 1 355 ? 0.494 -3.855 -14.933 1.00 85.62 355 ALA A C 1
ATOM 2837 O O . ALA A 1 355 ? 0.472 -5.084 -15.047 1.00 85.62 355 ALA A O 1
ATOM 2838 N N . PHE A 1 356 ? 0.931 -3.065 -15.914 1.00 86.19 356 PHE A N 1
ATOM 2839 C CA . PHE A 1 356 ? 1.394 -3.581 -17.195 1.00 86.19 356 PHE A CA 1
ATOM 2840 C C . PHE A 1 356 ? 2.705 -4.365 -17.055 1.00 86.19 356 PHE A C 1
ATOM 2842 O O . PHE A 1 356 ? 2.780 -5.520 -17.484 1.00 86.19 356 PHE A O 1
ATOM 2849 N N . ILE A 1 357 ? 3.710 -3.786 -16.391 1.00 89.56 357 ILE A N 1
ATOM 2850 C CA . ILE A 1 357 ? 5.023 -4.410 -16.171 1.00 89.56 357 ILE A CA 1
ATOM 2851 C C . ILE A 1 357 ? 4.865 -5.729 -15.405 1.00 89.56 357 ILE A C 1
ATOM 2853 O O . ILE A 1 357 ? 5.406 -6.755 -15.824 1.00 89.56 357 ILE A O 1
ATOM 2857 N N . THR A 1 358 ? 4.086 -5.737 -14.317 1.00 89.06 358 THR A N 1
ATOM 2858 C CA . THR A 1 358 ? 3.845 -6.949 -13.514 1.00 89.06 358 THR A CA 1
ATOM 2859 C C . THR A 1 358 ? 3.177 -8.056 -14.329 1.00 89.06 358 THR A C 1
ATOM 2861 O O . THR A 1 358 ? 3.586 -9.218 -14.236 1.00 89.06 358 THR A O 1
ATOM 2864 N N . TYR A 1 359 ? 2.185 -7.722 -15.162 1.00 86.25 359 TYR A N 1
ATOM 2865 C CA . TYR A 1 359 ? 1.506 -8.689 -16.021 1.00 86.25 359 TYR A CA 1
ATOM 2866 C C . TYR A 1 359 ? 2.433 -9.254 -17.106 1.00 86.25 359 TYR A C 1
ATOM 2868 O O . TYR A 1 359 ? 2.527 -10.477 -17.259 1.00 86.25 359 TYR A O 1
ATOM 2876 N N . VAL A 1 360 ? 3.142 -8.386 -17.836 1.00 89.00 360 VAL A N 1
ATOM 2877 C CA . VAL A 1 360 ? 4.064 -8.787 -18.910 1.00 89.00 360 VAL A CA 1
ATOM 2878 C C . VAL A 1 360 ? 5.172 -9.680 -18.360 1.00 89.00 360 VAL A C 1
ATOM 2880 O O . VAL A 1 360 ? 5.402 -10.771 -18.889 1.00 89.00 360 VAL A O 1
ATOM 2883 N N . GLU A 1 361 ? 5.805 -9.277 -17.256 1.00 92.69 361 GLU A N 1
ATOM 2884 C CA . GLU A 1 361 ? 6.838 -10.068 -16.592 1.00 92.69 361 GLU A CA 1
ATOM 2885 C C . GLU A 1 361 ? 6.300 -11.434 -16.142 1.00 92.69 361 GLU A C 1
ATOM 2887 O O . GLU A 1 361 ? 6.934 -12.468 -16.379 1.00 92.69 361 GLU A O 1
ATOM 2892 N N . HIS A 1 362 ? 5.116 -11.468 -15.520 1.00 89.25 362 HIS A N 1
ATOM 2893 C CA . HIS A 1 362 ? 4.499 -12.711 -15.068 1.00 89.25 362 HIS A CA 1
ATOM 2894 C C . HIS A 1 362 ? 4.251 -13.684 -16.230 1.00 89.25 362 HIS A C 1
ATOM 2896 O O . HIS A 1 362 ? 4.603 -14.866 -16.139 1.00 89.25 362 HIS A O 1
ATOM 2902 N N . VAL A 1 363 ? 3.678 -13.201 -17.337 1.00 87.44 363 VAL A N 1
ATOM 2903 C CA . VAL A 1 363 ? 3.402 -14.018 -18.528 1.00 87.44 363 VAL A CA 1
ATOM 2904 C C . VAL A 1 363 ? 4.701 -14.506 -19.171 1.00 87.44 363 VAL A C 1
ATOM 2906 O O . VAL A 1 363 ? 4.798 -15.692 -19.510 1.00 87.44 363 VAL A O 1
ATOM 2909 N N . LEU A 1 364 ? 5.703 -13.633 -19.299 1.00 88.81 364 LEU A N 1
ATOM 2910 C CA . LEU A 1 364 ? 7.014 -13.966 -19.854 1.00 88.81 364 LEU A CA 1
ATOM 2911 C C . LEU A 1 364 ? 7.690 -15.071 -19.036 1.00 88.81 364 LEU A C 1
ATOM 2913 O O . LEU A 1 364 ? 8.014 -16.132 -19.574 1.00 88.81 364 LEU A O 1
ATOM 2917 N N . ARG A 1 365 ? 7.814 -14.883 -17.718 1.00 92.75 365 ARG A N 1
ATOM 2918 C CA . ARG A 1 365 ? 8.408 -15.879 -16.816 1.00 92.75 365 ARG A CA 1
ATOM 2919 C C . ARG A 1 365 ? 7.649 -17.200 -16.825 1.00 92.75 365 ARG A C 1
ATOM 2921 O O . ARG A 1 365 ? 8.273 -18.255 -16.820 1.00 92.75 365 ARG A O 1
ATOM 2928 N N . LYS A 1 366 ? 6.313 -17.177 -16.889 1.00 88.00 366 LYS A N 1
ATOM 2929 C CA . LYS A 1 366 ? 5.487 -18.397 -16.973 1.00 88.00 366 LYS A CA 1
ATOM 2930 C C . LYS A 1 366 ? 5.685 -19.160 -18.288 1.00 88.00 366 LYS A C 1
ATOM 2932 O O . LYS A 1 366 ? 5.531 -20.383 -18.316 1.00 88.00 366 LYS A O 1
ATOM 2937 N N . ARG A 1 367 ? 5.9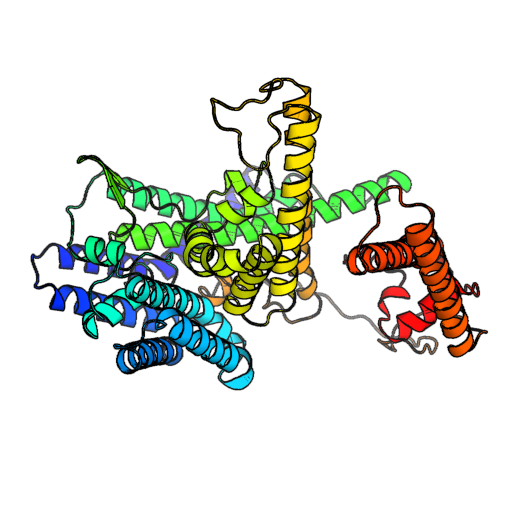77 -18.473 -19.396 1.00 88.94 367 ARG A N 1
ATOM 2938 C CA . ARG A 1 367 ? 6.319 -19.119 -20.676 1.00 88.94 367 ARG A CA 1
ATOM 2939 C C . ARG A 1 367 ? 7.737 -19.682 -20.641 1.00 88.94 367 ARG A C 1
ATOM 2941 O O . ARG A 1 367 ? 7.908 -20.858 -20.941 1.00 88.94 367 ARG A O 1
ATOM 2948 N N . LEU A 1 368 ? 8.711 -18.895 -20.188 1.00 89.69 368 LEU A N 1
ATOM 2949 C CA . LEU A 1 368 ? 10.106 -19.330 -20.080 1.00 89.69 368 LEU A CA 1
ATOM 2950 C C . LEU A 1 368 ? 10.275 -20.505 -19.109 1.00 89.69 368 LEU A C 1
ATOM 2952 O O . LEU A 1 368 ? 10.981 -21.454 -19.432 1.00 89.69 368 LEU A O 1
ATOM 2956 N N . ALA A 1 369 ? 9.588 -20.492 -17.961 1.00 90.31 369 ALA A N 1
ATOM 2957 C CA . ALA A 1 369 ? 9.641 -21.584 -16.987 1.00 90.31 369 ALA A CA 1
ATOM 2958 C C . ALA A 1 369 ? 9.188 -22.921 -17.590 1.00 90.31 369 ALA A C 1
ATOM 2960 O O . ALA A 1 369 ? 9.773 -23.956 -17.284 1.00 90.31 369 ALA A O 1
ATOM 2961 N N . ARG A 1 370 ? 8.193 -22.893 -18.491 1.00 88.06 370 ARG A N 1
ATOM 2962 C CA . ARG A 1 370 ? 7.722 -24.082 -19.217 1.00 88.06 370 ARG A CA 1
ATOM 2963 C C . ARG A 1 370 ? 8.694 -24.528 -20.305 1.00 88.06 370 ARG A C 1
ATOM 2965 O O . ARG A 1 370 ? 8.973 -25.714 -20.384 1.00 88.06 370 ARG A O 1
ATOM 2972 N N . ILE A 1 371 ? 9.213 -23.597 -21.109 1.00 88.56 371 ILE A N 1
ATOM 2973 C CA . ILE A 1 371 ? 10.153 -23.905 -22.203 1.00 88.56 371 ILE A CA 1
ATOM 2974 C C . ILE A 1 371 ? 11.454 -24.502 -21.654 1.00 88.56 371 ILE A C 1
ATOM 2976 O O . ILE A 1 371 ? 11.950 -25.491 -22.176 1.00 88.56 371 ILE A O 1
ATOM 2980 N N . LEU A 1 372 ? 11.990 -23.915 -20.583 1.00 89.00 372 LEU A N 1
ATOM 2981 C CA . LEU A 1 372 ? 13.271 -24.311 -19.992 1.00 89.00 372 LEU A CA 1
ATOM 2982 C C . LEU A 1 372 ? 13.126 -25.369 -18.883 1.00 89.00 372 LEU A C 1
ATOM 2984 O O . LEU A 1 372 ? 14.129 -25.804 -18.315 1.00 89.00 372 LEU A O 1
ATOM 2988 N N . SER A 1 373 ? 11.891 -25.748 -18.528 1.00 90.31 373 SER A N 1
ATOM 2989 C CA . SER A 1 373 ? 11.569 -26.572 -17.353 1.00 90.31 373 SER A CA 1
ATOM 2990 C C . SER A 1 373 ? 12.340 -26.112 -16.103 1.00 90.31 373 SER A C 1
ATOM 2992 O O . SER A 1 373 ? 13.062 -26.886 -15.473 1.00 90.31 373 SER A O 1
ATOM 2994 N N . ALA A 1 374 ? 12.249 -24.816 -15.780 1.00 91.69 374 ALA A N 1
ATOM 2995 C CA . ALA A 1 374 ? 13.126 -24.143 -14.818 1.00 91.69 374 ALA A CA 1
ATOM 2996 C C . ALA A 1 374 ? 12.371 -23.331 -13.752 1.00 91.69 374 ALA A C 1
ATOM 2998 O O . ALA A 1 374 ? 11.358 -22.688 -14.034 1.00 91.69 374 ALA A O 1
ATOM 2999 N N . CYS A 1 375 ? 12.916 -23.274 -12.531 1.00 91.56 375 CYS A N 1
ATOM 3000 C CA . CYS A 1 375 ? 12.348 -22.533 -11.392 1.00 91.56 375 CYS A CA 1
ATOM 3001 C C . CYS A 1 375 ? 12.543 -21.003 -11.480 1.00 91.56 375 CYS A C 1
ATOM 3003 O O . CYS A 1 375 ? 13.182 -20.370 -10.631 1.00 91.56 375 CYS A O 1
ATOM 3005 N N . ILE A 1 376 ? 11.956 -20.385 -12.505 1.00 93.00 376 ILE A N 1
ATOM 3006 C CA . ILE A 1 376 ? 12.060 -18.943 -12.807 1.00 93.00 376 ILE A CA 1
ATOM 3007 C C . ILE A 1 376 ? 10.717 -18.204 -12.767 1.00 93.00 376 ILE A C 1
ATOM 3009 O O . ILE A 1 376 ? 10.606 -17.073 -13.235 1.00 93.00 376 ILE A O 1
ATOM 3013 N N . LEU A 1 377 ? 9.683 -18.823 -12.186 1.00 91.38 377 LEU A N 1
ATOM 3014 C CA . LEU A 1 377 ? 8.396 -18.164 -11.947 1.00 91.38 377 LEU A CA 1
ATOM 3015 C C . LEU A 1 377 ? 8.568 -16.883 -11.108 1.00 91.38 377 LEU A C 1
ATOM 3017 O O . LEU A 1 377 ? 9.539 -16.746 -10.351 1.00 91.38 377 LEU A O 1
ATOM 3021 N N . SER A 1 378 ? 7.612 -15.954 -11.251 1.00 90.56 378 SER A N 1
ATOM 3022 C CA . SER A 1 378 ? 7.614 -14.664 -10.542 1.00 90.56 378 SER A CA 1
ATOM 3023 C C . SER A 1 378 ? 7.658 -14.856 -9.023 1.00 90.56 378 SER A C 1
ATOM 3025 O O . SER A 1 378 ? 8.513 -14.288 -8.351 1.00 90.56 378 SER A O 1
ATOM 3027 N N . LYS A 1 379 ? 6.827 -15.760 -8.490 1.00 89.94 379 LYS A N 1
ATOM 3028 C CA . LYS A 1 379 ? 6.946 -16.261 -7.113 1.00 89.94 379 LYS A CA 1
ATOM 3029 C C . LYS A 1 379 ? 7.870 -17.479 -7.053 1.00 89.94 379 LYS A C 1
ATOM 3031 O O . LYS A 1 379 ? 8.025 -18.203 -8.040 1.00 89.94 379 LYS A O 1
ATOM 3036 N N . ARG A 1 380 ? 8.481 -17.713 -5.886 1.00 89.06 380 ARG A N 1
ATOM 3037 C CA . ARG A 1 380 ? 9.270 -18.932 -5.641 1.00 89.06 380 ARG A CA 1
ATOM 3038 C C . ARG A 1 380 ? 8.394 -20.159 -5.896 1.00 89.06 380 ARG A C 1
ATOM 3040 O O . ARG A 1 380 ? 7.224 -20.179 -5.521 1.00 89.06 380 ARG A O 1
ATOM 3047 N N . CYS A 1 381 ? 8.958 -21.148 -6.582 1.00 86.88 381 CYS A N 1
ATOM 3048 C CA . CYS A 1 381 ? 8.245 -22.389 -6.859 1.00 86.88 381 CYS A CA 1
ATOM 3049 C C . CYS A 1 381 ? 7.993 -23.153 -5.547 1.00 86.88 381 CYS A C 1
ATOM 3051 O O . CYS A 1 381 ? 8.843 -23.088 -4.655 1.00 86.88 381 CYS A O 1
ATOM 3053 N N . PRO A 1 382 ? 6.863 -23.872 -5.428 1.00 86.44 382 PRO A N 1
ATOM 3054 C CA . PRO A 1 382 ? 6.635 -24.768 -4.300 1.00 86.44 382 PRO A CA 1
ATOM 3055 C C . PRO A 1 382 ? 7.695 -25.886 -4.268 1.00 86.44 382 PRO A C 1
ATOM 3057 O O . PRO A 1 382 ? 8.285 -26.187 -5.315 1.00 86.44 382 PRO A O 1
ATOM 3060 N N . PRO A 1 383 ? 7.939 -26.509 -3.099 1.00 83.31 383 PRO A N 1
ATOM 3061 C CA . PRO A 1 383 ? 8.938 -27.574 -2.956 1.00 83.31 383 PRO A CA 1
ATOM 3062 C C . PRO A 1 383 ? 8.700 -28.744 -3.929 1.00 83.31 383 PRO A C 1
ATOM 3064 O O . PRO A 1 383 ? 9.656 -29.250 -4.521 1.00 83.31 383 PRO A O 1
ATOM 3067 N N . ASP A 1 384 ? 7.435 -29.064 -4.214 1.00 84.81 384 ASP A N 1
ATOM 3068 C CA . ASP A 1 384 ? 7.022 -30.171 -5.092 1.00 84.81 384 ASP A CA 1
ATOM 3069 C C . ASP A 1 384 ? 6.847 -29.769 -6.568 1.00 84.81 384 A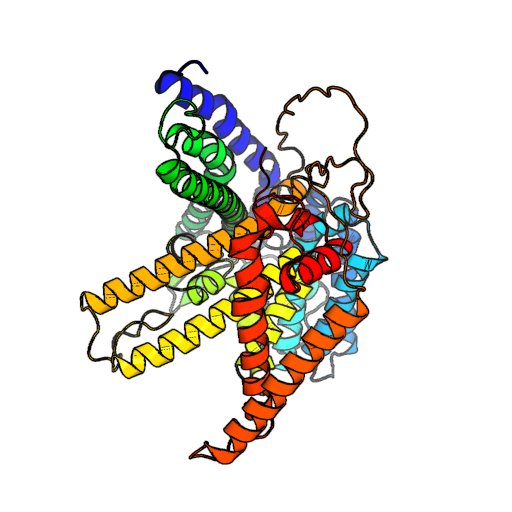SP A C 1
ATOM 3071 O O . ASP A 1 384 ? 6.049 -30.343 -7.307 1.00 84.81 384 ASP A O 1
ATOM 3075 N N . CYS A 1 385 ? 7.563 -28.743 -7.036 1.00 85.38 385 CYS A N 1
ATOM 3076 C CA . CYS A 1 385 ? 7.407 -28.278 -8.415 1.00 85.38 385 CYS A CA 1
ATOM 3077 C C . CYS A 1 385 ? 7.898 -29.298 -9.466 1.00 85.38 385 CYS A C 1
ATOM 3079 O O . CYS A 1 385 ? 8.931 -29.949 -9.310 1.00 85.38 385 CYS A O 1
ATOM 3081 N N . SER A 1 386 ? 7.197 -29.376 -10.601 1.00 87.56 386 SER A N 1
ATOM 3082 C CA . SER A 1 386 ? 7.490 -30.307 -11.704 1.00 87.56 386 SER A CA 1
ATOM 3083 C C . SER A 1 386 ? 8.654 -29.881 -12.616 1.00 87.56 386 SER A C 1
ATOM 3085 O O . SER A 1 386 ? 8.909 -30.527 -13.629 1.00 87.56 386 SER A O 1
ATOM 3087 N N . HIS A 1 387 ? 9.344 -28.779 -12.305 1.00 87.75 387 HIS A N 1
ATOM 3088 C CA . HIS A 1 387 ? 10.476 -28.296 -13.098 1.00 87.75 387 HIS A CA 1
ATOM 3089 C C . HIS A 1 387 ? 11.721 -29.163 -12.864 1.00 87.75 387 HIS A C 1
ATOM 3091 O O . HIS A 1 387 ? 12.074 -29.451 -11.716 1.00 87.75 387 HIS A O 1
ATOM 3097 N N . GLN A 1 388 ? 12.412 -29.524 -13.948 1.00 85.75 388 GLN A N 1
ATOM 3098 C CA . GLN A 1 388 ? 13.657 -30.301 -13.905 1.00 85.75 388 GLN A CA 1
ATOM 3099 C C . GLN A 1 388 ? 14.824 -29.464 -13.355 1.00 85.75 388 GLN A C 1
ATOM 3101 O O . GLN A 1 388 ? 15.568 -29.904 -12.480 1.00 85.75 388 GLN A O 1
ATOM 3106 N N . HIS A 1 389 ? 14.957 -28.213 -13.803 1.00 84.88 389 HIS A N 1
ATOM 3107 C CA . HIS A 1 389 ? 16.034 -27.312 -13.401 1.00 84.88 389 HIS A CA 1
ATOM 3108 C C . HIS A 1 389 ? 15.615 -26.459 -12.196 1.00 84.88 389 HIS A C 1
ATOM 3110 O O . HIS A 1 389 ? 15.051 -25.370 -12.334 1.00 84.88 389 HIS A O 1
ATOM 3116 N N . ARG A 1 390 ? 15.908 -26.951 -10.985 1.00 83.31 390 ARG A N 1
ATOM 3117 C CA . ARG A 1 390 ? 15.505 -26.285 -9.730 1.00 83.31 390 ARG A CA 1
ATOM 3118 C C . ARG A 1 390 ? 16.532 -25.286 -9.189 1.00 83.31 390 ARG A C 1
ATOM 3120 O O . ARG A 1 390 ? 16.167 -24.169 -8.833 1.00 83.31 390 ARG A O 1
ATOM 3127 N N . LEU A 1 391 ? 17.807 -25.679 -9.128 1.00 78.69 391 LEU A N 1
ATOM 3128 C CA . LEU A 1 391 ? 18.873 -24.949 -8.415 1.00 78.69 391 LEU A CA 1
ATOM 3129 C C . LEU A 1 391 ? 20.114 -24.634 -9.266 1.00 78.69 391 LEU A C 1
ATOM 3131 O O . LEU A 1 391 ? 21.084 -24.093 -8.731 1.00 78.69 391 LEU A O 1
ATOM 3135 N N . GLY A 1 392 ? 20.086 -24.948 -10.566 1.00 85.25 392 GLY A N 1
ATOM 3136 C CA . GLY A 1 392 ? 21.224 -24.757 -11.469 1.00 85.25 392 GLY A CA 1
ATOM 3137 C C . GLY A 1 392 ? 21.688 -23.298 -11.569 1.00 85.25 392 GLY A C 1
ATOM 3138 O O . GLY A 1 392 ? 20.895 -22.368 -11.399 1.00 85.25 392 GLY A O 1
ATOM 3139 N N . LEU A 1 393 ? 22.971 -23.093 -11.889 1.00 89.00 393 LEU A N 1
ATOM 3140 C CA . LEU A 1 393 ? 23.573 -21.759 -12.031 1.00 89.00 393 LEU A CA 1
ATOM 3141 C C . LEU A 1 393 ? 22.810 -20.880 -13.033 1.00 89.00 393 LEU A C 1
ATOM 3143 O O . LEU A 1 393 ? 22.550 -19.718 -12.734 1.00 89.00 393 LEU A O 1
ATOM 3147 N N . GLY A 1 394 ? 22.350 -21.447 -14.154 1.00 88.88 394 GLY A N 1
ATOM 3148 C CA . GLY A 1 394 ? 21.527 -20.727 -15.135 1.00 88.88 394 GLY A CA 1
ATOM 3149 C C . GLY A 1 394 ? 20.183 -20.240 -14.578 1.00 88.88 394 GLY A C 1
ATOM 3150 O O . GLY A 1 394 ? 19.749 -19.134 -14.884 1.00 88.88 394 GLY A O 1
ATOM 3151 N N . VAL A 1 395 ? 19.549 -21.008 -13.684 1.00 91.19 395 VAL A N 1
ATOM 3152 C CA . VAL A 1 395 ? 18.289 -20.621 -13.019 1.00 91.19 395 VAL A CA 1
ATOM 3153 C C . VAL A 1 395 ? 18.526 -19.474 -12.041 1.00 91.19 395 VAL A C 1
ATOM 3155 O O . VAL A 1 395 ? 17.716 -18.550 -11.956 1.00 91.19 395 VAL A O 1
ATOM 3158 N N . ARG A 1 396 ? 19.640 -19.516 -11.299 1.00 90.88 396 ARG A N 1
ATOM 3159 C CA . ARG A 1 396 ? 20.037 -18.429 -10.395 1.00 90.88 396 ARG A CA 1
ATOM 3160 C C . ARG A 1 396 ? 20.359 -17.163 -11.185 1.00 90.88 396 ARG A C 1
ATOM 3162 O O . ARG A 1 396 ? 19.795 -16.123 -10.874 1.00 90.88 396 ARG A O 1
ATOM 3169 N N . ALA A 1 397 ? 21.170 -17.271 -12.237 1.00 92.44 397 ALA A N 1
ATOM 3170 C CA . ALA A 1 397 ? 21.530 -16.156 -13.109 1.00 92.44 397 ALA A CA 1
ATOM 3171 C C . ALA A 1 397 ? 20.299 -15.503 -13.755 1.00 92.44 397 ALA A C 1
ATOM 3173 O O . ALA A 1 397 ? 20.164 -14.286 -13.715 1.00 92.44 397 ALA A O 1
ATOM 3174 N N . LEU A 1 398 ? 19.354 -16.296 -14.270 1.00 92.50 398 LEU A N 1
ATOM 3175 C CA . LEU A 1 398 ? 18.141 -15.763 -14.890 1.00 92.50 398 LEU A CA 1
ATOM 3176 C C . LEU A 1 398 ? 17.223 -15.067 -13.872 1.00 92.50 398 LEU A C 1
ATOM 3178 O O . LEU A 1 398 ? 16.672 -14.009 -14.159 1.00 92.50 398 LEU A O 1
ATOM 3182 N N . ASN A 1 399 ? 17.091 -15.615 -12.660 1.00 93.81 399 ASN A N 1
ATOM 3183 C CA . ASN A 1 399 ? 16.353 -14.943 -11.588 1.00 93.81 399 ASN A CA 1
ATOM 3184 C C . ASN A 1 399 ? 17.044 -13.654 -11.116 1.00 93.81 399 ASN A C 1
ATOM 3186 O O . ASN A 1 399 ? 16.344 -12.688 -10.830 1.00 93.81 399 ASN A O 1
ATOM 3190 N N . LEU A 1 400 ? 18.381 -13.627 -11.055 1.00 93.69 400 LEU A N 1
ATOM 3191 C CA . LEU A 1 400 ? 19.146 -12.415 -10.745 1.00 93.69 400 LEU A CA 1
ATOM 3192 C C . LEU A 1 400 ? 18.970 -11.351 -11.831 1.00 93.69 400 LEU A C 1
ATOM 3194 O O . LEU A 1 400 ? 18.748 -10.193 -11.500 1.00 93.69 400 LEU A O 1
ATOM 3198 N N . LEU A 1 401 ? 18.994 -11.741 -13.109 1.00 94.19 401 LEU A N 1
ATOM 3199 C CA . LEU A 1 401 ? 18.763 -10.830 -14.230 1.00 94.19 401 LEU A CA 1
ATOM 3200 C C . LEU A 1 401 ? 17.378 -10.186 -14.146 1.00 94.19 401 LEU A C 1
ATOM 3202 O O . LEU A 1 401 ? 17.253 -8.970 -14.261 1.00 94.19 401 LEU A O 1
ATOM 3206 N N . PHE A 1 402 ? 16.334 -10.983 -13.911 1.00 95.00 402 PHE A N 1
ATOM 3207 C CA . PHE A 1 402 ? 15.009 -10.402 -13.755 1.00 95.00 402 PHE A CA 1
ATOM 3208 C C . PHE A 1 402 ? 14.851 -9.587 -12.460 1.00 95.00 402 PHE A C 1
ATOM 3210 O O . PHE A 1 402 ? 14.082 -8.632 -12.448 1.00 95.00 402 PHE A O 1
ATOM 3217 N N . GLY A 1 403 ? 15.552 -9.943 -11.380 1.00 93.81 403 GLY A N 1
ATOM 3218 C CA . GLY A 1 403 ? 15.598 -9.126 -10.164 1.00 93.81 403 GLY A CA 1
ATOM 3219 C C . GLY A 1 403 ? 16.243 -7.762 -10.424 1.00 93.81 403 GLY A C 1
ATOM 3220 O O . GLY A 1 403 ? 15.681 -6.737 -10.054 1.00 93.81 403 GLY A O 1
ATOM 3221 N N . ALA A 1 404 ? 17.358 -7.729 -11.160 1.00 91.88 404 ALA A N 1
ATOM 3222 C CA . ALA A 1 404 ? 17.997 -6.487 -11.597 1.00 91.88 404 ALA A CA 1
ATOM 3223 C C . ALA A 1 404 ? 17.070 -5.649 -12.494 1.00 91.88 404 ALA A C 1
ATOM 3225 O O . ALA A 1 404 ? 16.980 -4.437 -12.322 1.00 91.88 404 ALA A O 1
ATOM 3226 N N . LEU A 1 405 ? 16.324 -6.293 -13.400 1.00 92.50 405 LEU A N 1
ATOM 3227 C CA . LEU A 1 405 ? 15.306 -5.624 -14.215 1.00 92.50 405 LEU A CA 1
ATOM 3228 C C . LEU A 1 405 ? 14.169 -5.039 -13.358 1.00 92.50 405 LEU A C 1
ATOM 3230 O O . LEU A 1 405 ? 13.674 -3.957 -13.654 1.00 92.50 405 LEU A O 1
ATOM 3234 N N . ALA A 1 406 ? 13.753 -5.730 -12.294 1.00 92.75 406 ALA A N 1
ATOM 3235 C CA . ALA A 1 406 ? 12.743 -5.225 -11.368 1.00 92.75 406 ALA A CA 1
ATOM 3236 C C . ALA A 1 406 ? 13.243 -3.999 -10.584 1.00 92.75 406 ALA A C 1
ATOM 3238 O O . ALA A 1 406 ? 12.517 -3.014 -10.490 1.00 92.75 406 ALA A O 1
ATOM 3239 N N . ILE A 1 407 ? 14.492 -4.012 -10.103 1.00 89.75 407 ILE A N 1
ATOM 3240 C CA . ILE A 1 407 ? 15.122 -2.843 -9.459 1.00 89.75 407 ILE A CA 1
ATOM 3241 C C . ILE A 1 407 ? 15.195 -1.666 -10.438 1.00 89.75 407 ILE A C 1
ATOM 3243 O O . ILE A 1 407 ? 14.858 -0.543 -10.077 1.00 89.75 407 ILE A O 1
ATOM 3247 N N . PHE A 1 408 ? 15.575 -1.925 -11.692 1.00 87.69 408 PHE A N 1
ATOM 3248 C CA . PHE A 1 408 ? 15.604 -0.906 -12.738 1.00 87.69 408 PHE A CA 1
ATOM 3249 C C . PHE A 1 408 ? 14.221 -0.284 -12.978 1.00 87.69 408 PHE A C 1
ATOM 3251 O O . PHE A 1 408 ? 14.090 0.938 -12.973 1.00 87.69 408 PHE A O 1
ATOM 3258 N N . HIS A 1 409 ? 13.176 -1.105 -13.130 1.00 89.19 409 HIS A N 1
ATOM 3259 C CA . HIS A 1 409 ? 11.807 -0.601 -13.263 1.00 89.19 409 HIS A CA 1
ATOM 3260 C C . HIS A 1 409 ? 11.358 0.190 -12.033 1.00 89.19 409 HIS A C 1
ATOM 3262 O O . HIS A 1 409 ? 10.654 1.181 -12.183 1.00 89.19 409 HIS A O 1
ATOM 3268 N N . LEU A 1 410 ? 11.749 -0.228 -10.829 1.00 85.75 410 LEU A N 1
ATOM 3269 C CA . LEU A 1 410 ? 11.378 0.464 -9.600 1.00 85.75 410 LEU A CA 1
ATOM 3270 C C . LEU A 1 410 ? 12.054 1.840 -9.498 1.00 85.75 410 LEU A C 1
ATOM 3272 O O . LEU A 1 410 ? 11.379 2.814 -9.186 1.00 85.75 410 LEU A O 1
ATOM 3276 N N . ALA A 1 411 ? 13.338 1.942 -9.855 1.00 83.06 411 ALA A N 1
ATOM 3277 C CA . ALA A 1 411 ? 14.044 3.221 -9.946 1.00 83.06 411 ALA A CA 1
ATOM 3278 C C . ALA A 1 411 ? 13.431 4.145 -11.016 1.00 83.06 411 ALA A C 1
ATOM 3280 O O . ALA A 1 411 ? 13.238 5.330 -10.764 1.00 83.06 411 ALA A O 1
ATOM 3281 N N . TYR A 1 412 ? 13.061 3.594 -12.178 1.00 82.81 412 TYR A N 1
ATOM 3282 C CA . TYR A 1 412 ? 12.370 4.335 -13.240 1.00 82.81 412 TYR A CA 1
ATOM 3283 C C . TYR A 1 412 ? 10.997 4.864 -12.798 1.00 82.81 412 TYR A C 1
ATOM 3285 O O . TYR A 1 412 ? 10.638 6.003 -13.072 1.00 82.81 412 TYR A O 1
ATOM 3293 N N . LEU A 1 413 ? 10.208 4.043 -12.103 1.00 81.31 413 LEU A N 1
ATOM 3294 C CA . LEU A 1 413 ? 8.916 4.482 -11.575 1.00 81.31 413 LEU A CA 1
ATOM 3295 C C . LEU A 1 413 ? 9.091 5.529 -10.467 1.00 81.31 413 LEU A C 1
ATOM 3297 O O . LEU A 1 413 ? 8.279 6.443 -10.375 1.00 81.31 413 LEU A O 1
ATOM 3301 N N . GLY A 1 414 ? 10.152 5.417 -9.663 1.00 74.12 414 GLY A N 1
ATOM 3302 C CA . GLY A 1 414 ? 10.525 6.411 -8.657 1.00 74.12 414 GLY A CA 1
ATOM 3303 C C . GLY A 1 414 ? 10.864 7.772 -9.265 1.00 74.12 414 GLY A C 1
ATOM 3304 O O . GLY A 1 414 ? 10.378 8.788 -8.777 1.00 74.12 414 GLY A O 1
ATOM 3305 N N . SER A 1 415 ? 11.606 7.810 -10.379 1.00 70.88 415 SER A N 1
ATOM 3306 C CA . SER A 1 415 ? 11.980 9.075 -11.029 1.00 70.88 415 SER A CA 1
ATOM 3307 C C . SER A 1 415 ? 10.791 9.849 -11.605 1.00 70.88 415 SER A C 1
ATOM 3309 O O . SER A 1 415 ? 10.895 11.054 -11.797 1.00 70.88 415 SER A O 1
ATOM 3311 N N . LEU A 1 416 ? 9.643 9.202 -11.854 1.00 69.12 416 LEU A N 1
ATOM 3312 C CA . LEU A 1 416 ? 8.418 9.893 -12.289 1.00 69.12 416 LEU A CA 1
ATOM 3313 C C . LEU A 1 416 ? 7.830 10.824 -11.215 1.00 69.12 416 LEU A C 1
ATOM 3315 O O . LEU A 1 416 ? 7.028 11.694 -11.559 1.00 69.12 416 LEU A O 1
ATOM 3319 N N . PHE A 1 417 ? 8.217 10.648 -9.947 1.00 65.31 417 PHE A N 1
ATOM 3320 C CA . PHE A 1 417 ? 7.837 11.533 -8.842 1.00 65.31 417 PHE A CA 1
ATOM 3321 C C . PHE A 1 417 ? 8.805 12.710 -8.646 1.00 65.31 417 PHE A C 1
ATOM 3323 O O . PHE A 1 417 ? 8.428 13.690 -8.019 1.00 65.31 417 PHE A O 1
ATOM 3330 N N . ASP A 1 418 ? 10.022 12.640 -9.193 1.00 54.41 418 ASP A N 1
ATOM 3331 C CA . ASP A 1 418 ? 11.064 13.672 -9.032 1.00 54.41 418 ASP A CA 1
ATOM 3332 C C . ASP A 1 418 ? 10.914 14.829 -10.047 1.00 54.41 418 ASP A C 1
ATOM 3334 O O . ASP A 1 418 ? 11.481 15.904 -9.885 1.00 54.41 418 ASP A O 1
ATOM 3338 N N . VAL A 1 419 ? 10.105 14.629 -11.097 1.00 50.16 419 VAL A N 1
ATOM 3339 C CA . VAL A 1 419 ? 9.933 15.566 -12.228 1.00 50.16 419 VAL A CA 1
ATOM 3340 C C . VAL A 1 419 ? 9.273 16.898 -11.827 1.00 50.16 419 VAL A C 1
ATOM 3342 O O . VAL A 1 419 ? 9.463 17.887 -12.531 1.00 50.16 419 VAL A O 1
ATOM 3345 N N . ASP A 1 420 ? 8.543 16.949 -10.707 1.00 41.41 420 ASP A N 1
ATOM 3346 C CA . ASP A 1 420 ? 7.770 18.128 -10.269 1.00 41.41 420 ASP A CA 1
ATOM 3347 C C . ASP A 1 420 ? 8.494 19.058 -9.280 1.00 41.41 420 ASP A C 1
ATOM 3349 O O . ASP A 1 420 ? 8.014 20.168 -9.040 1.00 41.41 420 ASP A O 1
ATOM 3353 N N . VAL A 1 421 ? 9.655 18.666 -8.732 1.00 46.12 421 VAL A N 1
ATOM 3354 C CA . VAL A 1 421 ? 10.408 19.519 -7.779 1.00 46.12 421 VAL A CA 1
ATOM 3355 C C . VAL A 1 421 ? 10.910 20.805 -8.445 1.00 46.12 421 VAL A C 1
ATOM 3357 O O . VAL A 1 421 ? 11.163 21.801 -7.776 1.00 46.12 421 VAL A O 1
ATOM 3360 N N . ASP A 1 422 ? 11.013 20.797 -9.773 1.00 35.00 422 ASP A N 1
ATOM 3361 C CA . ASP A 1 422 ? 11.698 21.830 -10.543 1.00 35.00 422 ASP A CA 1
ATOM 3362 C C . ASP A 1 422 ? 10.757 22.849 -11.225 1.00 35.00 422 ASP A C 1
ATOM 3364 O O . ASP A 1 422 ? 11.248 23.844 -11.752 1.00 35.00 422 ASP A O 1
ATOM 3368 N N . ASP A 1 423 ? 9.429 22.643 -11.229 1.00 33.78 423 ASP A N 1
ATOM 3369 C CA . ASP A 1 423 ? 8.452 23.568 -11.857 1.00 33.78 423 ASP A CA 1
ATOM 3370 C C . ASP A 1 423 ? 7.242 23.929 -10.959 1.00 33.78 423 ASP A C 1
ATOM 3372 O O . ASP A 1 423 ? 6.413 24.759 -11.341 1.00 33.78 423 ASP A O 1
ATOM 3376 N N . THR A 1 424 ? 7.147 23.397 -9.736 1.00 27.39 424 THR A N 1
ATOM 3377 C CA . THR A 1 424 ? 6.170 23.852 -8.734 1.00 27.39 424 THR A CA 1
ATOM 3378 C C . THR A 1 424 ? 6.852 24.013 -7.381 1.00 27.39 424 THR A C 1
ATOM 3380 O O . THR A 1 424 ? 7.666 23.185 -6.993 1.00 27.39 424 THR A O 1
ATOM 3383 N N . THR A 1 425 ? 6.545 25.113 -6.686 1.00 28.70 425 THR A N 1
ATOM 3384 C CA . THR A 1 425 ? 6.859 25.366 -5.266 1.00 28.70 425 THR A CA 1
ATOM 3385 C C . THR A 1 425 ? 7.000 24.069 -4.464 1.00 28.70 425 THR A C 1
ATOM 3387 O O . THR A 1 425 ? 6.082 23.258 -4.532 1.00 28.70 425 THR A O 1
ATOM 3390 N N . GLU A 1 426 ? 8.119 23.923 -3.736 1.00 29.31 426 GLU A N 1
ATOM 3391 C CA . GLU A 1 426 ? 8.663 22.792 -2.939 1.00 29.31 426 GLU A CA 1
ATOM 3392 C C . GLU A 1 426 ? 7.684 21.949 -2.063 1.00 29.31 426 GLU A C 1
ATOM 3394 O O . GLU A 1 426 ? 8.005 21.571 -0.939 1.00 29.31 426 GLU A O 1
ATOM 3399 N N . GLU A 1 427 ? 6.490 21.589 -2.533 1.00 31.03 427 GLU A N 1
ATOM 3400 C CA . GLU A 1 427 ? 5.431 20.978 -1.715 1.00 31.03 427 GLU A CA 1
ATOM 3401 C C . GLU A 1 427 ? 5.025 19.556 -2.141 1.00 31.03 427 GLU A C 1
ATOM 3403 O O . GLU A 1 427 ? 4.231 18.925 -1.443 1.00 31.03 427 GLU A O 1
ATOM 3408 N N . GLN A 1 428 ? 5.550 18.990 -3.238 1.00 30.52 428 GLN A N 1
ATOM 3409 C CA . GLN A 1 428 ? 4.907 17.808 -3.848 1.00 30.52 428 GLN A CA 1
ATOM 3410 C C . GLN A 1 428 ? 5.608 16.440 -3.711 1.00 30.52 428 GLN A C 1
ATOM 3412 O O . GLN A 1 428 ? 4.978 15.429 -4.021 1.00 30.52 428 GLN A O 1
ATOM 3417 N N . VAL A 1 429 ? 6.822 16.326 -3.152 1.00 31.47 429 VAL A N 1
ATOM 3418 C CA . VAL A 1 429 ? 7.542 15.019 -3.112 1.00 31.47 429 VAL A CA 1
ATOM 3419 C C . VAL A 1 429 ? 7.403 14.222 -1.806 1.00 31.47 429 VAL A C 1
ATOM 3421 O O . VAL A 1 429 ? 7.717 13.033 -1.765 1.00 31.47 429 VAL A O 1
ATOM 3424 N N . PHE A 1 430 ? 6.780 14.773 -0.759 1.00 37.31 430 PHE A N 1
ATOM 3425 C CA . PHE A 1 430 ? 6.508 14.010 0.473 1.00 37.31 430 PHE A CA 1
ATOM 3426 C C . PHE A 1 430 ? 5.033 14.036 0.912 1.00 37.31 430 PHE A C 1
ATOM 3428 O O . PHE A 1 430 ? 4.728 14.521 2.004 1.00 37.31 430 PHE A O 1
ATOM 3435 N N . PRO A 1 431 ? 4.089 13.446 0.149 1.00 36.84 431 PRO A N 1
ATOM 3436 C CA . PRO A 1 431 ? 2.666 13.536 0.474 1.00 36.84 431 PRO A CA 1
ATOM 3437 C C . PRO A 1 431 ? 2.261 12.907 1.813 1.00 36.84 431 PRO A C 1
ATOM 3439 O O . PRO A 1 431 ? 1.207 13.236 2.332 1.00 36.84 431 PRO A O 1
ATOM 3442 N N . PHE A 1 432 ? 3.048 11.986 2.383 1.00 33.78 432 PHE A N 1
ATOM 3443 C CA . PHE A 1 432 ? 2.663 11.292 3.623 1.00 33.78 432 PHE A CA 1
ATOM 3444 C C . PHE A 1 432 ? 3.417 11.778 4.868 1.00 33.78 432 PHE A C 1
ATOM 3446 O O . PHE A 1 432 ? 2.807 11.901 5.932 1.00 33.78 432 PHE A O 1
ATOM 3453 N N . LEU A 1 433 ? 4.713 12.096 4.741 1.00 32.50 433 LEU A N 1
ATOM 3454 C CA . LEU A 1 433 ? 5.524 12.628 5.843 1.00 32.50 433 LEU A CA 1
ATOM 3455 C C . LEU A 1 433 ? 5.275 14.124 6.072 1.00 32.50 433 LEU A C 1
ATOM 3457 O O . LEU A 1 433 ? 4.983 14.501 7.197 1.00 32.50 433 LEU A O 1
ATOM 3461 N N . LEU A 1 434 ? 5.304 14.968 5.035 1.00 32.59 434 LEU A N 1
ATOM 3462 C CA . LEU A 1 434 ? 5.122 16.419 5.204 1.00 32.59 434 LEU A CA 1
ATOM 3463 C C . LEU A 1 434 ? 3.672 16.792 5.566 1.00 32.59 434 LEU A C 1
ATOM 3465 O O . LEU A 1 434 ? 3.444 17.710 6.350 1.00 32.59 434 LEU A O 1
ATOM 3469 N N . PHE A 1 435 ? 2.682 16.036 5.078 1.00 36.72 435 PHE A N 1
ATOM 3470 C CA . PHE A 1 435 ? 1.263 16.322 5.339 1.00 36.72 435 PHE A CA 1
ATOM 3471 C C . PHE A 1 435 ? 0.780 15.858 6.720 1.00 36.72 435 PHE A C 1
ATOM 3473 O O . PHE A 1 435 ? -0.159 16.445 7.257 1.00 36.72 435 PHE A O 1
ATOM 3480 N N . SER A 1 436 ? 1.426 14.843 7.305 1.00 33.69 436 SER A N 1
ATOM 3481 C CA . SER A 1 436 ? 1.143 14.390 8.678 1.00 33.69 436 SER A CA 1
ATOM 3482 C C . SER A 1 436 ? 2.032 15.078 9.720 1.00 33.69 436 SER A C 1
ATOM 3484 O O . SER A 1 436 ? 1.681 15.108 10.898 1.00 33.69 436 SER A O 1
ATOM 3486 N N . PHE A 1 437 ? 3.167 15.642 9.286 1.00 37.78 437 PHE A N 1
ATOM 3487 C CA . PHE A 1 437 ? 4.204 16.229 10.131 1.00 37.78 437 PHE A CA 1
ATOM 3488 C C . PHE A 1 437 ? 4.732 17.549 9.517 1.00 37.78 437 PHE A C 1
ATOM 3490 O O . PHE A 1 437 ? 5.830 17.587 8.962 1.00 37.78 437 PHE A O 1
ATOM 3497 N N . PRO A 1 438 ? 3.984 18.665 9.630 1.00 29.84 438 PRO A N 1
ATOM 3498 C CA . PRO A 1 438 ? 4.245 19.922 8.907 1.00 29.84 438 PRO A CA 1
ATOM 3499 C C . PRO A 1 438 ? 5.483 20.730 9.360 1.00 29.84 438 PRO A C 1
ATOM 3501 O O . PRO A 1 438 ? 5.659 21.860 8.919 1.00 29.84 438 PRO A O 1
ATOM 3504 N N . HIS A 1 439 ? 6.343 20.201 10.241 1.00 31.84 439 HIS A N 1
ATOM 3505 C CA . HIS A 1 439 ? 7.454 20.947 10.868 1.00 31.84 439 HIS A CA 1
ATOM 3506 C C . HIS A 1 439 ? 8.867 20.436 10.541 1.00 31.84 439 HIS A C 1
ATOM 3508 O O . HIS A 1 439 ? 9.837 20.855 11.175 1.00 31.84 439 HIS A O 1
ATOM 3514 N N . ILE A 1 440 ? 9.022 19.571 9.537 1.00 33.31 440 ILE A N 1
ATOM 3515 C CA . ILE A 1 440 ? 10.350 19.181 9.047 1.00 33.31 440 ILE A CA 1
ATOM 3516 C C . ILE A 1 440 ? 10.830 20.271 8.075 1.00 33.31 440 ILE A C 1
ATOM 3518 O O . ILE A 1 440 ? 10.631 20.181 6.869 1.00 33.31 440 ILE A O 1
ATOM 3522 N N . HIS A 1 441 ? 11.400 21.349 8.618 1.00 27.98 441 HIS A N 1
ATOM 3523 C CA . HIS A 1 441 ? 12.013 22.421 7.832 1.00 27.98 441 HIS A CA 1
ATOM 3524 C C . HIS A 1 441 ? 13.343 21.959 7.223 1.00 27.98 441 HIS A C 1
ATOM 3526 O O . HIS A 1 441 ? 14.293 21.658 7.945 1.00 27.98 441 HIS A O 1
ATOM 3532 N N . THR A 1 442 ? 13.436 21.986 5.897 1.00 29.02 442 THR A N 1
ATOM 3533 C CA . THR A 1 442 ? 14.703 22.070 5.162 1.00 29.02 442 THR A CA 1
ATOM 3534 C C . THR A 1 442 ? 15.129 23.544 5.041 1.00 29.02 442 THR A C 1
ATOM 3536 O O . THR A 1 442 ? 14.273 24.415 4.874 1.00 29.02 442 THR A O 1
ATOM 3539 N N . PRO A 1 443 ? 16.427 23.884 5.162 1.00 26.05 443 PRO A N 1
ATOM 3540 C CA . PRO A 1 443 ? 16.899 25.255 4.970 1.00 26.05 443 PRO A CA 1
ATOM 3541 C C . PRO A 1 443 ? 16.997 25.608 3.469 1.00 26.05 443 PRO A C 1
ATOM 3543 O O . PRO A 1 443 ? 17.424 24.760 2.684 1.00 26.05 443 PRO A O 1
ATOM 3546 N N . PRO A 1 444 ? 16.668 26.849 3.056 1.00 26.42 444 PRO A N 1
ATOM 3547 C CA . PRO A 1 444 ? 16.682 27.241 1.647 1.00 26.42 444 PRO A CA 1
ATOM 3548 C C . PRO A 1 444 ? 18.100 27.538 1.131 1.00 26.42 444 PRO A C 1
ATOM 3550 O O . PRO A 1 444 ? 18.902 28.201 1.796 1.00 26.42 444 PRO A O 1
ATOM 3553 N N . SER A 1 445 ? 18.394 27.081 -0.090 1.00 27.03 445 SER A N 1
ATOM 3554 C CA . SER A 1 445 ? 19.605 27.418 -0.847 1.00 27.03 445 SER A CA 1
ATOM 3555 C C . SER A 1 445 ? 19.378 28.674 -1.692 1.00 27.03 445 SER A C 1
ATOM 3557 O O . SER A 1 445 ? 18.424 28.763 -2.458 1.00 27.03 445 SER A O 1
ATOM 3559 N N . ALA A 1 446 ? 20.277 29.649 -1.561 1.00 26.38 446 ALA A N 1
ATOM 3560 C CA . ALA A 1 446 ? 20.261 30.904 -2.303 1.00 26.38 446 ALA A CA 1
ATOM 3561 C C . ALA A 1 446 ? 20.832 30.736 -3.722 1.00 26.38 446 ALA A C 1
ATOM 3563 O O . ALA A 1 446 ? 21.967 30.281 -3.876 1.00 26.38 446 ALA A O 1
ATOM 3564 N N . TYR A 1 447 ? 20.117 31.207 -4.748 1.00 24.11 447 TYR A N 1
ATOM 3565 C CA . TYR A 1 447 ? 20.695 31.440 -6.074 1.00 24.11 447 TYR A CA 1
ATOM 3566 C C . TYR A 1 447 ? 20.313 32.828 -6.608 1.00 24.11 447 TYR A C 1
ATOM 3568 O O . TYR A 1 447 ? 19.182 33.280 -6.460 1.00 24.11 447 TYR A O 1
ATOM 3576 N N . LYS A 1 448 ? 21.315 33.529 -7.150 1.00 27.34 448 LYS A N 1
ATOM 3577 C CA . LYS A 1 448 ? 21.268 34.911 -7.648 1.00 27.34 448 LYS A CA 1
ATOM 3578 C C . LYS A 1 448 ? 20.906 34.935 -9.135 1.00 27.34 448 LYS A C 1
ATOM 3580 O O . LYS A 1 448 ? 21.543 34.240 -9.920 1.00 27.34 448 LYS A O 1
ATOM 3585 N N . ASP A 1 449 ? 19.995 35.830 -9.505 1.00 25.20 449 ASP A N 1
ATOM 3586 C CA . ASP A 1 449 ? 19.699 36.216 -10.889 1.00 25.20 449 ASP A CA 1
ATOM 3587 C C . ASP A 1 449 ? 20.852 36.977 -11.562 1.00 25.20 449 ASP A C 1
ATOM 3589 O O . ASP A 1 449 ? 21.502 37.822 -10.936 1.00 25.20 449 ASP A O 1
ATOM 3593 N N . MET A 1 450 ? 21.033 36.767 -12.875 1.00 26.72 450 MET A N 1
ATOM 3594 C CA . MET A 1 450 ? 21.774 37.703 -13.728 1.00 26.72 450 MET A CA 1
ATOM 3595 C C . MET A 1 450 ? 21.252 37.765 -15.182 1.00 26.72 450 MET A C 1
ATOM 3597 O O . MET A 1 450 ? 21.505 36.888 -15.997 1.00 26.72 450 MET A O 1
ATOM 3601 N N . THR A 1 451 ? 20.559 38.877 -15.463 1.00 29.02 451 THR A N 1
ATOM 3602 C CA . THR A 1 451 ? 20.487 39.724 -16.681 1.00 29.02 451 THR A CA 1
ATOM 3603 C C . THR A 1 451 ? 20.254 39.148 -18.092 1.00 29.02 451 THR A C 1
ATOM 3605 O O . THR A 1 451 ? 21.024 38.367 -18.642 1.00 29.02 451 THR A O 1
ATOM 3608 N N . THR A 1 452 ? 19.242 39.750 -18.725 1.00 33.38 452 THR A N 1
ATOM 3609 C CA . THR A 1 452 ? 18.721 39.645 -20.097 1.00 33.38 452 THR A CA 1
ATOM 3610 C C . THR A 1 452 ? 19.640 40.186 -21.202 1.00 33.38 452 THR A C 1
ATOM 3612 O O . THR A 1 452 ? 20.142 41.300 -21.088 1.00 33.38 452 THR A O 1
ATOM 3615 N N . ASN A 1 453 ? 19.704 39.481 -22.339 1.00 30.70 453 ASN A N 1
ATOM 3616 C CA . ASN A 1 453 ? 19.954 40.058 -23.667 1.00 30.70 453 ASN A CA 1
ATOM 3617 C C . ASN A 1 453 ? 19.068 39.344 -24.712 1.00 30.70 453 ASN A C 1
ATOM 3619 O O . ASN A 1 453 ? 18.813 38.147 -24.601 1.00 30.70 453 ASN A O 1
ATOM 3623 N N . ALA A 1 454 ? 18.592 40.086 -25.717 1.00 42.84 454 ALA A N 1
ATOM 3624 C CA . ALA A 1 454 ? 17.569 39.680 -26.691 1.00 42.84 454 ALA A CA 1
ATOM 3625 C C . ALA A 1 454 ? 17.919 38.408 -27.502 1.00 42.84 454 ALA A C 1
ATOM 3627 O O . ALA A 1 454 ? 19.085 38.189 -27.835 1.00 42.84 454 ALA A O 1
ATOM 3628 N N . SER A 1 455 ? 16.904 37.586 -27.795 1.00 41.41 455 SER A N 1
ATOM 3629 C CA . SER A 1 455 ? 16.962 36.275 -28.475 1.00 41.41 455 SER A CA 1
ATOM 3630 C C . SER A 1 455 ? 16.266 36.339 -29.851 1.00 41.41 455 SER A C 1
ATOM 3632 O O . SER A 1 455 ? 15.314 37.111 -29.990 1.00 41.41 455 SER A O 1
ATOM 3634 N N . PRO A 1 456 ? 16.672 35.543 -30.860 1.00 50.91 456 PRO A N 1
ATOM 3635 C CA . PRO A 1 456 ? 15.969 35.449 -32.147 1.00 50.91 456 PRO A CA 1
ATOM 3636 C C . PRO A 1 456 ? 14.557 34.838 -32.009 1.00 50.91 456 PRO A C 1
ATOM 3638 O O . PRO A 1 456 ? 14.331 33.949 -31.192 1.00 50.91 456 PRO A O 1
ATOM 3641 N N . VAL A 1 457 ? 13.597 35.320 -32.813 1.00 67.25 457 VAL A N 1
ATOM 3642 C CA . VAL A 1 457 ? 12.168 34.954 -32.724 1.00 67.25 457 VAL A CA 1
ATOM 3643 C C . VAL A 1 457 ? 11.921 33.547 -33.279 1.00 67.25 457 VAL A C 1
ATOM 3645 O O . VAL A 1 457 ? 12.050 33.316 -34.479 1.00 67.25 457 VAL A O 1
ATOM 3648 N N . HIS A 1 458 ? 11.498 32.620 -32.420 1.00 77.69 458 HIS A N 1
ATOM 3649 C CA . HIS A 1 458 ? 11.061 31.269 -32.786 1.00 77.69 458 HIS A CA 1
ATOM 3650 C C . HIS A 1 458 ? 9.602 31.014 -32.351 1.00 77.69 458 HIS A C 1
ATOM 3652 O O . HIS A 1 458 ? 9.112 31.673 -31.431 1.00 77.69 458 HIS A O 1
ATOM 3658 N N . PRO A 1 459 ? 8.884 30.048 -32.962 1.00 79.38 459 PRO A N 1
ATOM 3659 C CA . PRO A 1 459 ? 7.472 29.790 -32.651 1.00 79.38 459 PRO A CA 1
ATOM 3660 C C . PRO A 1 459 ? 7.236 28.990 -31.354 1.00 79.38 459 PRO A C 1
ATOM 3662 O O . PRO A 1 459 ? 6.094 28.864 -30.922 1.00 79.38 459 PRO A O 1
ATOM 3665 N N . TYR A 1 460 ? 8.287 28.439 -30.738 1.00 79.12 460 TYR A N 1
ATOM 3666 C CA . TYR A 1 460 ? 8.201 27.585 -29.544 1.00 79.12 460 TYR A CA 1
ATOM 3667 C C . TYR A 1 460 ? 8.053 28.376 -28.227 1.00 79.12 460 TYR A C 1
ATOM 3669 O O . TYR A 1 460 ? 8.487 29.523 -28.128 1.00 79.12 460 TYR A O 1
ATOM 3677 N N . TRP A 1 461 ? 7.468 27.757 -27.197 1.00 68.12 461 TRP A N 1
ATOM 3678 C CA . TRP A 1 461 ? 7.349 28.308 -25.836 1.00 68.12 461 TRP A CA 1
ATOM 3679 C C . TRP A 1 461 ? 8.343 27.619 -24.887 1.00 68.12 461 TRP A C 1
ATOM 3681 O O . TRP A 1 461 ? 8.397 26.400 -24.945 1.00 68.12 461 TRP A O 1
ATOM 3691 N N . PRO A 1 462 ? 9.091 28.296 -23.996 1.00 72.94 462 PRO A N 1
ATOM 3692 C CA . PRO A 1 462 ? 9.039 29.720 -23.663 1.00 72.94 462 PRO A CA 1
ATOM 3693 C C . PRO A 1 462 ? 9.705 30.621 -24.713 1.00 72.94 462 PRO A C 1
ATOM 3695 O O . PRO A 1 462 ? 10.780 30.314 -25.216 1.00 72.94 462 PRO A O 1
ATOM 3698 N N . ARG A 1 463 ? 9.101 31.783 -25.001 1.00 67.12 463 ARG A N 1
ATOM 3699 C CA . ARG A 1 463 ? 9.563 32.711 -26.062 1.00 67.12 463 ARG A CA 1
ATOM 3700 C C . ARG A 1 463 ? 10.913 33.391 -25.803 1.00 67.12 463 ARG A C 1
ATOM 3702 O O . ARG A 1 463 ? 11.452 34.017 -26.705 1.00 67.12 463 ARG A O 1
ATOM 3709 N N . HIS A 1 464 ? 11.416 33.344 -24.571 1.00 63.66 464 HIS A N 1
ATOM 3710 C CA . HIS A 1 464 ? 12.685 33.975 -24.195 1.00 63.66 464 HIS A CA 1
ATOM 3711 C C . HIS A 1 464 ? 13.904 33.083 -24.482 1.00 63.66 464 HIS A C 1
ATOM 3713 O O . HIS A 1 464 ? 15.042 33.532 -24.331 1.00 63.66 464 HIS A O 1
ATOM 3719 N N . LEU A 1 465 ? 13.675 31.837 -24.899 1.00 67.00 465 LEU A N 1
ATOM 3720 C CA . LEU A 1 465 ? 14.719 30.874 -25.206 1.00 67.00 465 LEU A CA 1
ATOM 3721 C C . LEU A 1 465 ? 15.581 31.337 -26.399 1.00 67.00 465 LEU A C 1
ATOM 3723 O O . LEU A 1 465 ? 15.095 31.932 -27.358 1.00 67.00 465 LEU A O 1
ATOM 3727 N N . ARG A 1 466 ? 16.894 31.097 -26.331 1.00 69.88 466 ARG A N 1
ATOM 3728 C CA . ARG A 1 466 ? 17.831 31.394 -27.425 1.00 69.88 466 ARG A CA 1
ATOM 3729 C C . ARG A 1 466 ? 18.063 30.139 -28.255 1.00 69.88 466 ARG A C 1
ATOM 3731 O O . ARG A 1 466 ? 18.692 29.198 -27.783 1.00 69.88 466 ARG A O 1
ATOM 3738 N N . LEU A 1 467 ? 17.533 30.130 -29.477 1.00 75.25 467 LEU A N 1
ATOM 3739 C CA . LEU A 1 467 ? 17.724 29.055 -30.453 1.00 75.25 467 LEU A CA 1
ATOM 3740 C C . LEU A 1 467 ? 18.591 29.563 -31.609 1.00 75.25 467 LEU A C 1
ATOM 3742 O O . LEU A 1 467 ? 18.079 29.945 -32.660 1.00 75.25 467 LEU A O 1
ATOM 3746 N N . ASP A 1 468 ? 19.906 29.581 -31.400 1.00 67.62 468 ASP A N 1
ATOM 3747 C CA . ASP A 1 468 ? 20.860 30.252 -32.298 1.00 67.62 468 ASP A CA 1
ATOM 3748 C C . ASP A 1 468 ? 20.942 29.624 -33.709 1.00 67.62 468 ASP A C 1
ATOM 3750 O O . ASP A 1 468 ? 21.331 30.301 -34.656 1.00 67.62 468 ASP A O 1
ATOM 3754 N N . ASN A 1 469 ? 20.503 28.366 -33.875 1.00 77.75 469 ASN A N 1
ATOM 3755 C CA . ASN A 1 469 ? 20.544 27.613 -35.140 1.00 77.75 469 ASN A CA 1
ATOM 3756 C C . ASN A 1 469 ? 19.152 27.294 -35.728 1.00 77.75 469 ASN A C 1
ATOM 3758 O O . ASN A 1 469 ? 19.018 26.367 -36.527 1.00 77.75 469 ASN A O 1
ATOM 3762 N N . PHE A 1 470 ? 18.093 27.993 -35.305 1.00 81.94 470 PHE A N 1
ATOM 3763 C CA . PHE A 1 470 ? 16.732 27.688 -35.758 1.00 81.94 470 PHE A CA 1
ATOM 3764 C C . PHE A 1 470 ? 16.490 28.088 -37.221 1.00 81.94 470 PHE A C 1
ATOM 3766 O O . PHE A 1 470 ? 16.566 29.264 -37.575 1.00 81.94 470 PHE A O 1
ATOM 3773 N N . VAL A 1 471 ? 16.098 27.110 -38.044 1.00 86.75 471 VAL A N 1
ATOM 3774 C CA . VAL A 1 471 ? 15.623 27.321 -39.416 1.00 86.75 471 VAL A CA 1
ATOM 3775 C C . VAL A 1 471 ? 14.182 26.799 -39.547 1.00 86.75 471 VAL A C 1
ATOM 3777 O O . VAL A 1 471 ? 13.926 25.624 -39.247 1.00 86.75 471 VAL A O 1
ATOM 3780 N N . PRO A 1 472 ? 13.217 27.625 -40.000 1.00 84.38 472 PRO A N 1
ATOM 3781 C CA . PRO A 1 472 ? 11.839 27.184 -40.205 1.00 84.38 472 PRO A CA 1
ATOM 3782 C C . PRO A 1 472 ? 11.749 26.087 -41.275 1.00 84.38 472 PRO A C 1
ATOM 3784 O O . PRO A 1 472 ? 12.628 25.952 -42.126 1.00 84.38 472 PRO A O 1
ATOM 3787 N N . ASN A 1 473 ? 10.690 25.283 -41.204 1.00 88.12 473 ASN A N 1
ATOM 3788 C CA . ASN A 1 473 ? 10.410 24.233 -42.184 1.00 88.12 473 ASN A CA 1
ATOM 3789 C C . ASN A 1 473 ? 10.181 24.842 -43.575 1.00 88.12 473 ASN A C 1
ATOM 3791 O O . ASN A 1 473 ? 9.427 25.810 -43.697 1.00 88.12 473 ASN A O 1
ATOM 3795 N N . ASP A 1 474 ? 10.787 24.257 -44.608 1.00 88.12 474 ASP A N 1
ATOM 3796 C CA . ASP A 1 474 ? 10.510 24.606 -46.007 1.00 88.12 474 ASP A CA 1
ATOM 3797 C C . ASP A 1 474 ? 9.242 23.913 -46.547 1.00 88.12 474 ASP A C 1
ATOM 3799 O O . ASP A 1 474 ? 8.579 24.431 -47.449 1.00 88.12 474 ASP A O 1
ATOM 3803 N N . CYS A 1 475 ? 8.847 22.786 -45.946 1.00 82.75 475 CYS A N 1
ATOM 3804 C CA . CYS A 1 475 ? 7.634 22.060 -46.280 1.00 82.75 475 CYS A CA 1
ATOM 3805 C C . CYS A 1 475 ? 6.469 22.509 -45.388 1.00 82.75 475 CYS A C 1
ATOM 3807 O O . CYS A 1 475 ? 6.586 22.525 -44.157 1.00 82.75 475 CYS A O 1
ATOM 3809 N N . PRO A 1 476 ? 5.289 22.803 -45.964 1.00 86.12 476 PRO A N 1
ATOM 3810 C CA . PRO A 1 476 ? 4.120 23.107 -45.159 1.00 86.12 476 PRO A CA 1
ATOM 3811 C C . PRO A 1 476 ? 3.585 21.839 -44.482 1.00 86.12 476 PRO A C 1
ATOM 3813 O O . PRO A 1 476 ? 3.608 20.749 -45.056 1.00 86.12 476 PRO A O 1
ATOM 3816 N N . THR A 1 477 ? 3.030 22.002 -43.278 1.00 83.44 477 THR A N 1
ATOM 3817 C CA . THR A 1 477 ? 2.573 20.932 -42.371 1.00 83.44 477 THR A CA 1
ATOM 3818 C C . THR A 1 477 ? 1.733 19.846 -43.048 1.00 83.44 477 THR A C 1
ATOM 3820 O O . THR A 1 477 ? 1.868 18.664 -42.737 1.00 83.44 477 THR A O 1
ATOM 3823 N N . TRP A 1 478 ? 0.885 20.213 -44.012 1.00 80.19 478 TRP A N 1
ATOM 3824 C CA . TRP A 1 478 ? 0.020 19.256 -44.700 1.00 80.19 478 TRP A CA 1
ATOM 3825 C C . TRP A 1 478 ? 0.792 18.219 -45.532 1.00 80.19 478 TRP A C 1
ATOM 3827 O O . TRP A 1 478 ? 0.344 17.078 -45.610 1.00 80.19 478 TRP A O 1
ATOM 3837 N N . HIS A 1 479 ? 1.958 18.562 -46.099 1.00 84.00 479 HIS A N 1
ATOM 3838 C CA . HIS A 1 479 ? 2.798 17.594 -46.819 1.00 84.00 479 HIS A CA 1
ATOM 3839 C C . HIS A 1 479 ? 3.389 16.557 -45.859 1.00 84.00 479 HIS A C 1
ATOM 3841 O O . HIS A 1 479 ? 3.417 15.368 -46.177 1.00 84.00 479 HIS A O 1
ATOM 3847 N N . LEU A 1 480 ? 3.808 16.992 -44.665 1.00 85.69 480 LEU A N 1
ATOM 3848 C CA . LEU A 1 480 ? 4.342 16.111 -43.622 1.00 85.69 480 LEU A CA 1
ATOM 3849 C C . LEU A 1 480 ? 3.268 15.122 -43.145 1.00 85.69 480 LEU A C 1
ATOM 3851 O O . LEU A 1 480 ? 3.517 13.919 -43.059 1.00 85.69 480 LEU A O 1
ATOM 3855 N N . LEU A 1 481 ? 2.047 15.616 -42.914 1.00 80.25 481 LEU A N 1
ATOM 3856 C CA . LEU A 1 481 ? 0.904 14.783 -42.534 1.00 80.25 481 LEU A CA 1
ATOM 3857 C C . LEU A 1 481 ? 0.506 13.815 -43.654 1.00 80.25 481 LEU A C 1
ATOM 3859 O O . LEU A 1 481 ? 0.311 12.629 -43.390 1.00 80.25 481 LEU A O 1
ATOM 3863 N N . ALA A 1 482 ? 0.429 14.283 -44.902 1.00 82.75 482 ALA A N 1
ATOM 3864 C CA . ALA A 1 482 ? 0.100 13.436 -46.046 1.00 82.75 482 ALA A CA 1
ATOM 3865 C C . ALA A 1 482 ? 1.108 12.288 -46.210 1.00 82.75 482 ALA A C 1
ATOM 3867 O O . ALA A 1 482 ? 0.700 11.144 -46.422 1.00 82.75 482 ALA A O 1
ATOM 3868 N N . GLY A 1 483 ? 2.407 12.561 -46.042 1.00 84.50 483 GLY A N 1
ATOM 3869 C CA . GLY A 1 483 ? 3.454 11.537 -46.043 1.00 84.50 483 GLY A CA 1
ATOM 3870 C C . GLY A 1 483 ? 3.284 10.517 -44.913 1.00 84.50 483 GLY A C 1
ATOM 3871 O O . GLY A 1 483 ? 3.259 9.311 -45.169 1.00 84.50 483 GLY A O 1
ATOM 3872 N N . LEU A 1 484 ? 3.089 10.986 -43.675 1.00 84.44 484 LEU A N 1
ATOM 3873 C CA . LEU A 1 484 ? 2.922 10.127 -42.499 1.00 84.44 484 LEU A CA 1
ATOM 3874 C C . LEU A 1 484 ? 1.698 9.202 -42.616 1.00 84.44 484 LEU A C 1
ATOM 3876 O O . LEU A 1 484 ? 1.807 7.995 -42.373 1.00 84.44 484 LEU A O 1
ATOM 3880 N N . PHE A 1 485 ? 0.544 9.745 -43.015 1.00 83.25 485 PHE A N 1
ATOM 3881 C CA . PHE A 1 485 ? -0.687 8.970 -43.179 1.00 83.25 485 PHE A CA 1
ATOM 3882 C C . PHE A 1 485 ? -0.609 7.998 -44.356 1.00 83.25 485 PHE A C 1
ATOM 3884 O O . PHE A 1 485 ? -1.088 6.871 -44.235 1.00 83.25 485 PHE A O 1
ATOM 3891 N N . SER A 1 486 ? 0.036 8.382 -45.461 1.00 89.06 486 SER A N 1
ATOM 3892 C CA . SER A 1 486 ? 0.204 7.496 -46.619 1.00 89.06 486 SER A CA 1
ATOM 3893 C C . SER A 1 486 ? 1.084 6.292 -46.280 1.00 89.06 486 SER A C 1
ATOM 3895 O O . SER A 1 486 ? 0.692 5.154 -46.535 1.00 89.06 486 SER A O 1
ATOM 3897 N N . ILE A 1 487 ? 2.238 6.511 -45.637 1.00 88.94 487 ILE A N 1
ATOM 3898 C CA . ILE A 1 487 ? 3.156 5.428 -45.244 1.00 88.94 487 ILE A CA 1
ATOM 3899 C C . ILE A 1 487 ? 2.508 4.518 -44.194 1.00 88.94 487 ILE A C 1
ATOM 3901 O O . ILE A 1 487 ? 2.550 3.293 -44.323 1.00 88.94 487 ILE A O 1
ATOM 3905 N N . SER A 1 488 ? 1.842 5.099 -43.192 1.00 88.88 488 SER A N 1
ATOM 3906 C CA . SER A 1 488 ? 1.114 4.327 -42.176 1.00 88.88 488 SER A CA 1
ATOM 3907 C C . SER A 1 488 ? -0.032 3.519 -42.794 1.00 88.88 488 SER A C 1
ATOM 3909 O O . SER A 1 488 ? -0.225 2.356 -42.445 1.00 88.88 488 SER A O 1
ATOM 3911 N N . GLY A 1 489 ? -0.756 4.090 -43.761 1.00 89.19 489 GLY A N 1
ATOM 3912 C CA . GLY A 1 489 ? -1.804 3.402 -44.513 1.00 89.19 489 GLY A CA 1
ATOM 3913 C C . GLY A 1 489 ? -1.267 2.213 -45.310 1.00 89.19 489 GLY A C 1
ATOM 3914 O O . GLY A 1 489 ? -1.823 1.118 -45.224 1.00 89.19 489 GLY A O 1
ATOM 3915 N N . VAL A 1 490 ? -0.143 2.383 -46.013 1.00 94.12 490 VAL A N 1
ATOM 3916 C CA . VAL A 1 490 ? 0.531 1.284 -46.725 1.00 94.12 490 VAL A CA 1
ATOM 3917 C C . VAL A 1 490 ? 0.971 0.189 -45.750 1.00 94.12 490 VAL A C 1
ATOM 3919 O O . VAL A 1 490 ? 0.739 -0.990 -46.019 1.00 94.12 490 VAL A O 1
ATOM 3922 N N . LEU A 1 491 ? 1.539 0.540 -44.592 1.00 92.12 491 LEU A N 1
ATOM 3923 C CA . LEU A 1 491 ? 1.921 -0.429 -43.556 1.00 92.12 491 LEU A CA 1
ATOM 3924 C C . LEU A 1 491 ? 0.718 -1.208 -43.016 1.00 92.12 491 LEU A C 1
ATOM 3926 O O . LEU A 1 491 ? 0.785 -2.430 -42.881 1.00 92.12 491 LEU A O 1
ATOM 3930 N N . VAL A 1 492 ? -0.403 -0.539 -42.753 1.00 93.06 492 VAL A N 1
ATOM 3931 C CA . VAL A 1 492 ? -1.633 -1.200 -42.296 1.00 93.06 492 VAL A CA 1
ATOM 3932 C C . VAL A 1 492 ? -2.180 -2.134 -43.374 1.00 93.06 492 VAL A C 1
ATOM 3934 O O . VAL A 1 492 ? -2.466 -3.290 -43.078 1.00 93.06 492 VAL A O 1
ATOM 3937 N N . VAL A 1 493 ? -2.276 -1.686 -44.628 1.00 93.25 493 VAL A N 1
ATOM 3938 C CA . VAL A 1 493 ? -2.799 -2.507 -45.733 1.00 93.25 493 VAL A CA 1
ATOM 3939 C C . VAL A 1 493 ? -1.903 -3.7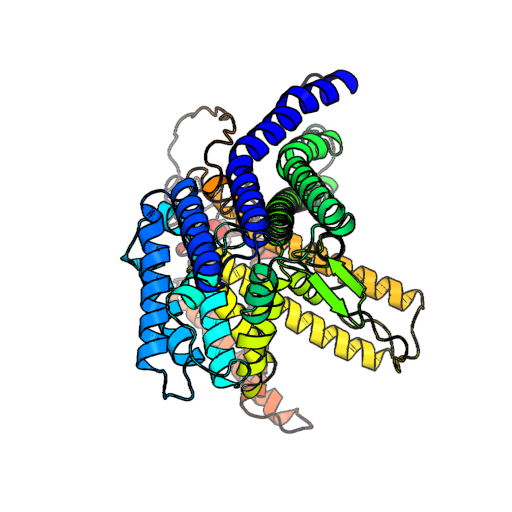19 -45.991 1.00 93.25 493 VAL A C 1
ATOM 3941 O O . VAL A 1 493 ? -2.394 -4.843 -46.073 1.00 93.25 493 VAL A O 1
ATOM 3944 N N . THR A 1 494 ? -0.587 -3.528 -46.061 1.00 91.88 494 THR A N 1
ATOM 3945 C CA . THR A 1 494 ? 0.366 -4.625 -46.294 1.00 91.88 494 THR A CA 1
ATOM 3946 C C . THR A 1 494 ? 0.338 -5.646 -45.159 1.00 91.88 494 THR A C 1
ATOM 3948 O O . THR A 1 494 ? 0.209 -6.841 -45.413 1.00 91.88 494 THR A O 1
ATOM 3951 N N . THR A 1 495 ? 0.363 -5.207 -43.900 1.00 91.19 495 THR A N 1
ATOM 3952 C CA . THR A 1 495 ? 0.285 -6.109 -42.736 1.00 91.19 495 THR A CA 1
ATOM 3953 C C . THR A 1 495 ? -1.075 -6.800 -42.621 1.00 91.19 495 THR A C 1
ATOM 3955 O O . THR A 1 495 ? -1.153 -7.973 -42.241 1.00 91.19 495 THR A O 1
ATOM 3958 N N . TRP A 1 496 ? -2.154 -6.130 -43.025 1.00 91.94 496 TRP A N 1
ATOM 3959 C CA . TRP A 1 496 ? -3.487 -6.720 -43.098 1.00 91.94 496 TRP A CA 1
ATOM 3960 C C . TRP A 1 496 ? -3.569 -7.836 -44.143 1.00 91.94 496 TRP A C 1
ATOM 3962 O O . TRP A 1 496 ? -4.088 -8.917 -43.845 1.00 91.94 496 TRP A O 1
ATOM 3972 N N . LEU A 1 497 ? -3.027 -7.606 -45.341 1.00 90.38 497 LEU A N 1
ATOM 3973 C CA . LEU A 1 497 ? -2.981 -8.596 -46.420 1.00 90.38 497 LEU A CA 1
ATOM 3974 C C . LEU A 1 497 ? -2.070 -9.775 -46.056 1.00 90.38 497 LEU A C 1
ATOM 3976 O O . LEU A 1 497 ? -2.484 -10.927 -46.188 1.00 90.38 497 LEU A O 1
ATOM 3980 N N . LEU A 1 498 ? -0.882 -9.507 -45.506 1.00 87.00 498 LEU A N 1
ATOM 3981 C CA . LEU A 1 498 ? 0.065 -10.539 -45.070 1.00 87.00 498 LEU A CA 1
ATOM 3982 C C . LEU A 1 498 ? -0.496 -11.394 -43.930 1.00 87.00 498 LEU A C 1
ATOM 3984 O O . LEU A 1 498 ? -0.392 -12.616 -43.972 1.00 87.00 498 LEU A O 1
ATOM 3988 N N . SER A 1 499 ? -1.154 -10.786 -42.939 1.00 85.94 499 SER A N 1
ATOM 3989 C CA . SER A 1 499 ? -1.790 -11.541 -41.847 1.00 85.94 499 SER A CA 1
ATOM 3990 C C . SER A 1 499 ? -2.963 -12.409 -42.321 1.00 85.94 499 SER A C 1
ATOM 3992 O O . SER A 1 499 ? -3.284 -13.410 -41.678 1.00 85.94 499 SER A O 1
ATOM 3994 N N . GLY A 1 500 ? -3.588 -12.049 -43.448 1.00 78.81 500 GLY A N 1
ATOM 3995 C CA . GLY A 1 500 ? -4.636 -12.835 -44.097 1.00 78.81 500 GLY A CA 1
ATOM 3996 C C . GLY A 1 500 ? -4.100 -13.985 -44.951 1.00 78.81 500 GLY A C 1
ATOM 3997 O O . GLY A 1 500 ? -4.629 -15.085 -44.861 1.00 78.81 500 GLY A O 1
ATOM 3998 N N . HIS A 1 501 ? -3.050 -13.749 -45.743 1.00 72.62 501 HIS A N 1
ATOM 3999 C CA . HIS A 1 501 ? -2.526 -14.725 -46.709 1.00 72.62 501 HIS A CA 1
ATOM 4000 C C . HIS A 1 501 ? -1.448 -15.669 -46.156 1.00 72.62 501 HIS A C 1
ATOM 4002 O O . HIS A 1 501 ? -1.347 -16.799 -46.620 1.00 72.62 501 HIS A O 1
ATOM 4008 N N . ALA A 1 502 ? -0.635 -15.231 -45.190 1.00 61.62 502 ALA A N 1
ATOM 4009 C CA . ALA A 1 502 ? 0.526 -15.988 -44.706 1.00 61.62 502 ALA A CA 1
ATOM 4010 C C . ALA A 1 502 ? 0.260 -16.783 -43.414 1.00 61.62 502 ALA A C 1
ATOM 4012 O O . ALA A 1 502 ? 1.164 -17.435 -42.888 1.00 61.62 502 ALA A O 1
ATOM 4013 N N . SER A 1 503 ? -0.956 -16.721 -42.857 1.00 59.62 503 SER A N 1
ATOM 4014 C CA . SER A 1 503 ? -1.264 -17.398 -41.597 1.00 59.62 503 SER A CA 1
ATOM 4015 C C . SER A 1 503 ? -1.705 -18.848 -41.831 1.00 59.62 503 SER A C 1
ATOM 4017 O O . SER A 1 503 ? -2.778 -19.123 -42.354 1.00 59.62 503 SER A O 1
ATOM 4019 N N . VAL A 1 504 ? -0.870 -19.799 -41.393 1.00 63.31 504 VAL A N 1
ATOM 4020 C CA . VAL A 1 504 ? -1.175 -21.249 -41.385 1.00 63.31 504 VAL A CA 1
ATOM 4021 C C . VAL A 1 504 ? -2.385 -21.568 -40.484 1.00 63.31 504 VAL A C 1
ATOM 4023 O O . VAL A 1 504 ? -3.039 -22.594 -40.637 1.00 63.31 504 VAL A O 1
ATOM 4026 N N . ILE A 1 505 ? -2.703 -20.666 -39.549 1.00 65.50 505 ILE A N 1
ATOM 4027 C CA . ILE A 1 505 ? -3.869 -20.722 -38.665 1.00 65.50 505 ILE A CA 1
ATOM 4028 C C . ILE A 1 505 ? -4.646 -19.413 -38.852 1.00 65.50 505 ILE A C 1
ATOM 4030 O O . ILE A 1 505 ? -4.051 -18.353 -38.636 1.00 65.50 505 ILE A O 1
ATOM 4034 N N . PRO A 1 506 ? -5.951 -19.445 -39.178 1.00 67.69 506 PRO A N 1
ATOM 4035 C CA . PRO A 1 506 ? -6.729 -18.234 -39.407 1.00 67.69 506 PRO A CA 1
ATOM 4036 C C . PRO A 1 506 ? -6.745 -17.356 -38.150 1.00 67.69 506 PRO A C 1
ATOM 4038 O O . PRO A 1 506 ? -7.274 -17.723 -37.097 1.00 67.69 506 PRO A O 1
ATOM 4041 N N . LEU A 1 507 ? -6.132 -16.177 -38.252 1.00 77.50 507 LEU A N 1
ATOM 4042 C CA . LEU A 1 507 ? -6.123 -15.180 -37.188 1.00 77.50 507 LEU A CA 1
ATOM 4043 C C . LEU A 1 507 ? -7.462 -14.431 -37.169 1.00 77.50 507 LEU A C 1
ATOM 4045 O O . LEU A 1 507 ? -7.891 -13.880 -38.181 1.00 77.50 507 LEU A O 1
ATOM 4049 N N . GLY A 1 508 ? -8.103 -14.356 -35.999 1.00 81.81 508 GLY A N 1
ATOM 4050 C CA . GLY A 1 508 ? -9.307 -13.539 -35.819 1.00 81.81 508 GLY A CA 1
ATOM 4051 C C . GLY A 1 508 ? -9.047 -12.043 -36.051 1.00 81.81 508 GLY A C 1
ATOM 4052 O O . GLY A 1 508 ? -7.931 -11.559 -35.841 1.00 81.81 508 GLY A O 1
ATOM 4053 N N . THR A 1 509 ? -10.092 -11.302 -36.427 1.00 83.12 509 THR A N 1
ATOM 4054 C CA . THR A 1 509 ? -10.050 -9.877 -36.816 1.00 83.12 509 THR A CA 1
ATOM 4055 C C . THR A 1 509 ? -9.271 -9.003 -35.831 1.00 83.12 509 THR A C 1
ATOM 4057 O O . THR A 1 509 ? -8.386 -8.254 -36.236 1.00 83.12 509 THR A O 1
ATOM 4060 N N . TRP A 1 510 ? -9.514 -9.159 -34.526 1.00 79.69 510 TRP A N 1
ATOM 4061 C CA . TRP A 1 510 ? -8.831 -8.382 -33.487 1.00 79.69 510 TRP A CA 1
ATOM 4062 C C . TRP A 1 510 ? -7.327 -8.633 -33.419 1.00 79.69 510 TRP A C 1
ATOM 4064 O O . TRP A 1 510 ? -6.563 -7.696 -33.231 1.00 79.69 510 TRP A O 1
ATOM 4074 N N . ARG A 1 511 ? -6.877 -9.876 -33.631 1.00 82.25 511 ARG A N 1
ATOM 4075 C CA . ARG A 1 511 ? -5.440 -10.191 -33.642 1.00 82.25 511 ARG A CA 1
ATOM 4076 C C . ARG A 1 511 ? -4.749 -9.600 -34.863 1.00 82.25 511 ARG A C 1
ATOM 4078 O O . ARG A 1 511 ? -3.613 -9.156 -34.752 1.00 82.25 511 ARG A O 1
ATOM 4085 N N . ARG A 1 512 ? -5.435 -9.569 -36.008 1.00 85.38 512 ARG A N 1
ATOM 4086 C CA . ARG A 1 512 ? -4.927 -8.943 -37.236 1.00 85.38 512 ARG A CA 1
ATOM 4087 C C . ARG A 1 512 ? -4.806 -7.430 -37.070 1.00 85.38 512 ARG A C 1
ATOM 4089 O O . ARG A 1 512 ? -3.751 -6.886 -37.365 1.00 85.38 512 ARG A O 1
ATOM 4096 N N . LEU A 1 513 ? -5.815 -6.785 -36.479 1.00 86.62 513 LEU A N 1
ATOM 4097 C CA . LEU A 1 513 ? -5.737 -5.369 -36.104 1.00 86.62 513 LEU A CA 1
ATOM 4098 C C . LEU A 1 513 ? -4.596 -5.098 -35.113 1.00 86.62 513 LEU A C 1
ATOM 4100 O O . LEU A 1 513 ? -3.866 -4.129 -35.292 1.00 86.62 513 LEU A O 1
ATOM 4104 N N . SER A 1 514 ? -4.382 -5.967 -34.117 1.00 84.62 514 SER A N 1
ATOM 4105 C CA . SER A 1 514 ? -3.237 -5.836 -33.206 1.00 84.62 514 SER A CA 1
ATOM 4106 C C . SER A 1 514 ? -1.894 -5.924 -33.937 1.00 84.62 514 SER A C 1
ATOM 4108 O O . SER A 1 514 ? -0.980 -5.187 -33.592 1.00 84.62 514 SER A O 1
ATOM 4110 N N . LEU A 1 515 ? -1.755 -6.785 -34.951 1.00 88.69 515 LEU A N 1
ATOM 4111 C CA . LEU A 1 515 ? -0.530 -6.863 -35.758 1.00 88.69 515 LEU A CA 1
ATOM 4112 C C . LEU A 1 515 ? -0.305 -5.594 -36.589 1.00 88.69 515 LEU A C 1
ATOM 4114 O O . LEU A 1 515 ? 0.817 -5.097 -36.626 1.00 88.69 515 LEU A O 1
ATOM 4118 N N . CYS A 1 516 ? -1.358 -5.044 -37.200 1.00 89.75 516 CYS A N 1
ATOM 4119 C CA . CYS A 1 516 ? -1.286 -3.757 -37.894 1.00 89.75 516 CYS A CA 1
ATOM 4120 C C . CYS A 1 516 ? -0.869 -2.631 -36.936 1.00 89.75 516 CYS A C 1
ATOM 4122 O O . CYS A 1 516 ? 0.013 -1.843 -37.263 1.00 89.75 516 CYS A O 1
ATOM 4124 N N . TRP A 1 517 ? -1.442 -2.603 -35.729 1.00 87.81 517 TRP A N 1
ATOM 4125 C CA . TRP A 1 517 ? -1.057 -1.669 -34.670 1.00 87.81 517 TRP A CA 1
ATOM 4126 C C . TRP A 1 517 ? 0.424 -1.807 -34.295 1.00 87.81 517 TRP A C 1
ATOM 4128 O O . TRP A 1 517 ? 1.153 -0.821 -34.323 1.00 87.81 517 TRP A O 1
ATOM 4138 N N . PHE A 1 518 ? 0.903 -3.027 -34.025 1.00 89.62 518 PHE A N 1
ATOM 4139 C CA . PHE A 1 518 ? 2.316 -3.263 -33.706 1.00 89.62 518 PHE A CA 1
ATOM 4140 C C . PHE A 1 518 ? 3.259 -2.854 -34.840 1.00 89.62 518 PHE A C 1
ATOM 4142 O O . PHE A 1 518 ? 4.348 -2.359 -34.563 1.00 89.62 518 PHE A O 1
ATOM 4149 N N . ALA A 1 519 ? 2.859 -3.030 -36.100 1.00 89.62 519 ALA A N 1
ATOM 4150 C CA . ALA A 1 519 ? 3.658 -2.602 -37.243 1.00 89.62 519 ALA A CA 1
ATOM 4151 C C . ALA A 1 519 ? 3.753 -1.072 -37.350 1.00 89.62 519 ALA A C 1
ATOM 4153 O O . ALA A 1 519 ? 4.83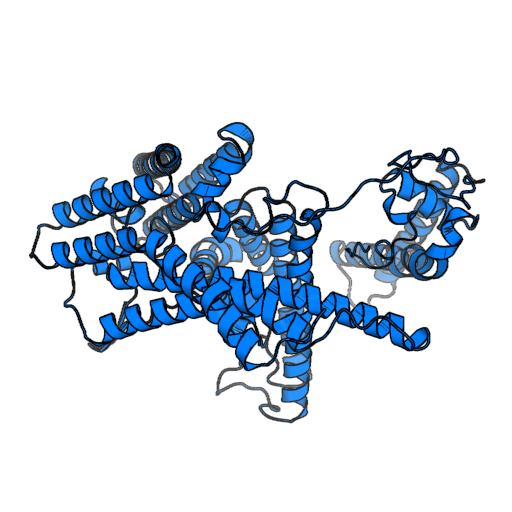8 -0.548 -37.593 1.00 89.62 519 ALA A O 1
ATOM 4154 N N . VAL A 1 520 ? 2.649 -0.356 -37.109 1.00 90.19 520 VAL A N 1
ATOM 4155 C CA . VAL A 1 520 ? 2.649 1.114 -37.050 1.00 90.19 520 VAL A CA 1
ATOM 4156 C C . VAL A 1 520 ? 3.481 1.610 -35.865 1.00 90.19 520 VAL A C 1
ATOM 4158 O O . VAL A 1 520 ? 4.321 2.485 -36.052 1.00 90.19 520 VAL A O 1
ATOM 4161 N N . CYS A 1 521 ? 3.345 1.010 -34.676 1.00 84.88 521 CYS A N 1
ATOM 4162 C CA . CYS A 1 521 ? 4.205 1.329 -33.530 1.00 84.88 521 CYS A CA 1
ATOM 4163 C C . CYS A 1 521 ? 5.684 1.077 -33.845 1.00 84.88 521 CYS A C 1
ATOM 4165 O O . CYS A 1 521 ? 6.525 1.919 -33.557 1.00 84.88 521 CYS A O 1
ATOM 4167 N N . GLY A 1 522 ? 6.012 -0.055 -34.474 1.00 84.75 522 GLY A N 1
ATOM 4168 C CA . GLY A 1 522 ? 7.378 -0.362 -34.893 1.00 84.75 522 GLY A CA 1
ATOM 4169 C C . GLY A 1 522 ? 7.940 0.687 -35.853 1.00 84.75 522 GLY A C 1
ATOM 4170 O O . GLY A 1 522 ? 9.075 1.116 -35.679 1.00 84.75 522 GLY A O 1
ATOM 4171 N N . PHE A 1 523 ? 7.143 1.149 -36.819 1.00 90.00 523 PHE A N 1
ATOM 4172 C CA . PHE A 1 523 ? 7.527 2.236 -37.720 1.00 90.00 523 PHE A CA 1
ATOM 4173 C C . PHE A 1 523 ? 7.777 3.553 -36.974 1.00 90.00 523 PHE A C 1
ATOM 4175 O O . PHE A 1 523 ? 8.813 4.179 -37.189 1.00 90.00 523 PHE A O 1
ATOM 4182 N N . ILE A 1 524 ? 6.887 3.941 -36.058 1.00 86.44 524 ILE A N 1
ATOM 4183 C CA . ILE A 1 524 ? 7.053 5.158 -35.252 1.00 86.44 524 ILE A CA 1
ATOM 4184 C C . ILE A 1 524 ? 8.339 5.075 -34.418 1.00 86.44 524 ILE A C 1
ATOM 4186 O O . ILE A 1 524 ? 9.191 5.954 -34.526 1.00 86.44 524 ILE A O 1
ATOM 4190 N N . HIS A 1 525 ? 8.537 3.995 -33.660 1.00 81.69 525 HIS A N 1
ATOM 4191 C CA . HIS A 1 525 ? 9.686 3.867 -32.761 1.00 81.69 525 HIS A CA 1
ATOM 4192 C C . HIS A 1 525 ? 11.019 3.703 -33.504 1.00 81.69 525 HIS A C 1
ATOM 4194 O O . HIS A 1 525 ? 12.024 4.297 -33.124 1.00 81.69 525 HIS A O 1
ATOM 4200 N N . LEU A 1 526 ? 11.060 2.902 -34.572 1.00 81.19 526 LEU A N 1
ATOM 4201 C CA . LEU A 1 526 ? 12.316 2.619 -35.275 1.00 81.19 526 LEU A CA 1
ATOM 4202 C C . LEU A 1 526 ? 12.702 3.718 -36.264 1.00 81.19 526 LEU A C 1
ATOM 4204 O O . LEU A 1 526 ? 13.889 3.986 -36.424 1.00 81.19 526 LEU A O 1
ATOM 4208 N N . VAL A 1 527 ? 11.727 4.330 -36.943 1.00 85.44 527 VAL A N 1
ATOM 4209 C CA . VAL A 1 527 ? 11.997 5.312 -38.002 1.00 85.44 527 VAL A CA 1
ATOM 4210 C C . VAL A 1 527 ? 11.868 6.731 -37.472 1.00 85.44 527 VAL A C 1
ATOM 4212 O O . VAL A 1 527 ? 12.809 7.502 -37.609 1.00 85.44 527 VAL A O 1
ATOM 4215 N N . ILE A 1 528 ? 10.745 7.089 -36.848 1.00 85.06 528 ILE A N 1
ATOM 4216 C CA . ILE A 1 528 ? 10.489 8.479 -36.438 1.00 85.06 528 ILE A CA 1
ATOM 4217 C C . ILE A 1 528 ? 11.278 8.822 -35.168 1.00 85.06 528 ILE A C 1
ATOM 4219 O O . ILE A 1 528 ? 12.068 9.766 -35.169 1.00 85.06 528 ILE A O 1
ATOM 4223 N N . GLU A 1 529 ? 11.123 8.038 -34.101 1.00 83.75 529 GLU A N 1
ATOM 4224 C CA . GLU A 1 529 ? 11.861 8.231 -32.841 1.00 83.75 529 GLU A CA 1
ATOM 4225 C C . GLU A 1 529 ? 13.331 7.809 -32.963 1.00 83.75 529 GLU A C 1
ATOM 4227 O O . GLU A 1 529 ? 14.214 8.434 -32.370 1.00 83.75 529 GLU A O 1
ATOM 4232 N N . GLY A 1 530 ? 13.623 6.797 -33.786 1.00 78.88 530 GLY A N 1
ATOM 4233 C CA . GLY A 1 530 ? 14.992 6.428 -34.140 1.00 78.88 530 GLY A CA 1
ATOM 4234 C C . GLY A 1 530 ? 15.734 7.568 -34.842 1.00 78.88 530 GLY A C 1
ATOM 4235 O O . GLY A 1 530 ? 16.874 7.862 -34.484 1.00 78.88 530 GLY A O 1
ATOM 4236 N N . TRP A 1 531 ? 15.078 8.266 -35.778 1.00 83.12 531 TRP A N 1
ATOM 4237 C CA . TRP A 1 531 ? 15.640 9.453 -36.431 1.00 83.12 531 TRP A CA 1
ATOM 4238 C C . TRP A 1 531 ? 15.927 10.570 -35.428 1.00 83.12 531 TRP A C 1
ATOM 4240 O O . TRP A 1 531 ? 17.033 11.102 -35.407 1.00 83.12 531 TRP A O 1
ATOM 4250 N N . PHE A 1 532 ? 14.977 10.871 -34.541 1.00 82.69 532 PHE A N 1
ATOM 4251 C CA . PHE A 1 532 ? 15.192 11.845 -33.469 1.00 82.69 532 PHE A CA 1
ATOM 4252 C C . PHE A 1 532 ? 16.402 11.481 -32.602 1.00 82.69 532 PHE A C 1
ATOM 4254 O O . PHE A 1 532 ? 17.301 12.293 -32.399 1.00 82.69 532 PHE A O 1
ATOM 4261 N N . SER A 1 533 ? 16.476 10.221 -32.170 1.00 79.06 533 SER A N 1
ATOM 4262 C CA . SER A 1 533 ? 17.566 9.711 -31.330 1.00 79.06 533 SER A CA 1
ATOM 4263 C C . SER A 1 533 ? 18.949 9.913 -31.956 1.00 79.06 533 SER A C 1
ATOM 4265 O O . SER A 1 533 ? 19.926 10.145 -31.241 1.00 79.06 533 SER A O 1
ATOM 4267 N N . LEU A 1 534 ? 19.034 9.840 -33.288 1.00 79.06 534 LEU A N 1
ATOM 4268 C CA . LEU A 1 534 ? 20.275 10.009 -34.041 1.00 79.06 534 LEU A CA 1
ATOM 4269 C C . LEU A 1 534 ? 20.590 11.477 -34.367 1.00 79.06 534 LEU A C 1
ATOM 4271 O O . LEU A 1 534 ? 21.759 11.848 -34.306 1.00 79.06 534 LEU A O 1
ATOM 4275 N N . TYR A 1 535 ? 19.579 12.299 -34.671 1.00 80.00 535 TYR A N 1
ATOM 4276 C CA . TYR A 1 535 ? 19.759 13.622 -35.292 1.00 80.00 535 TYR A CA 1
ATOM 4277 C C . TYR A 1 535 ? 19.242 14.814 -34.461 1.00 80.00 535 TYR A C 1
ATOM 4279 O O . TYR A 1 535 ? 19.263 15.945 -34.940 1.00 80.00 535 TYR A O 1
ATOM 4287 N N . HIS A 1 536 ? 18.813 14.613 -33.209 1.00 78.56 536 HIS A N 1
ATOM 4288 C CA . HIS A 1 536 ? 18.309 15.687 -32.332 1.00 78.56 536 HIS A CA 1
ATOM 4289 C C . HIS A 1 536 ? 19.248 16.901 -32.173 1.00 78.56 536 HIS A C 1
ATOM 4291 O O . HIS A 1 536 ? 18.759 18.017 -32.024 1.00 78.56 536 HIS A O 1
ATOM 4297 N N . GLU A 1 537 ? 20.575 16.720 -32.220 1.00 75.00 537 GLU A N 1
ATOM 4298 C CA . GLU A 1 537 ? 21.543 17.828 -32.096 1.00 75.00 537 GLU A CA 1
ATOM 4299 C C . GLU A 1 537 ? 21.553 18.754 -33.331 1.00 75.00 537 GLU A C 1
ATOM 4301 O O . GLU A 1 537 ? 21.854 19.940 -33.211 1.00 75.00 537 GLU A O 1
ATOM 4306 N N . GLU A 1 538 ? 21.175 18.240 -34.506 1.00 80.88 538 GLU A N 1
ATOM 4307 C CA . GLU A 1 538 ? 21.160 18.971 -35.785 1.00 80.88 538 GLU A CA 1
ATOM 4308 C C . GLU A 1 538 ? 19.734 19.393 -36.207 1.00 80.88 538 GLU A C 1
ATOM 4310 O O . GLU A 1 538 ? 19.548 20.156 -37.158 1.00 80.88 538 GLU A O 1
ATOM 4315 N N . LEU A 1 539 ? 18.717 18.959 -35.452 1.00 82.69 539 LEU A N 1
ATOM 4316 C CA . LEU A 1 539 ? 17.288 19.081 -35.758 1.00 82.69 539 LEU A CA 1
ATOM 4317 C C . LEU A 1 539 ? 16.816 20.517 -36.045 1.00 82.69 539 LEU A C 1
ATOM 4319 O O . LEU A 1 539 ? 15.933 20.739 -36.875 1.00 82.69 539 LEU A O 1
ATOM 4323 N N . LEU A 1 540 ? 17.400 21.495 -35.350 1.00 81.31 540 LEU A N 1
ATOM 4324 C CA . LEU A 1 540 ? 17.059 22.915 -35.470 1.00 81.31 540 LEU A CA 1
ATOM 4325 C C . LEU A 1 540 ? 17.334 23.483 -36.869 1.00 81.31 540 LEU A C 1
ATOM 4327 O O . LEU A 1 540 ? 16.551 24.306 -37.353 1.00 81.31 540 LEU A O 1
ATOM 4331 N N . GLY A 1 541 ? 18.414 23.029 -37.506 1.00 79.50 541 GLY A N 1
ATOM 4332 C CA . GLY A 1 541 ? 18.834 23.465 -38.837 1.00 79.50 541 GLY A CA 1
ATOM 4333 C C . GLY A 1 541 ? 18.457 22.493 -39.955 1.00 79.50 541 GLY A C 1
ATOM 4334 O O . GLY A 1 541 ? 18.398 22.901 -41.114 1.00 79.50 541 GLY A O 1
ATOM 4335 N N . ASP A 1 542 ? 18.172 21.231 -39.624 1.00 83.94 542 ASP A N 1
ATOM 4336 C CA . ASP A 1 542 ? 17.919 20.180 -40.609 1.00 83.94 542 ASP A CA 1
ATOM 4337 C C . ASP A 1 542 ? 16.563 20.339 -41.328 1.00 83.94 542 ASP A C 1
ATOM 4339 O O . ASP A 1 542 ? 15.541 20.716 -40.745 1.00 83.94 542 ASP A O 1
ATOM 4343 N N . GLN A 1 543 ? 16.559 20.039 -42.625 1.00 85.19 543 GLN A N 1
ATOM 4344 C CA . GLN A 1 543 ? 15.404 20.113 -43.524 1.00 85.19 543 GLN A CA 1
ATOM 4345 C C . GLN A 1 543 ? 15.002 18.734 -44.064 1.00 85.19 543 GLN A C 1
ATOM 4347 O O . GLN A 1 543 ? 14.161 18.637 -44.954 1.00 85.19 543 GLN A O 1
ATOM 4352 N N . ALA A 1 544 ? 15.530 17.633 -43.526 1.00 86.25 544 ALA A N 1
ATOM 4353 C CA . ALA A 1 544 ? 14.964 16.318 -43.809 1.00 86.25 544 ALA A CA 1
ATOM 4354 C C . ALA A 1 544 ? 13.482 16.241 -43.381 1.00 86.25 544 ALA A C 1
ATOM 4356 O O . ALA A 1 544 ? 13.090 16.796 -42.354 1.00 86.25 544 ALA A O 1
ATOM 4357 N N . ILE A 1 545 ? 12.653 15.496 -44.124 1.00 83.94 545 ILE A N 1
ATOM 4358 C CA . ILE A 1 545 ? 11.201 15.365 -43.866 1.00 83.94 545 ILE A CA 1
ATOM 4359 C C . ILE A 1 545 ? 10.908 14.924 -42.421 1.00 83.94 545 ILE A C 1
ATOM 4361 O O . ILE A 1 545 ? 9.987 15.441 -41.791 1.00 83.94 545 ILE A O 1
ATOM 4365 N N . LEU A 1 546 ? 11.701 13.996 -41.874 1.00 84.56 546 LEU A N 1
ATOM 4366 C CA . LEU A 1 546 ? 11.549 13.525 -40.493 1.00 84.56 546 LEU A CA 1
ATOM 4367 C C . LEU A 1 546 ? 11.936 14.602 -39.467 1.00 84.56 546 LEU A C 1
ATOM 4369 O O . LEU A 1 546 ? 11.256 14.753 -38.457 1.00 84.56 546 LEU A O 1
ATOM 4373 N N . SER A 1 547 ? 12.967 15.399 -39.745 1.00 84.69 547 SER A N 1
ATOM 4374 C CA . SER A 1 547 ? 13.372 16.527 -38.896 1.00 84.69 547 SER A CA 1
ATOM 4375 C C . SER A 1 547 ? 12.341 17.653 -38.907 1.00 84.69 547 SER A C 1
ATOM 4377 O O . SER A 1 547 ? 12.005 18.215 -37.865 1.00 84.69 547 SER A O 1
ATOM 4379 N N . GLN A 1 548 ? 11.753 17.931 -40.069 1.00 85.38 548 GLN A N 1
ATOM 4380 C CA . GLN A 1 548 ? 10.653 18.883 -40.200 1.00 85.38 548 GLN A CA 1
ATOM 4381 C C . GLN A 1 548 ? 9.383 18.411 -39.481 1.00 85.38 548 GLN A C 1
ATOM 4383 O O . GLN A 1 548 ? 8.705 19.224 -38.850 1.00 85.38 548 GLN A O 1
ATOM 4388 N N . LEU A 1 549 ? 9.087 17.106 -39.517 1.00 85.56 549 LEU A N 1
ATOM 4389 C CA . LEU A 1 549 ? 7.994 16.500 -38.750 1.00 85.56 549 LEU A CA 1
ATOM 4390 C C . LEU A 1 549 ? 8.192 16.702 -37.240 1.00 85.56 549 LEU A C 1
ATOM 4392 O O . LEU A 1 549 ? 7.252 17.088 -36.549 1.00 85.56 549 LEU A O 1
ATOM 4396 N N . TRP A 1 550 ? 9.415 16.516 -36.739 1.00 87.38 550 TRP A N 1
ATOM 4397 C CA . TRP A 1 550 ? 9.752 16.758 -35.334 1.00 87.38 550 TRP A CA 1
ATOM 4398 C C . TRP A 1 550 ? 9.705 18.238 -34.943 1.00 87.38 550 TRP A C 1
ATOM 4400 O O . TRP A 1 550 ? 9.189 18.557 -33.875 1.00 87.38 550 TRP A O 1
ATOM 4410 N N . LYS A 1 551 ? 10.152 19.155 -35.812 1.00 85.50 551 LYS A N 1
ATOM 4411 C CA . LYS A 1 551 ? 9.977 20.608 -35.618 1.00 85.50 551 LYS A CA 1
ATOM 4412 C C . LYS A 1 551 ? 8.504 21.004 -35.530 1.00 85.50 551 LYS A C 1
ATOM 4414 O O . LYS A 1 551 ? 8.132 21.830 -34.701 1.00 85.50 551 LYS A O 1
ATOM 4419 N N . GLU A 1 552 ? 7.654 20.394 -36.350 1.00 86.56 552 GLU A N 1
ATOM 4420 C CA . GLU A 1 552 ? 6.214 20.635 -36.299 1.00 86.56 552 GLU A CA 1
ATOM 4421 C C . GLU A 1 552 ? 5.593 20.089 -35.009 1.00 86.56 552 GLU A C 1
ATOM 4423 O O . GLU A 1 552 ? 4.847 20.797 -34.335 1.00 86.56 552 GLU A O 1
ATOM 4428 N N . TYR A 1 553 ? 5.954 18.862 -34.628 1.00 82.19 553 TYR A N 1
ATOM 4429 C CA . TYR A 1 553 ? 5.516 18.237 -33.381 1.00 82.19 553 TYR A CA 1
ATOM 4430 C C . TYR A 1 553 ? 5.938 19.052 -32.149 1.00 82.19 553 TYR A C 1
ATOM 4432 O O . TYR A 1 553 ? 5.150 19.263 -31.226 1.00 82.19 553 TYR A O 1
ATOM 4440 N N . ALA A 1 554 ? 7.146 19.612 -32.176 1.00 81.94 554 ALA A N 1
ATOM 4441 C CA . ALA A 1 554 ? 7.687 20.414 -31.090 1.00 81.94 554 ALA A CA 1
ATOM 4442 C C . ALA A 1 554 ? 7.004 21.777 -30.896 1.00 81.94 554 ALA A C 1
ATOM 4444 O O . ALA A 1 554 ? 7.221 22.442 -29.884 1.00 81.94 554 ALA A O 1
ATOM 4445 N N . LYS A 1 555 ? 6.140 22.210 -31.823 1.00 77.88 555 LYS A N 1
ATOM 4446 C CA . LYS A 1 555 ? 5.249 23.353 -31.569 1.00 77.88 555 LYS A CA 1
ATOM 4447 C C . LYS A 1 555 ? 4.223 23.037 -30.474 1.00 77.88 555 LYS A C 1
ATOM 4449 O O . LYS A 1 555 ? 3.795 23.956 -29.783 1.00 77.88 555 LYS A O 1
ATOM 4454 N N . GLY A 1 556 ? 3.844 21.764 -30.319 1.00 72.56 556 GLY A N 1
ATOM 4455 C CA . GLY A 1 556 ? 2.983 21.284 -29.234 1.00 72.56 556 GLY A CA 1
ATOM 4456 C C . GLY A 1 556 ? 3.740 21.003 -27.933 1.00 72.56 556 GLY A C 1
ATOM 4457 O O . GLY A 1 556 ? 3.193 21.222 -26.857 1.00 72.56 556 GLY A O 1
ATOM 4458 N N . ASP A 1 557 ? 4.999 20.567 -28.027 1.00 72.44 557 ASP A N 1
ATOM 4459 C CA . ASP A 1 557 ? 5.894 20.344 -26.886 1.00 72.44 557 ASP A CA 1
ATOM 4460 C C . ASP A 1 557 ? 7.329 20.764 -27.243 1.00 72.44 557 ASP A C 1
ATOM 4462 O O . ASP A 1 557 ? 8.079 20.049 -27.907 1.00 72.44 557 ASP A O 1
ATOM 4466 N N . SER A 1 558 ? 7.729 21.953 -26.810 1.00 73.00 558 SER A N 1
ATOM 4467 C CA . SER A 1 558 ? 9.008 22.576 -27.180 1.00 73.00 558 SER A CA 1
ATOM 4468 C C . SER A 1 558 ? 10.247 21.850 -26.653 1.00 73.00 558 SER A C 1
ATOM 4470 O O . SER A 1 558 ? 11.362 22.123 -27.109 1.00 73.00 558 SER A O 1
ATOM 4472 N N . ARG A 1 559 ? 10.072 20.895 -25.730 1.00 74.06 559 ARG A N 1
ATOM 4473 C CA . ARG A 1 559 ? 11.159 20.095 -25.149 1.00 74.06 559 ARG A CA 1
ATOM 4474 C C . ARG A 1 559 ? 11.900 19.247 -26.179 1.00 74.06 559 ARG A C 1
ATOM 4476 O O . ARG A 1 559 ? 13.042 18.888 -25.933 1.00 74.06 559 ARG A O 1
ATOM 4483 N N . TYR A 1 560 ? 11.293 18.966 -27.331 1.00 71.31 560 TYR A N 1
ATOM 4484 C CA . TYR A 1 560 ? 11.938 18.228 -28.423 1.00 71.31 560 TYR A CA 1
ATOM 4485 C C . TYR A 1 560 ? 12.920 19.074 -29.252 1.00 71.31 560 TYR A C 1
ATOM 4487 O O . TYR A 1 560 ? 13.665 18.522 -30.053 1.00 71.31 560 TYR A O 1
ATOM 4495 N N . ILE A 1 561 ? 12.922 20.402 -29.088 1.00 72.81 561 ILE A N 1
ATOM 4496 C CA . ILE A 1 561 ? 13.785 21.330 -29.846 1.00 72.81 561 ILE A CA 1
ATOM 4497 C C . ILE A 1 561 ? 14.885 21.939 -28.983 1.00 72.81 561 ILE A C 1
ATOM 4499 O O . ILE A 1 561 ? 15.956 22.298 -29.472 1.00 72.81 561 ILE A O 1
ATOM 4503 N N . LEU A 1 562 ? 14.633 22.024 -27.685 1.00 64.81 562 LEU A N 1
ATOM 4504 C CA . LEU A 1 562 ? 15.685 22.159 -26.702 1.00 64.81 562 LEU A CA 1
ATOM 4505 C C . LEU A 1 562 ? 16.584 20.931 -26.845 1.00 64.81 562 LEU A C 1
ATOM 4507 O O . LEU A 1 562 ? 16.125 19.814 -26.626 1.00 64.81 562 LEU A O 1
ATOM 4511 N N . SER A 1 563 ? 17.862 21.115 -27.175 1.00 51.66 563 SER A N 1
ATOM 4512 C CA . SER A 1 563 ? 18.903 20.073 -27.117 1.00 51.66 563 SER A CA 1
ATOM 4513 C C . SER A 1 563 ? 19.193 19.616 -25.675 1.00 51.66 563 SER A C 1
ATOM 4515 O O . SER A 1 563 ? 20.299 19.213 -25.321 1.00 51.66 563 SER A O 1
ATOM 4517 N N . ASP A 1 564 ? 18.174 19.681 -24.827 1.00 44.53 564 ASP A N 1
ATOM 4518 C CA . ASP A 1 564 ? 18.098 19.007 -23.563 1.00 44.53 564 ASP A CA 1
ATOM 4519 C C . ASP A 1 564 ? 17.861 17.523 -23.866 1.00 44.53 564 ASP A C 1
ATOM 4521 O O . ASP A 1 564 ? 16.965 17.135 -24.618 1.00 44.53 564 ASP A O 1
ATOM 4525 N N . ILE A 1 565 ? 18.692 16.661 -23.294 1.00 37.00 565 ILE A N 1
ATOM 4526 C CA . ILE A 1 565 ? 18.808 15.224 -23.603 1.00 37.00 565 ILE A CA 1
ATOM 4527 C C . ILE A 1 565 ? 17.519 14.432 -23.238 1.00 37.00 565 ILE A C 1
ATOM 4529 O O . ILE A 1 565 ? 17.470 13.207 -23.339 1.00 37.00 565 ILE A O 1
ATOM 4533 N N . ARG A 1 566 ? 16.437 15.124 -22.862 1.00 3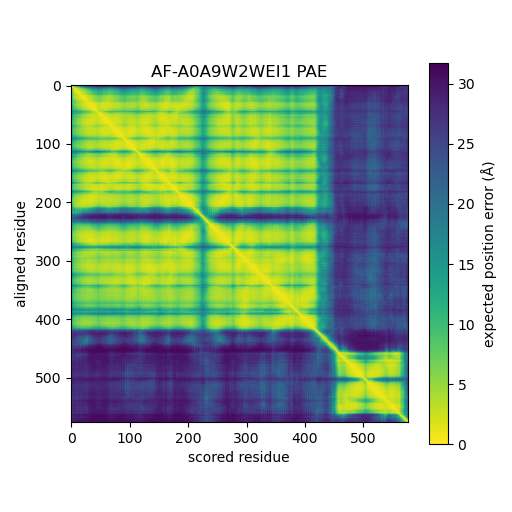8.41 566 ARG A N 1
ATOM 4534 C CA . ARG A 1 566 ? 15.130 14.591 -22.459 1.00 38.41 566 ARG A CA 1
ATOM 4535 C C . ARG A 1 566 ? 14.210 14.189 -23.607 1.00 38.41 566 ARG A C 1
ATOM 4537 O O . ARG A 1 566 ? 13.275 13.447 -23.355 1.00 38.41 566 ARG A O 1
ATOM 4544 N N . GLY A 1 567 ? 14.439 14.651 -24.838 1.00 38.28 567 GLY A N 1
ATOM 4545 C CA . GLY A 1 567 ? 13.651 14.198 -25.996 1.00 38.28 567 GLY A CA 1
ATOM 4546 C C . GLY A 1 567 ? 14.064 12.809 -26.510 1.00 38.28 567 GLY A C 1
ATOM 4547 O O . GLY A 1 567 ? 13.257 12.098 -27.098 1.00 38.28 567 GLY A O 1
ATOM 4548 N N . CYS A 1 568 ? 15.332 12.419 -26.310 1.00 39.88 568 CYS A N 1
ATOM 4549 C CA . CYS A 1 568 ? 15.912 11.169 -26.837 1.00 39.88 568 CYS A CA 1
ATOM 4550 C C . CYS A 1 568 ? 15.745 9.980 -25.885 1.00 39.88 568 CYS A C 1
ATOM 4552 O O . CYS A 1 568 ? 15.968 8.833 -26.267 1.00 39.88 568 CYS A O 1
ATOM 4554 N N . ALA A 1 569 ? 15.386 10.251 -24.635 1.00 38.00 569 ALA A N 1
ATOM 4555 C CA . ALA A 1 569 ? 14.972 9.257 -23.668 1.00 38.00 569 ALA A CA 1
ATOM 4556 C C . ALA A 1 569 ? 13.505 9.534 -23.359 1.00 38.00 569 ALA A C 1
ATOM 4558 O O . ALA A 1 569 ? 13.154 10.637 -22.963 1.00 38.00 569 ALA A O 1
ATOM 4559 N N . ILE A 1 570 ? 12.642 8.542 -23.544 1.00 32.84 570 ILE A N 1
ATOM 4560 C CA . ILE A 1 570 ? 11.287 8.569 -22.998 1.00 32.84 570 ILE A CA 1
ATOM 4561 C C . ILE A 1 570 ? 11.420 8.828 -21.472 1.00 32.84 570 ILE A C 1
ATOM 4563 O O . ILE A 1 570 ? 11.752 7.903 -20.732 1.00 32.84 570 ILE A O 1
ATOM 4567 N N . PHE A 1 571 ? 11.173 10.081 -21.040 1.00 30.31 571 PHE A N 1
ATOM 4568 C CA . PHE A 1 571 ? 11.168 10.641 -19.662 1.00 30.31 571 PHE A CA 1
ATOM 4569 C C . PHE A 1 571 ? 12.537 11.001 -18.996 1.00 30.31 571 PHE A C 1
ATOM 4571 O O . PHE A 1 571 ? 13.579 10.516 -19.435 1.00 30.31 571 PHE A O 1
ATOM 4578 N N . PRO A 1 572 ? 12.566 11.956 -18.026 1.00 34.72 572 PRO A N 1
ATOM 4579 C CA . PRO A 1 572 ? 13.330 13.210 -18.100 1.00 34.72 572 PRO A CA 1
ATOM 4580 C C . PRO A 1 572 ? 14.582 13.249 -17.204 1.00 34.72 572 PRO A C 1
ATOM 4582 O O . PRO A 1 572 ? 14.626 12.609 -16.167 1.00 34.72 572 PRO A O 1
ATOM 4585 N N . ASP A 1 573 ? 15.547 14.098 -17.561 1.00 28.02 573 ASP A N 1
ATOM 4586 C CA . ASP A 1 573 ? 16.548 14.667 -16.647 1.00 28.02 573 ASP A CA 1
ATOM 4587 C C . ASP A 1 573 ? 16.867 16.114 -17.070 1.00 28.02 573 ASP A C 1
ATOM 4589 O O . ASP A 1 573 ? 17.360 16.332 -18.176 1.00 28.02 573 ASP A O 1
ATOM 4593 N N . ARG A 1 574 ? 16.580 17.087 -16.192 1.00 27.94 574 ARG A N 1
ATOM 4594 C CA . ARG A 1 574 ? 17.091 18.476 -16.224 1.00 27.94 574 ARG A CA 1
ATOM 4595 C C . ARG A 1 574 ? 18.499 18.453 -15.615 1.00 27.94 574 ARG A C 1
ATOM 4597 O O . ARG A 1 574 ? 18.683 17.804 -14.589 1.00 27.94 574 ARG A O 1
ATOM 4604 N N . ALA A 1 575 ? 19.480 19.122 -16.228 1.00 28.83 575 ALA A N 1
ATOM 4605 C CA . ALA A 1 575 ? 20.596 19.771 -15.517 1.00 28.83 575 ALA A CA 1
ATOM 4606 C C . ALA A 1 575 ? 21.480 20.599 -16.472 1.00 28.83 575 ALA A C 1
ATOM 4608 O O . ALA A 1 575 ? 21.708 20.157 -17.604 1.00 28.83 575 ALA A O 1
ATOM 4609 N N . PRO A 1 576 ? 22.150 21.661 -15.988 1.00 35.50 576 PRO A N 1
ATOM 4610 C CA . PRO A 1 576 ? 21.937 22.422 -14.753 1.00 35.50 576 PRO A CA 1
ATOM 4611 C C . PRO A 1 576 ? 21.161 23.729 -14.973 1.00 35.50 576 PRO A C 1
ATOM 4613 O O . PRO A 1 576 ? 21.160 24.241 -16.117 1.00 35.50 576 PRO A O 1
#

Secondary structure (DSSP, 8-state):
-----HHHHHHHHIIIIIHHHHHHHHHHHHHHHHHHHHHHHHTTS---HHHHHHHHHHHHHHHHHHHHGGGHHHHHHHHHHHHHHHHHTTT-S-HHHHHHHHHHHHHHHIIIIIS-HHHHHHHHHHHHHHHHHHHHHHHHHHTTSSSSPPPHHHHHHHHT-TTTSSSPPP--HHHHHHHHT-PPP-HHHHHHHHHHHHHHHHHHHIIIIIHHHHHHHHS-----S---HHHHHHHHHHHHHHHHHHHHHHHHHHHHHHHHHHHHHHHHTT---EEETTEEE----S--HHHHHS-S-HHHHHHHH-HHHHHHIIIIIIHHHGGG-HHHHHHHHHHHHHHHT-S-HHHHHHHHHHHHHHHHHHHHHHHHHHHTTBS--SSPPPTT---SBSS-HHHHHHHHHHHHHHHHHHHHHHHTTGGGTTTS-S-SS-TTHHHH-TT-PPPPPP------------SSSSTT---TT----SS-HHHHHHHHHHHHHHHHHHHHHHHHHS-SS---HHHHHHHHHHHHHHHIIIIIIHHHHHHTTTTTT--SHHHHHHHHHTTT-GGGTS--TTSSSSS-----

Solvent-accessible surface area (backbone atoms only — not comparable to full-atom values): 31620 Å² total; per-residue (Å²): 130,85,82,67,51,74,67,57,49,53,50,47,45,43,69,71,36,49,50,55,50,53,50,52,55,44,74,73,41,49,65,59,51,49,50,16,43,50,53,35,56,53,30,56,70,73,61,58,68,70,58,50,25,48,51,26,29,52,48,17,51,52,50,39,36,72,78,46,44,80,63,37,53,59,53,49,51,52,53,51,51,51,53,50,48,49,62,76,32,64,88,53,77,53,33,20,58,57,44,43,52,51,50,50,52,51,54,53,43,40,70,74,72,70,50,59,65,71,65,47,54,49,48,42,61,32,41,44,43,41,48,54,45,52,32,47,52,27,42,34,43,53,71,57,79,40,91,65,85,68,54,72,53,54,46,46,16,58,53,25,27,50,22,29,36,72,67,19,60,69,66,55,73,67,52,48,55,59,20,59,65,27,75,80,92,48,73,67,50,54,51,43,32,53,50,26,45,52,51,13,52,51,22,42,43,44,26,69,47,36,40,76,54,48,48,54,68,76,48,68,80,86,70,91,74,90,77,68,77,74,62,44,59,58,50,52,50,52,50,50,53,50,49,30,37,44,53,28,48,24,55,51,26,47,52,46,16,49,32,24,42,12,39,20,33,23,39,48,28,47,31,54,65,51,74,54,97,89,47,76,43,72,66,63,63,35,53,39,65,66,42,48,76,64,21,62,20,50,61,42,24,61,52,22,59,39,30,41,60,40,51,46,42,44,65,71,38,25,62,65,34,43,85,70,35,70,68,53,10,48,51,50,35,32,51,52,53,27,57,68,73,44,92,45,66,59,59,36,50,44,40,49,49,48,47,50,52,32,49,53,51,41,54,50,26,54,50,49,22,61,76,66,28,28,58,43,44,56,58,85,70,62,95,85,52,92,44,79,40,66,81,45,70,68,39,54,51,53,39,50,53,44,15,53,51,34,50,50,51,51,28,54,52,33,40,64,59,59,68,54,67,82,82,42,80,93,70,78,80,44,70,67,60,46,52,77,42,84,77,81,79,78,86,88,82,89,82,85,88,81,87,90,78,92,54,65,92,64,92,40,70,69,73,79,50,73,59,92,58,66,50,82,69,90,68,59,70,66,60,52,50,51,51,53,53,50,54,48,48,50,50,35,52,51,44,47,51,47,52,65,74,70,44,96,60,89,65,54,71,69,59,42,51,50,51,24,49,52,52,50,50,48,47,43,54,60,52,57,48,38,45,44,59,74,40,50,88,52,33,47,61,42,79,51,71,68,34,36,46,50,58,58,53,16,62,81,45,34,59,63,70,45,80,52,74,33,60,66,34,97,70,78,66,89,82,134

Nearest PDB structures (foldseek):
  7ura-assembly1_A  TM=9.772E-01  e=1.008E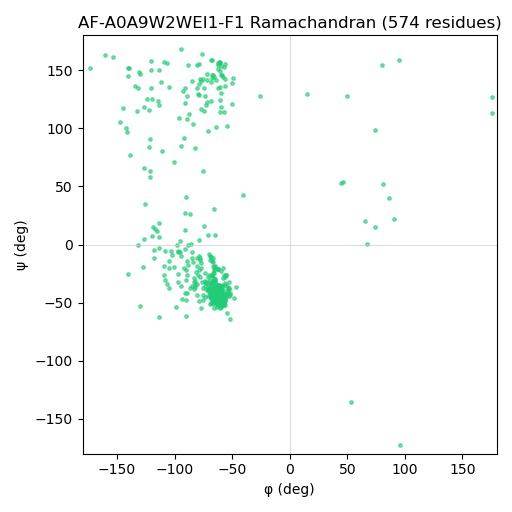-38  Homo sapiens
  8w0r-assembly1_A  TM=9.719E-01  e=2.266E-07  Homo sapiens
  7ewt-assembly1_A  TM=7.531E-01  e=3.956E-09  Gallus gallus
  7f3x-assembly1_A  TM=6.934E-01  e=5.254E-08  Gallus gallus
  8erc-assembly1_A  TM=7.028E-01  e=2.025E-07  Homo sapiens

Sequence (576 aa):
MATFSRQEFFQQLLQGCLLPTAQQGLDQIWLLLAICLACRLLWRLGLPSYLKHASTVAGGFFSLYHFFQLHMVWVVLLSLLCYLVLFLCRHSSHRGVFLSVTILIYLLMGEMHMVDTVTWHKMRGAQMIVAMKAVSLGFDLDRGEVGAVPSPVEFMGYLYFVGTIVFGPWISFHSYLQAVQGRPLSRRWLQKVARSLALALLCLVLSTCVGPYLFPYFIPLDGDRVLRNKKRKARGTMVRWLRAYESAVSFHFSNYFVGFLSEATATLAGAGFTEEKDHLEWDLTVSKPLNVELPRSMVEVVTSWNLPMSYWLNNYVFKNALRLGTFSAVLVTYAASALLHGFSFHLAAVLLSLAFITYVEHVLRKRLARILSACILSKRCPPDCSHQHRLGLGVRALNLLFGALAIFHLAYLGSLFDVDVDDTTEEQVFPFLLFSFPHIHTPPSAYKDMTTNASPVHPYWPRHLRLDNFVPNDCPTWHLLAGLFSISGVLVVTTWLLSGHASVIPLGTWRRLSLCWFAVCGFIHLVIEGWFSLYHEELLGDQAILSQLWKEYAKGDSRYILSDIRGCAIFPDRAP